Protein AF-0000000079727110 (afdb_homodimer)

Organism: NCBI:txid2484979

Secondary structure (DSSP, 8-state):
-HHHHHHHHHHHHHHHTTHHHHHHHHHHHHHHHHHHHHHHGGGS---HHHHHHHHHHHHHHHHHHHHHHHHHHHHHTTTTHHHHTTS-HHHHHHHHHHHHHHHHHHHHHHHHHHHHHH-TTS---HHHHHHHHHHHHHHHHHHHHHHHHHHHHHHHSTTHHHHHHHHHHHHHHHHHHHHHHHHHHHHHS-GGGGHHHHHHHHHHHHHHHHHHHHHHHHHHHT-/-HHHHHHHHHHHHHHHTTHHHHHHHHHHHHHHHHHHHHHHGGGS---HHHHHHHHHHHHHHHHHHHHHHHHHHHHHTTTTHHHHTTS-HHHHHHHHHHHHHHHHHHHHHHHHHHHHHH-TT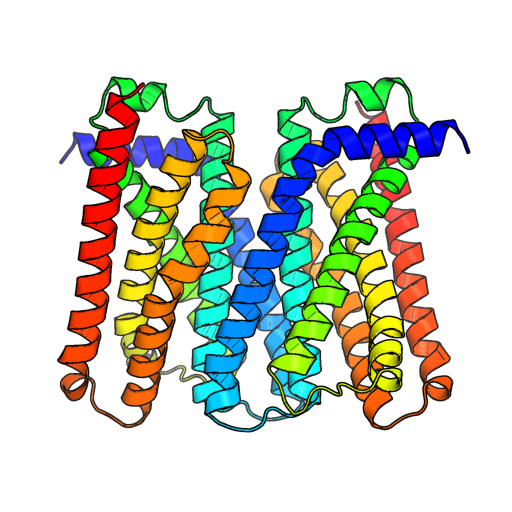S---HHHHHHHHHHHHHHHHHHHHHHHHHHHHHHHSTTHHHHHHHHHHHHHHHHHHHHHHHHHHHHHS-GGGGHHHHHHHHHHHHHHHHHHHHHHHHHHHT-

InterPro domains:
  IPR003544 Cytochrome c-type biogenesis protein CcmB [PF03379] (4-211)
  IPR003544 Cytochrome c-type biogenesis protein CcmB [PTHR30070] (2-209)

Nearest PDB structures (foldseek):
  7o0y-assembly1_E  TM=5.283E-01  e=1.399E-01  Stutzerimonas stutzeri ATCC 14405 = CCUG 16156
  8ubg-assembly1_A  TM=3.576E-01  e=4.916E+00  synthetic construct
  6bav-assembly1_B  TM=2.242E-01  e=2.957E+00  Pyrococcus horikoshii OT3
  8ubg-assembly1_A  TM=3.473E-01  e=6.715E+00  synthetic construct
  6bav-assembly1_B  TM=2.241E-01  e=2.656E+00  Pyrococcus horikoshii OT3

Structure (mmCIF, N/CA/C/O backbone):
data_AF-0000000079727110-model_v1
#
loop_
_entity.id
_entity.type
_entity.pdbx_description
1 polymer 'ABC transporter permease'
#
loop_
_atom_site.group_PDB
_atom_site.id
_atom_site.type_symbol
_atom_site.label_atom_id
_atom_site.label_alt_id
_atom_site.label_comp_id
_atom_site.label_asym_id
_atom_site.label_entity_id
_atom_site.label_seq_id
_atom_site.pdbx_PDB_ins_code
_atom_site.Cartn_x
_atom_site.Cartn_y
_atom_site.Cartn_z
_atom_site.occupancy
_atom_site.B_iso_or_equiv
_atom_site.auth_seq_id
_atom_site.auth_comp_id
_atom_site.auth_asym_id
_atom_site.auth_atom_id
_atom_site.pdbx_PDB_model_num
ATOM 1 N N . MET A 1 1 ? -33.344 13.656 6.957 1 44.25 1 MET A N 1
ATOM 2 C CA . MET A 1 1 ? -32.438 13.117 5.973 1 44.25 1 MET A CA 1
ATOM 3 C C . MET A 1 1 ? -31.547 14.219 5.387 1 44.25 1 MET A C 1
ATOM 5 O O . MET A 1 1 ? -30.531 13.945 4.758 1 44.25 1 MET A O 1
ATOM 9 N N . LYS A 1 2 ? -32.094 15.398 5.562 1 57.84 2 LYS A N 1
ATOM 10 C CA . LYS A 1 2 ? -31.547 16.609 4.973 1 57.84 2 LYS A CA 1
ATOM 11 C C . LYS A 1 2 ? -30.219 16.984 5.652 1 57.84 2 LYS A C 1
ATOM 13 O O . LYS A 1 2 ? -29.25 17.328 4.977 1 57.84 2 LYS A O 1
ATOM 18 N N . PRO A 1 3 ? -30.328 16.828 6.879 1 56.28 3 PRO A N 1
ATOM 19 C CA . PRO A 1 3 ? -29.094 17.203 7.566 1 56.28 3 PRO A CA 1
ATOM 20 C C . PRO A 1 3 ? -27.938 16.234 7.277 1 56.28 3 PRO A C 1
ATOM 22 O O . PRO A 1 3 ? -26.797 16.672 7.172 1 56.28 3 PRO A O 1
ATOM 25 N N . PHE A 1 4 ? -28.312 14.984 7.055 1 58.09 4 PHE A N 1
ATOM 26 C CA . PHE A 1 4 ? -27.297 13.984 6.754 1 58.09 4 PHE A CA 1
ATOM 27 C C . PHE A 1 4 ? -26.656 14.25 5.395 1 58.09 4 PHE A C 1
ATOM 29 O O . PHE A 1 4 ? -25.438 14.164 5.242 1 58.09 4 PHE A O 1
ATOM 36 N N . LEU A 1 5 ? -27.531 14.547 4.492 1 59.22 5 LEU A N 1
ATOM 37 C CA . LEU A 1 5 ? -27.031 14.805 3.148 1 59.22 5 LEU A CA 1
ATOM 38 C C . LEU A 1 5 ? -26.188 16.078 3.113 1 59.22 5 LEU A C 1
ATOM 40 O O . LEU A 1 5 ? -25.203 16.156 2.385 1 59.22 5 LEU A O 1
ATOM 44 N N . SER A 1 6 ? -26.734 17.031 3.826 1 59.72 6 SER A N 1
ATOM 45 C CA . SER A 1 6 ? -25.969 18.266 3.91 1 59.72 6 SER A CA 1
ATOM 46 C C . SER A 1 6 ? -24.609 18.031 4.547 1 59.72 6 SER A C 1
ATOM 48 O O . SER A 1 6 ? -23.609 18.625 4.113 1 59.72 6 SER A O 1
ATOM 50 N N . LEU A 1 7 ? -24.656 17.188 5.473 1 58.59 7 LEU A N 1
ATOM 51 C CA . LEU A 1 7 ? -23.391 16.828 6.133 1 58.59 7 LEU A CA 1
ATOM 52 C C . LEU A 1 7 ? -22.484 16.047 5.188 1 58.59 7 LEU A C 1
ATOM 54 O O . LEU A 1 7 ? -21.281 16.266 5.168 1 58.59 7 LEU A O 1
ATOM 58 N N . LEU A 1 8 ? -23.172 15.219 4.488 1 59.97 8 LEU A N 1
ATOM 59 C CA . LEU A 1 8 ? -22.422 14.469 3.492 1 59.97 8 LEU A CA 1
ATOM 60 C C . LEU A 1 8 ? -21.781 15.406 2.473 1 59.97 8 LEU A C 1
ATOM 62 O O . LEU A 1 8 ? -20.641 15.203 2.061 1 59.97 8 LEU A O 1
ATOM 66 N N . LYS A 1 9 ? -22.547 16.328 2.119 1 59.38 9 LYS A N 1
ATOM 67 C CA . LYS A 1 9 ? -22.047 17.281 1.145 1 59.38 9 LYS A CA 1
ATOM 68 C C . LYS A 1 9 ? -20.891 18.094 1.716 1 59.38 9 LYS A C 1
ATOM 70 O O . LYS A 1 9 ? -19.906 18.375 1.016 1 59.38 9 LYS A O 1
ATOM 75 N N . LYS A 1 10 ? -21.109 18.484 2.891 1 59.56 10 LYS A N 1
ATOM 76 C CA . LYS A 1 10 ? -20.047 19.219 3.561 1 59.56 10 LYS A CA 1
ATOM 77 C C . LYS A 1 10 ? -18.797 18.375 3.723 1 59.56 10 LYS A C 1
ATOM 79 O O . LYS A 1 10 ? -17.672 18.844 3.484 1 59.56 10 LYS A O 1
ATOM 84 N N . GLU A 1 11 ? -19.156 17.156 4.059 1 58.81 11 GLU A N 1
ATOM 85 C CA . GLU A 1 11 ? -18.016 16.25 4.234 1 58.81 11 GLU A CA 1
ATOM 86 C C . GLU A 1 11 ? -17.359 15.93 2.896 1 58.81 11 GLU A C 1
ATOM 88 O O . GLU A 1 11 ? -16.125 15.82 2.816 1 58.81 11 GLU A O 1
ATOM 93 N N . LEU A 1 12 ? -18.281 15.898 2.006 1 58.91 12 LEU A N 1
ATOM 94 C CA . LEU A 1 12 ? -17.781 15.695 0.655 1 58.91 12 LEU A CA 1
ATOM 95 C C . LEU A 1 12 ? -16.922 16.875 0.209 1 58.91 12 LEU A C 1
ATOM 97 O O . LEU A 1 12 ? -15.914 16.703 -0.481 1 58.91 12 LEU A O 1
ATOM 101 N N . ARG A 1 13 ? -17.406 17.969 0.545 1 56.06 13 ARG A N 1
ATOM 102 C CA . ARG A 1 13 ? -16.656 19.172 0.214 1 56.06 13 ARG A CA 1
ATOM 103 C C . ARG A 1 13 ? -15.32 19.203 0.949 1 56.06 13 ARG A C 1
ATOM 105 O O . ARG A 1 13 ? -14.305 19.625 0.385 1 56.06 13 ARG A O 1
ATOM 112 N N . LEU A 1 14 ? -15.445 18.938 2.125 1 53.28 14 LEU A N 1
ATOM 113 C CA . LEU A 1 14 ? -14.227 18.828 2.912 1 53.28 14 LEU A CA 1
ATOM 114 C C . LEU A 1 14 ? -13.328 17.719 2.383 1 53.28 14 LEU A C 1
ATOM 116 O O . LEU A 1 14 ? -12.102 17.844 2.408 1 53.28 14 LEU A O 1
ATOM 120 N N . MET A 1 15 ? -14.148 16.797 1.892 1 51.84 15 MET A N 1
ATOM 121 C CA . MET A 1 15 ? -13.445 15.664 1.314 1 51.84 15 MET A CA 1
ATOM 122 C C . MET A 1 15 ? -12.961 15.977 -0.095 1 51.84 15 MET A C 1
ATOM 124 O O . MET A 1 15 ? -12.18 15.219 -0.671 1 51.84 15 MET A O 1
ATOM 128 N N . GLY A 1 16 ? -13.625 16.844 -0.742 1 53.16 16 GLY A N 1
ATOM 129 C CA . GLY A 1 16 ? -13.078 17.266 -2.02 1 53.16 16 GLY A CA 1
ATOM 130 C C . GLY A 1 16 ? -11.562 17.328 -2.027 1 53.16 16 GLY A C 1
ATOM 131 O O . GLY A 1 16 ? -10.93 17.016 -3.041 1 53.16 16 GLY A O 1
ATOM 132 N N . ARG A 1 17 ? -11.117 17.703 -0.981 1 53.91 17 ARG A N 1
ATOM 133 C CA . ARG A 1 17 ? -9.672 17.547 -0.871 1 53.91 17 ARG A CA 1
ATOM 134 C C . ARG A 1 17 ? -9.273 16.062 -0.823 1 53.91 17 ARG A C 1
ATOM 136 O O . ARG A 1 17 ? -8.125 15.719 -1.096 1 53.91 17 ARG A O 1
ATOM 143 N N . ALA A 1 18 ? -10.336 15.289 -0.65 1 55.09 18 ALA A N 1
ATOM 144 C CA . ALA A 1 18 ? -10.297 13.828 -0.712 1 55.09 18 ALA A CA 1
ATOM 145 C C . ALA A 1 18 ? -10.07 13.352 -2.143 1 55.09 18 ALA A C 1
ATOM 147 O O . ALA A 1 18 ? -9.539 12.258 -2.361 1 55.09 18 ALA A O 1
ATOM 148 N N . SER A 1 19 ? -10.414 14.195 -3.002 1 60.22 19 SER A N 1
ATOM 149 C CA . SER A 1 19 ? -10.195 13.852 -4.402 1 60.22 19 SER A CA 1
ATOM 150 C C . SER A 1 19 ? -8.734 13.516 -4.664 1 60.22 19 SER A C 1
ATOM 152 O O . SER A 1 19 ? -8.43 12.594 -5.426 1 60.22 19 SER A O 1
ATOM 154 N N . ASN A 1 20 ? -8.016 14.156 -3.918 1 64.12 20 ASN A N 1
ATOM 155 C CA . ASN A 1 20 ? -6.586 13.891 -4.062 1 64.12 20 ASN A CA 1
ATOM 156 C C . ASN A 1 20 ? -6.227 12.5 -3.539 1 64.12 20 ASN A C 1
ATOM 158 O O . ASN A 1 20 ? -5.383 11.812 -4.121 1 64.12 20 ASN A O 1
ATOM 162 N N . GLY A 1 21 ? -7.051 12.164 -2.609 1 71.88 21 GLY A N 1
ATOM 163 C CA . GLY A 1 21 ? -6.824 10.844 -2.039 1 71.88 21 GLY A CA 1
ATOM 164 C C . GLY A 1 21 ? -7.281 9.719 -2.947 1 71.88 21 GLY A C 1
ATOM 165 O O . GLY A 1 21 ? -6.594 8.703 -3.078 1 71.88 21 GLY A O 1
ATOM 166 N N . ILE A 1 22 ? -8.336 10.062 -3.619 1 77.75 22 ILE A N 1
ATOM 167 C CA . ILE A 1 22 ? -8.906 9.047 -4.5 1 77.75 22 ILE A CA 1
ATOM 168 C C . ILE A 1 22 ? -7.996 8.844 -5.711 1 77.75 22 ILE A C 1
ATOM 170 O O . ILE A 1 22 ? -7.762 7.715 -6.137 1 77.75 22 ILE A O 1
ATOM 174 N N . LEU A 1 23 ? -7.512 9.906 -6.191 1 78.12 23 LEU A N 1
ATOM 175 C CA . LEU A 1 23 ? -6.609 9.812 -7.336 1 78.12 23 LEU A CA 1
ATOM 176 C C . LEU A 1 23 ? -5.348 9.047 -6.973 1 78.12 23 LEU A C 1
ATOM 178 O O . LEU A 1 23 ? -4.867 8.227 -7.758 1 78.12 23 LEU A O 1
ATOM 182 N N . SER A 1 24 ? -4.898 9.32 -5.785 1 78.69 24 SER A N 1
ATOM 183 C CA . SER A 1 24 ? -3.719 8.609 -5.305 1 78.69 24 SER A CA 1
ATOM 184 C C . SER A 1 24 ? -3.977 7.109 -5.219 1 78.69 24 SER A C 1
ATOM 186 O O . SER A 1 24 ? -3.105 6.305 -5.559 1 78.69 24 SER A O 1
ATOM 188 N N . LEU A 1 25 ? -5.152 6.812 -4.902 1 85.31 25 LEU A N 1
ATOM 189 C CA . LEU A 1 25 ? -5.527 5.41 -4.754 1 85.31 25 LEU A CA 1
ATOM 190 C C . LEU A 1 25 ? -5.602 4.719 -6.109 1 85.31 25 LEU A C 1
ATOM 192 O O . LEU A 1 25 ? -5.125 3.594 -6.266 1 85.31 25 LEU A O 1
ATOM 196 N N . VAL A 1 26 ? -6.16 5.395 -6.973 1 87.31 26 VAL A N 1
ATOM 197 C CA . VAL A 1 26 ? -6.332 4.844 -8.312 1 87.31 26 VAL A CA 1
ATOM 198 C C . VAL A 1 26 ? -4.965 4.586 -8.945 1 87.31 26 VAL A C 1
ATOM 200 O O . VAL A 1 26 ? -4.742 3.537 -9.547 1 87.31 26 VAL A O 1
ATOM 203 N N . VAL A 1 27 ? -4.141 5.496 -8.727 1 85.19 27 VAL A N 1
ATOM 204 C CA . VAL A 1 27 ? -2.797 5.367 -9.281 1 85.19 27 VAL A CA 1
ATOM 205 C C . VAL A 1 27 ? -2.059 4.227 -8.586 1 85.19 27 VAL A C 1
ATOM 207 O O . VAL A 1 27 ? -1.398 3.414 -9.242 1 85.19 27 VAL A O 1
ATOM 210 N N . LEU A 1 28 ? -2.184 4.18 -7.312 1 88.19 28 LEU A N 1
ATOM 211 C CA . LEU A 1 28 ? -1.53 3.129 -6.539 1 88.19 28 LEU A CA 1
ATOM 212 C C . LEU A 1 28 ? -2.02 1.75 -6.969 1 88.19 28 LEU A C 1
ATOM 214 O O . LEU A 1 28 ? -1.213 0.846 -7.203 1 88.19 28 LEU A O 1
ATOM 218 N N . VAL A 1 29 ? -3.305 1.612 -7.117 1 92.56 29 VAL A N 1
ATOM 219 C CA . VAL A 1 29 ? -3.906 0.34 -7.5 1 92.56 29 VAL A CA 1
ATOM 220 C C . VAL A 1 29 ? -3.463 -0.035 -8.914 1 92.56 29 VAL A C 1
ATOM 222 O O . VAL A 1 29 ? -3.129 -1.192 -9.18 1 92.56 29 VAL A O 1
ATOM 225 N N . SER A 1 30 ? -3.443 0.948 -9.82 1 90.62 30 SER A N 1
ATOM 226 C CA . SER A 1 30 ? -2.986 0.702 -11.188 1 90.62 30 SER A CA 1
ATOM 227 C C . SER A 1 30 ? -1.539 0.223 -11.203 1 90.62 30 SER A C 1
ATOM 229 O O . SER A 1 30 ? -1.206 -0.736 -11.906 1 90.62 30 SER A O 1
ATOM 231 N N . ALA A 1 31 ? -0.769 0.824 -10.406 1 87.88 31 ALA A N 1
ATOM 232 C CA . ALA A 1 31 ? 0.644 0.46 -10.328 1 87.88 31 ALA A CA 1
ATOM 233 C C . ALA A 1 31 ? 0.816 -0.952 -9.773 1 87.88 31 ALA A C 1
ATOM 235 O O . ALA A 1 31 ? 1.627 -1.729 -10.281 1 87.88 31 ALA A O 1
ATOM 236 N N . MET A 1 32 ? 0.087 -1.229 -8.758 1 90.31 32 MET A N 1
ATOM 237 C CA . MET A 1 32 ? 0.174 -2.553 -8.148 1 90.31 32 MET A CA 1
ATOM 238 C C . MET A 1 32 ? -0.249 -3.635 -9.141 1 90.31 32 MET A C 1
ATOM 240 O O . MET A 1 32 ? 0.417 -4.664 -9.258 1 90.31 32 MET A O 1
ATOM 244 N N . VAL A 1 33 ? -1.323 -3.389 -9.836 1 90.94 33 VAL A N 1
ATOM 245 C CA . VAL A 1 33 ? -1.826 -4.359 -10.797 1 90.94 33 VAL A CA 1
ATOM 246 C C . VAL A 1 33 ? -0.812 -4.535 -11.93 1 90.94 33 VAL A C 1
ATOM 248 O O . VAL A 1 33 ? -0.562 -5.66 -12.375 1 90.94 33 VAL A O 1
ATOM 251 N N . PHE A 1 34 ? -0.26 -3.463 -12.328 1 86.81 34 PHE A N 1
ATOM 252 C CA . PHE A 1 34 ? 0.767 -3.52 -13.367 1 86.81 34 PHE A CA 1
ATOM 253 C C . PHE A 1 34 ? 1.965 -4.336 -12.891 1 86.81 34 PHE A C 1
ATOM 255 O O . PHE A 1 34 ? 2.49 -5.168 -13.641 1 86.81 34 PHE A O 1
ATOM 262 N N . LEU A 1 35 ? 2.352 -4.117 -11.719 1 84.12 35 LEU A N 1
ATOM 263 C CA . LEU A 1 35 ? 3.484 -4.84 -11.156 1 84.12 35 LEU A CA 1
ATOM 264 C C . LEU A 1 35 ? 3.174 -6.328 -11.023 1 84.12 35 LEU A C 1
ATOM 266 O O . LEU A 1 35 ? 4.02 -7.172 -11.328 1 84.12 35 LEU A O 1
ATOM 270 N N . PHE A 1 36 ? 1.98 -6.609 -10.602 1 86.06 36 PHE A N 1
ATOM 271 C CA . PHE A 1 36 ? 1.574 -8.008 -10.484 1 86.06 36 PHE A CA 1
ATOM 272 C C . PHE A 1 36 ? 1.527 -8.672 -11.852 1 86.06 36 PHE A C 1
ATOM 274 O O . PHE A 1 36 ? 1.941 -9.828 -12 1 86.06 36 PHE A O 1
ATOM 281 N N . HIS A 1 37 ? 0.999 -7.914 -12.75 1 84.56 37 HIS A N 1
ATOM 282 C CA . HIS A 1 37 ? 0.93 -8.445 -14.109 1 84.56 37 HIS A CA 1
ATOM 283 C C . HIS A 1 37 ? 2.32 -8.758 -14.648 1 84.56 37 HIS A C 1
ATOM 285 O O . HIS A 1 37 ? 2.551 -9.836 -15.195 1 84.56 37 HIS A O 1
ATOM 291 N N . PHE A 1 38 ? 3.174 -7.938 -14.5 1 77.31 38 PHE A N 1
ATOM 292 C CA . PHE A 1 38 ? 4.535 -8.109 -15 1 77.31 38 PHE A CA 1
ATOM 293 C C . PHE A 1 38 ? 5.258 -9.203 -14.227 1 77.31 38 PHE A C 1
ATOM 295 O O . PHE A 1 38 ? 6.027 -9.977 -14.805 1 77.31 38 PHE A O 1
ATOM 302 N N . ALA A 1 39 ? 4.988 -9.258 -12.938 1 74.5 39 ALA A N 1
ATOM 303 C CA . ALA A 1 39 ? 5.691 -10.211 -12.078 1 74.5 39 ALA A CA 1
ATOM 304 C C . ALA A 1 39 ? 5.137 -11.617 -12.258 1 74.5 39 ALA A C 1
ATOM 306 O O . ALA A 1 39 ? 5.883 -12.602 -12.172 1 74.5 39 ALA A O 1
ATOM 307 N N . LEU A 1 40 ? 3.922 -11.719 -12.422 1 74.56 40 LEU A N 1
ATOM 308 C CA . LEU A 1 40 ? 3.287 -13.023 -12.305 1 74.56 40 LEU A CA 1
ATOM 309 C C . LEU A 1 40 ? 2.846 -13.539 -13.672 1 74.56 40 LEU A C 1
ATOM 311 O O . LEU A 1 40 ? 3.004 -14.727 -13.969 1 74.56 40 LEU A O 1
ATOM 315 N N . GLU A 1 41 ? 2.23 -12.672 -14.344 1 61.41 41 GLU A N 1
ATOM 316 C CA . GLU A 1 41 ? 1.609 -13.148 -15.57 1 61.41 41 GLU A CA 1
ATOM 317 C C . 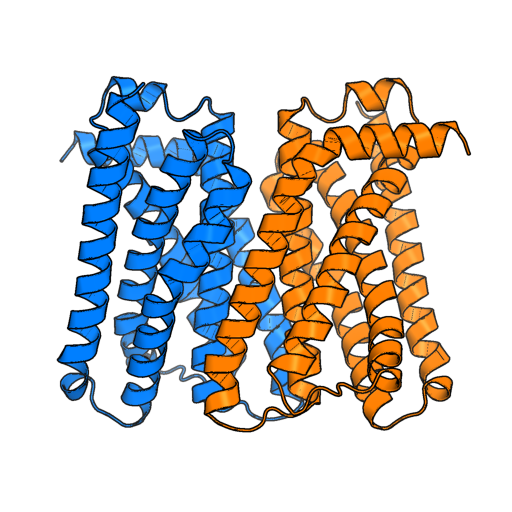GLU A 1 41 ? 2.664 -13.531 -16.609 1 61.41 41 GLU A C 1
ATOM 319 O O . GLU A 1 41 ? 2.441 -14.422 -17.438 1 61.41 41 GLU A O 1
ATOM 324 N N . ARG A 1 42 ? 3.736 -12.93 -16.469 1 62.06 42 ARG A N 1
ATOM 325 C CA . ARG A 1 42 ? 4.766 -13.219 -17.469 1 62.06 42 ARG A CA 1
ATOM 326 C C . ARG A 1 42 ? 5.32 -14.625 -17.281 1 62.06 42 ARG A C 1
ATOM 328 O O . ARG A 1 42 ? 5.789 -15.242 -18.25 1 62.06 42 ARG A O 1
ATOM 335 N N . ASN A 1 43 ? 5.188 -15.141 -16.109 1 59.38 43 ASN A N 1
ATOM 336 C CA . ASN A 1 43 ? 5.801 -16.438 -15.852 1 59.38 43 ASN A CA 1
ATOM 337 C C . ASN A 1 43 ? 4.789 -17.578 -15.969 1 59.38 43 ASN A C 1
ATOM 339 O O . ASN A 1 43 ? 5.145 -18.75 -15.828 1 59.38 43 ASN A O 1
ATOM 343 N N . GLY A 1 44 ? 3.547 -17.234 -16.172 1 62.56 44 GLY A N 1
ATOM 344 C CA . GLY A 1 44 ? 2.502 -18.219 -16.359 1 62.56 44 GLY A CA 1
ATOM 345 C C . GLY A 1 44 ? 1.136 -17.75 -15.906 1 62.56 44 GLY A C 1
ATOM 346 O O . GLY A 1 44 ? 1.023 -16.719 -15.227 1 62.56 44 GLY A O 1
ATOM 347 N N . LYS A 1 45 ? 0.183 -18.438 -16.453 1 63.31 45 LYS A N 1
ATOM 348 C CA . LYS A 1 45 ? -1.194 -18.047 -16.156 1 63.31 45 LYS A CA 1
ATOM 349 C C . LYS A 1 45 ? -1.508 -18.203 -14.672 1 63.31 45 LYS A C 1
ATOM 351 O O . LYS A 1 45 ? -1.194 -19.234 -14.062 1 63.31 45 LYS A O 1
ATOM 356 N N . MET A 1 46 ? -1.733 -17.203 -14.086 1 70.75 46 MET A N 1
ATOM 357 C CA . MET A 1 46 ? -2.145 -17.219 -12.68 1 70.75 46 MET A CA 1
ATOM 358 C C . MET A 1 46 ? -3.527 -17.844 -12.531 1 70.75 46 MET A C 1
ATOM 360 O O . MET A 1 46 ? -4.395 -17.656 -13.391 1 70.75 46 MET A O 1
ATOM 364 N N . ASP A 1 47 ? -3.566 -18.734 -11.555 1 76.06 47 ASP A N 1
ATOM 365 C CA . ASP A 1 47 ? -4.863 -19.359 -11.328 1 76.06 47 ASP A CA 1
ATOM 366 C C . ASP A 1 47 ? -5.84 -18.375 -10.68 1 76.06 47 ASP A C 1
ATOM 368 O O . ASP A 1 47 ? -5.426 -17.359 -10.117 1 76.06 47 ASP A O 1
ATOM 372 N N . ARG A 1 48 ? -7.008 -18.703 -10.797 1 78.62 48 ARG A N 1
ATOM 373 C CA . ARG A 1 48 ? -8.094 -17.859 -10.305 1 78.62 48 ARG A CA 1
ATOM 374 C C . ARG A 1 48 ? -8 -17.656 -8.797 1 78.62 48 ARG A C 1
ATOM 376 O O . ARG A 1 48 ? -8.305 -16.578 -8.297 1 78.62 48 ARG A O 1
ATOM 383 N N . VAL A 1 49 ? -7.555 -18.656 -8.172 1 77.31 49 VAL A N 1
ATOM 384 C CA . VAL A 1 49 ? -7.477 -18.609 -6.711 1 77.31 49 VAL A CA 1
ATOM 385 C C . VAL A 1 49 ? -6.418 -17.594 -6.281 1 77.31 49 VAL A C 1
ATOM 387 O O . VAL A 1 49 ? -6.621 -16.828 -5.332 1 77.31 49 VAL A O 1
ATOM 390 N N . THR A 1 50 ? -5.312 -17.516 -6.973 1 79.5 50 THR A N 1
ATOM 391 C CA . THR A 1 50 ? -4.25 -16.562 -6.695 1 79.5 50 THR A CA 1
ATOM 392 C C . THR A 1 50 ? -4.734 -15.133 -6.938 1 79.5 50 THR A C 1
ATOM 394 O O . THR A 1 50 ? -4.414 -14.227 -6.168 1 79.5 50 THR A O 1
ATOM 397 N N . LEU A 1 51 ? -5.531 -15.039 -7.891 1 85.56 51 LEU A N 1
ATOM 398 C CA . LEU A 1 51 ? -6.016 -13.711 -8.242 1 85.56 51 LEU A CA 1
ATOM 399 C C . LEU A 1 51 ? -6.977 -13.188 -7.184 1 85.56 51 LEU A C 1
ATOM 401 O O . LEU A 1 51 ? -7.02 -11.977 -6.926 1 85.56 51 LEU A O 1
ATOM 405 N N . ILE A 1 52 ? -7.719 -14.109 -6.609 1 86.25 52 ILE A N 1
ATOM 406 C CA . ILE A 1 52 ? -8.609 -13.719 -5.52 1 86.25 52 ILE A CA 1
ATOM 407 C C . ILE A 1 52 ? -7.793 -13.148 -4.363 1 86.25 52 ILE A C 1
ATOM 409 O O . ILE A 1 52 ? -8.117 -12.078 -3.834 1 86.25 52 ILE A O 1
ATOM 413 N N . GLY A 1 53 ? -6.73 -13.805 -4.051 1 85.06 53 GLY A N 1
ATOM 414 C CA . GLY A 1 53 ? -5.859 -13.336 -2.984 1 85.06 53 GLY A CA 1
ATOM 415 C C . GLY A 1 53 ? -5.211 -11.992 -3.285 1 85.06 53 GLY A C 1
ATOM 416 O O . GLY A 1 53 ? -5.148 -11.125 -2.416 1 85.06 53 GLY A O 1
ATOM 417 N N . LEU A 1 54 ? -4.762 -11.844 -4.5 1 88.44 54 LEU A N 1
ATOM 418 C CA . LEU A 1 54 ? -4.109 -10.602 -4.902 1 88.44 54 LEU A CA 1
ATOM 419 C C . LEU A 1 54 ? -5.09 -9.438 -4.855 1 88.44 54 LEU A C 1
ATOM 421 O O . LEU A 1 54 ? -4.738 -8.344 -4.398 1 88.44 54 LEU A O 1
ATOM 425 N N . LYS A 1 55 ? -6.258 -9.703 -5.305 1 91.44 55 LYS A N 1
ATOM 426 C CA . LYS A 1 55 ? -7.297 -8.68 -5.309 1 91.44 55 LYS A CA 1
ATOM 427 C C . LYS A 1 55 ? -7.586 -8.18 -3.895 1 91.44 55 LYS A C 1
ATOM 429 O O . LYS A 1 55 ? -7.641 -6.973 -3.654 1 91.44 55 LYS A O 1
ATOM 434 N N . TRP A 1 56 ? -7.734 -9.062 -2.949 1 91.5 56 TRP A N 1
ATOM 435 C CA . TRP A 1 56 ? -8.016 -8.719 -1.561 1 91.5 56 TRP A CA 1
ATOM 436 C C . TRP A 1 56 ? -6.82 -8.023 -0.918 1 91.5 56 TRP A C 1
ATOM 438 O O . TRP A 1 56 ? -6.988 -7.145 -0.071 1 91.5 56 TRP A O 1
ATOM 448 N N . ALA A 1 57 ? -5.641 -8.438 -1.331 1 90.31 57 ALA A N 1
ATOM 449 C CA . ALA A 1 57 ? -4.445 -7.773 -0.817 1 90.31 57 ALA A CA 1
ATOM 450 C C . ALA A 1 57 ? -4.387 -6.32 -1.27 1 90.31 57 ALA A C 1
ATOM 452 O O . ALA A 1 57 ? -4.051 -5.43 -0.483 1 90.31 57 ALA A O 1
ATOM 453 N N . VAL A 1 58 ? -4.672 -6.121 -2.521 1 93.25 58 VAL A N 1
ATOM 454 C CA . VAL A 1 58 ? -4.676 -4.766 -3.061 1 93.25 58 VAL A CA 1
ATOM 455 C C . VAL A 1 58 ? -5.727 -3.924 -2.34 1 93.25 58 VAL A C 1
ATOM 457 O O . VAL A 1 58 ? -5.488 -2.754 -2.031 1 93.25 58 VAL A O 1
ATOM 460 N N . LEU A 1 59 ? -6.848 -4.543 -2.094 1 93.19 59 LEU A N 1
ATOM 461 C CA . LEU A 1 59 ? -7.906 -3.852 -1.367 1 93.19 59 LEU A CA 1
ATOM 462 C C . LEU A 1 59 ? -7.438 -3.449 0.026 1 93.19 59 LEU A C 1
ATOM 464 O O . LEU A 1 59 ? -7.754 -2.357 0.502 1 93.19 59 LEU A O 1
ATOM 468 N N . PHE A 1 60 ? -6.781 -4.328 0.639 1 91.62 60 PHE A N 1
ATOM 469 C CA . PHE A 1 60 ? -6.254 -4.035 1.965 1 91.62 60 PHE A CA 1
ATOM 470 C C . PHE A 1 60 ? -5.336 -2.816 1.925 1 91.62 60 PHE A C 1
ATOM 472 O O . PHE A 1 60 ? -5.496 -1.889 2.723 1 91.62 60 PHE A O 1
ATOM 479 N N . VAL A 1 61 ? -4.441 -2.871 0.975 1 90.38 61 VAL A N 1
ATOM 480 C CA . VAL A 1 61 ? -3.488 -1.776 0.836 1 90.38 61 VAL A CA 1
ATOM 481 C C . VAL A 1 61 ? -4.234 -0.475 0.547 1 90.38 61 VAL A C 1
ATOM 483 O O . VAL A 1 61 ? -3.959 0.555 1.167 1 90.38 61 VAL A O 1
ATOM 486 N N . ALA A 1 62 ? -5.098 -0.578 -0.355 1 91.44 62 ALA A N 1
ATOM 487 C CA . ALA A 1 62 ? -5.887 0.594 -0.729 1 91.44 62 ALA A CA 1
ATOM 488 C C . ALA A 1 62 ? -6.617 1.17 0.479 1 91.44 62 ALA A C 1
ATOM 490 O O . ALA A 1 62 ? -6.668 2.389 0.659 1 91.44 62 ALA A O 1
ATOM 491 N N . SER A 1 63 ? -7.195 0.303 1.243 1 91.12 63 SER A N 1
ATOM 492 C CA . SER A 1 63 ? -7.934 0.758 2.416 1 91.12 63 SER A CA 1
ATOM 493 C C . SER A 1 63 ? -7.008 1.438 3.422 1 91.12 63 SER A C 1
ATOM 495 O O . SER A 1 63 ? -7.359 2.469 3.998 1 91.12 63 SER A O 1
ATOM 497 N N . PHE A 1 64 ? -5.891 0.828 3.594 1 86.88 64 PHE A N 1
ATOM 498 C CA . PHE A 1 64 ? -4.918 1.381 4.527 1 86.88 64 PHE A CA 1
ATOM 499 C C . PHE A 1 64 ? -4.504 2.787 4.109 1 86.88 64 PHE A C 1
ATOM 501 O O . PHE A 1 64 ? -4.48 3.703 4.934 1 86.88 64 PHE A O 1
ATOM 508 N N . VAL A 1 65 ? -4.207 2.902 2.859 1 84.12 65 VAL A N 1
ATOM 509 C CA . VAL A 1 65 ? -3.727 4.18 2.344 1 84.12 65 VAL A CA 1
ATOM 510 C C . VAL A 1 65 ? -4.848 5.219 2.406 1 84.12 65 VAL A C 1
ATOM 512 O O . VAL A 1 65 ? -4.621 6.355 2.826 1 84.12 65 VAL A O 1
ATOM 515 N N . LEU A 1 66 ? -5.992 4.883 2.006 1 87.06 66 LEU A N 1
ATOM 516 C CA . LEU A 1 66 ? -7.117 5.809 1.966 1 87.06 66 LEU A CA 1
ATOM 517 C C . LEU A 1 66 ? -7.457 6.312 3.365 1 87.06 66 LEU A C 1
ATOM 519 O O . LEU A 1 66 ? -7.637 7.516 3.572 1 87.06 66 LEU A O 1
ATOM 523 N N . ILE A 1 67 ? -7.555 5.398 4.234 1 85.12 67 ILE A N 1
ATOM 524 C CA . ILE A 1 67 ? -7.906 5.762 5.605 1 85.12 67 ILE A CA 1
ATOM 525 C C . ILE A 1 67 ? -6.816 6.648 6.199 1 85.12 67 ILE A C 1
ATOM 527 O O . ILE A 1 67 ? -7.113 7.605 6.922 1 85.12 67 ILE A O 1
ATOM 531 N N . GLY A 1 68 ? -5.59 6.297 5.941 1 80.19 68 GLY A N 1
ATOM 532 C CA . GLY A 1 68 ? -4.492 7.133 6.398 1 80.19 68 GLY A CA 1
ATOM 533 C C . GLY A 1 68 ? -4.562 8.555 5.867 1 80.19 68 GLY A C 1
ATOM 534 O O . GLY A 1 68 ? -4.332 9.508 6.609 1 80.19 68 GLY A O 1
ATOM 535 N N . GLN A 1 69 ? -4.828 8.641 4.648 1 78 69 GLN A N 1
ATOM 536 C CA . GLN A 1 69 ? -4.926 9.953 4.027 1 78 69 GLN A CA 1
ATOM 537 C C . GLN A 1 69 ? -6.07 10.766 4.629 1 78 69 GLN A C 1
ATOM 539 O O . GLN A 1 69 ? -5.93 11.969 4.863 1 78 69 GLN A O 1
ATOM 544 N N . PHE A 1 70 ? -7.191 10.125 4.812 1 76.5 70 PHE A N 1
ATOM 545 C CA . PHE A 1 70 ? -8.344 10.805 5.395 1 76.5 70 PHE A CA 1
ATOM 546 C C . PHE A 1 70 ? -8.039 11.273 6.816 1 76.5 70 PHE A C 1
ATOM 548 O O . PHE A 1 70 ? -8.438 12.367 7.215 1 76.5 70 PHE A O 1
ATOM 555 N N . THR A 1 71 ? -7.445 10.438 7.523 1 76.88 71 THR A N 1
ATOM 556 C CA . THR A 1 71 ? -7.09 10.773 8.898 1 76.88 71 THR A CA 1
ATOM 557 C C . THR A 1 71 ? -6.152 11.977 8.938 1 76.88 71 THR A C 1
ATOM 559 O O . THR A 1 71 ? -6.309 12.875 9.766 1 76.88 71 THR A O 1
ATOM 562 N N . TRP A 1 72 ? -5.258 11.953 8.031 1 71.81 72 TRP A N 1
ATOM 563 C CA . TRP A 1 72 ? -4.305 13.055 7.965 1 71.81 72 TRP A CA 1
ATOM 564 C C . TRP A 1 72 ? -5 14.352 7.574 1 71.81 72 TRP A C 1
ATOM 566 O O . TRP A 1 72 ? -4.715 15.414 8.141 1 71.81 72 TRP A O 1
ATOM 576 N N . GLU A 1 73 ? -5.766 14.289 6.641 1 72.06 73 GLU A N 1
ATOM 577 C CA . GLU A 1 73 ? -6.492 15.477 6.195 1 72.06 73 GLU A CA 1
ATOM 578 C C . GLU A 1 73 ? -7.359 16.047 7.316 1 72.06 73 GLU A C 1
ATOM 580 O O . GLU A 1 73 ? -7.484 17.266 7.457 1 72.06 73 GLU A O 1
ATOM 585 N N . GLU A 1 74 ? -7.977 15.203 7.988 1 72.69 74 GLU A N 1
ATOM 586 C CA . GLU A 1 74 ? -8.797 15.633 9.117 1 72.69 74 GLU A CA 1
ATOM 587 C C . GLU A 1 74 ? -7.945 16.297 10.195 1 72.69 74 GLU A C 1
ATOM 589 O O . GLU A 1 74 ? -8.367 17.281 10.805 1 72.69 74 GLU A O 1
ATOM 594 N N . ARG A 1 75 ? -6.875 15.773 10.398 1 70.62 75 ARG A N 1
ATOM 595 C CA . ARG A 1 75 ? -5.957 16.344 11.383 1 70.62 75 ARG A CA 1
ATOM 596 C C . ARG A 1 75 ? -5.5 17.734 10.961 1 70.62 75 ARG A C 1
ATOM 598 O O . ARG A 1 75 ? -5.398 18.641 11.797 1 70.62 75 ARG A O 1
ATOM 605 N N . GLU A 1 76 ? -5.207 17.859 9.812 1 68.12 76 GLU A N 1
ATOM 606 C CA . GLU A 1 76 ? -4.75 19.125 9.273 1 68.12 76 GLU A CA 1
ATOM 607 C C . GLU A 1 76 ? -5.859 20.188 9.328 1 68.12 76 GLU A C 1
ATOM 609 O O . GLU A 1 76 ? -5.59 21.359 9.531 1 68.12 76 GLU A O 1
ATOM 614 N N . ALA A 1 77 ? -6.984 19.688 9.055 1 66.12 77 ALA A N 1
ATOM 615 C CA . ALA A 1 77 ? -8.117 20.609 9.055 1 66.12 77 ALA A CA 1
ATOM 616 C C . ALA A 1 77 ? -8.547 20.953 10.477 1 66.12 77 ALA A C 1
ATOM 618 O O . ALA A 1 77 ? -9.445 21.781 10.672 1 66.12 77 ALA A O 1
ATOM 619 N N . GLY A 1 78 ? -7.812 20.562 11.516 1 61.09 78 GLY A N 1
ATOM 620 C CA . GLY A 1 78 ? -8.125 20.922 12.898 1 61.09 78 GLY A CA 1
ATOM 621 C C . GLY A 1 78 ? -9.078 19.938 13.555 1 61.09 78 GLY A C 1
ATOM 622 O O . GLY A 1 78 ? -9.781 20.297 14.5 1 61.09 78 GLY A O 1
ATOM 623 N N . GLY A 1 79 ? -9.016 18.531 13.336 1 55.59 79 GLY A N 1
ATOM 624 C CA . GLY A 1 79 ? -9.562 17.391 14.055 1 55.59 79 GLY A CA 1
ATOM 625 C C . GLY A 1 79 ? -11.078 17.312 13.992 1 55.59 79 GLY A C 1
ATOM 626 O O . GLY A 1 79 ? -11.703 16.703 14.867 1 55.59 79 GLY A O 1
ATOM 627 N N . GLY A 1 80 ? -11.648 17.688 12.945 1 55.41 80 GLY A N 1
ATOM 628 C CA . GLY A 1 80 ? -13.094 17.547 12.844 1 55.41 80 GLY A CA 1
ATOM 629 C C . GLY A 1 80 ? -13.844 18.328 13.906 1 55.41 80 GLY A C 1
ATOM 630 O O . GLY A 1 80 ? -14.992 18.016 14.219 1 55.41 80 GLY A O 1
ATOM 631 N N . THR A 1 81 ? -13.203 19.109 14.664 1 52.03 81 THR A N 1
ATOM 632 C CA . THR A 1 81 ? -13.75 19.828 15.812 1 52.03 81 THR A CA 1
ATOM 633 C C . THR A 1 81 ? -14.984 20.641 15.414 1 52.03 81 THR A C 1
ATOM 635 O O . THR A 1 81 ? -15.977 20.656 16.141 1 52.03 81 THR A O 1
ATOM 638 N N . ALA A 1 82 ? -14.82 21.234 14.328 1 52.31 82 ALA A N 1
ATOM 639 C CA . ALA A 1 82 ? -15.953 22.094 13.984 1 52.31 82 ALA A CA 1
ATOM 640 C C . ALA A 1 82 ? -17.219 21.266 13.758 1 52.31 82 ALA A C 1
ATOM 642 O O . ALA A 1 82 ? -18.312 21.656 14.164 1 52.31 82 ALA A O 1
ATOM 643 N N . SER A 1 83 ? -17 20.094 13.227 1 54 83 SER A N 1
ATOM 644 C CA . SER A 1 83 ? -18.156 19.266 12.914 1 54 83 SER A CA 1
ATOM 645 C C . SER A 1 83 ? -18.703 18.562 14.148 1 54 83 SER A C 1
ATOM 647 O O . SER A 1 83 ? -19.875 18.234 14.219 1 54 83 SER A O 1
ATOM 649 N N . ARG A 1 84 ? -17.766 18.453 15.109 1 58.47 84 ARG A N 1
ATOM 650 C CA . ARG A 1 84 ? -18.141 17.781 16.344 1 58.47 84 ARG A CA 1
ATOM 651 C C . ARG A 1 84 ? -19.031 18.672 17.203 1 58.47 84 ARG A C 1
ATOM 653 O O . ARG A 1 84 ? -19.766 18.188 18.062 1 58.47 84 ARG A O 1
ATOM 660 N N . LEU A 1 85 ? -19 19.844 16.828 1 55.72 85 LEU A N 1
ATOM 661 C CA . LEU A 1 85 ? -19.781 20.797 17.609 1 55.72 85 LEU A CA 1
ATOM 662 C C . LEU A 1 85 ? -21.266 20.688 17.266 1 55.72 85 LEU A C 1
ATOM 664 O O . LEU A 1 85 ? -22.109 20.969 18.125 1 55.72 85 LEU A O 1
ATOM 668 N N . PHE A 1 86 ? -21.578 20.141 16.125 1 62.16 86 PHE A N 1
ATOM 669 C CA . PHE A 1 86 ? -22.969 20.266 15.703 1 62.16 86 PHE A CA 1
ATOM 670 C C . PHE A 1 86 ? -23.609 18.891 15.547 1 62.16 86 PHE A C 1
ATOM 672 O O . PHE A 1 86 ? -24.844 18.781 15.469 1 62.16 86 PHE A O 1
ATOM 679 N N . LEU A 1 87 ? -22.797 17.875 15.555 1 71.31 87 LEU A N 1
ATOM 680 C CA . LEU A 1 87 ? -23.359 16.547 15.32 1 71.31 87 LEU A CA 1
ATOM 681 C C . LEU A 1 87 ? -22.781 15.531 16.297 1 71.31 87 LEU A C 1
ATOM 683 O O . LEU A 1 87 ? -21.625 15.648 16.703 1 71.31 87 LEU A O 1
ATOM 687 N N . PRO A 1 88 ? -23.812 14.648 16.734 1 78.81 88 PRO A N 1
ATOM 688 C CA . PRO A 1 88 ? -23.281 13.578 17.578 1 78.81 88 PRO A CA 1
ATOM 689 C C . PRO A 1 88 ? -22.125 12.82 16.922 1 78.81 88 PRO A C 1
ATOM 691 O O . PRO A 1 88 ? -22.078 12.695 15.695 1 78.81 88 PRO A O 1
ATOM 694 N N . ALA A 1 89 ? -21.297 12.305 17.625 1 81.19 89 ALA A N 1
ATOM 695 C CA . ALA A 1 89 ? -20.062 11.68 17.172 1 81.19 89 ALA A CA 1
ATOM 696 C C . ALA A 1 89 ? -20.344 10.453 16.312 1 81.19 89 ALA A C 1
ATOM 698 O O . ALA A 1 89 ? -19.625 10.18 15.344 1 81.19 89 ALA A O 1
ATOM 699 N N . TRP A 1 90 ? -21.422 9.766 16.672 1 83.44 90 TRP A N 1
ATOM 700 C CA . TRP A 1 90 ? -21.719 8.539 15.953 1 83.44 90 TRP A CA 1
ATOM 701 C C . TRP A 1 90 ? -22.219 8.836 14.547 1 83.44 90 TRP A C 1
ATOM 703 O O . TRP A 1 90 ? -22 8.062 13.617 1 83.44 90 TRP A O 1
ATOM 713 N N . ILE A 1 91 ? -22.812 9.938 14.352 1 83.44 91 ILE A N 1
ATOM 714 C CA . ILE A 1 91 ? -23.312 10.328 13.039 1 83.44 91 ILE A CA 1
ATOM 715 C C . ILE A 1 91 ? -22.141 10.719 12.141 1 83.44 91 ILE A C 1
ATOM 717 O O . ILE A 1 91 ? -22.125 10.391 10.953 1 83.44 91 ILE A O 1
ATOM 721 N N . LEU A 1 92 ? -21.234 11.344 12.773 1 81.06 92 LEU A N 1
ATOM 722 C CA . LEU A 1 92 ? -20.031 11.727 12.031 1 81.06 92 LEU A CA 1
ATOM 723 C C . LEU A 1 92 ? -19.25 10.492 11.602 1 81.06 92 LEU A C 1
ATOM 725 O O . LEU A 1 92 ? -18.734 10.438 10.484 1 81.06 92 LEU A O 1
ATOM 729 N N . PHE A 1 93 ? -19.25 9.602 12.477 1 88.75 93 PHE A N 1
ATOM 730 C CA . PHE A 1 93 ? -18.562 8.344 12.203 1 88.75 93 PHE A CA 1
ATOM 731 C C . PHE A 1 93 ? -19.203 7.621 11.023 1 88.75 93 PHE A C 1
ATOM 733 O O . PHE A 1 93 ? -18.516 7.168 10.117 1 88.75 93 PHE A O 1
ATOM 740 N N . LEU A 1 94 ? -20.5 7.574 11.055 1 89.25 94 LEU A N 1
ATOM 741 C CA . LEU A 1 94 ? -21.203 6.867 9.992 1 89.25 94 LEU A CA 1
ATOM 742 C C . LEU A 1 94 ? -21.062 7.598 8.664 1 89.25 94 LEU A C 1
ATOM 744 O O . LEU A 1 94 ? -20.953 6.965 7.609 1 89.25 94 LEU A O 1
ATOM 748 N N . SER A 1 95 ? -21.078 8.836 8.773 1 85.56 95 SER A N 1
ATOM 749 C CA . SER A 1 95 ? -20.938 9.625 7.555 1 85.56 95 SER A CA 1
ATOM 750 C C . SER A 1 95 ? -19.562 9.453 6.934 1 85.56 95 SER A C 1
ATOM 752 O O . SER A 1 95 ? -19.438 9.25 5.727 1 85.56 95 SER A O 1
ATOM 754 N N . LYS A 1 96 ? -18.578 9.438 7.758 1 86 96 LYS A N 1
ATOM 755 C CA . LYS A 1 96 ? -17.203 9.25 7.285 1 86 96 LYS A CA 1
ATOM 756 C C . LYS A 1 96 ? -17 7.84 6.742 1 86 96 LYS A C 1
ATOM 758 O O . LYS A 1 96 ? -16.328 7.648 5.734 1 86 96 LYS A O 1
ATOM 763 N N . SER A 1 97 ? -17.578 6.969 7.453 1 92.56 97 SER A N 1
ATOM 764 C CA . SER A 1 97 ? -17.453 5.582 7.02 1 92.56 97 SER A CA 1
ATOM 765 C C . SER A 1 97 ? -18.125 5.371 5.664 1 92.56 97 SER A C 1
ATOM 767 O O . SER A 1 97 ? -17.641 4.59 4.844 1 92.56 97 SER A O 1
ATOM 769 N N . PHE A 1 98 ? -19.203 6.051 5.473 1 91.38 98 PHE A N 1
ATOM 770 C CA . PHE A 1 98 ? -19.906 5.941 4.203 1 91.38 98 PHE A CA 1
ATOM 771 C C . PHE A 1 98 ? -19.078 6.523 3.068 1 91.38 98 PHE A C 1
ATOM 773 O O . PHE A 1 98 ? -19.031 5.965 1.971 1 91.38 98 PHE A O 1
ATOM 780 N N . LEU A 1 99 ? -18.438 7.586 3.354 1 87.81 99 LEU A N 1
ATOM 781 C CA . LEU A 1 99 ? -17.594 8.203 2.342 1 87.81 99 LEU A CA 1
ATOM 782 C C . LEU A 1 99 ? -16.422 7.297 1.979 1 87.81 99 LEU A C 1
ATOM 784 O O . LEU A 1 99 ? -16.094 7.148 0.802 1 87.81 99 LEU A O 1
ATOM 788 N N . VAL A 1 100 ? -15.828 6.746 3.023 1 89.81 100 VAL A N 1
ATOM 789 C CA . VAL A 1 100 ? -14.727 5.816 2.812 1 89.81 100 VAL A CA 1
ATOM 790 C C . VAL A 1 100 ? -15.211 4.602 2.029 1 89.81 100 VAL A C 1
ATOM 792 O O . VAL A 1 100 ? -14.523 4.117 1.127 1 89.81 100 VAL A O 1
ATOM 795 N N . PHE A 1 101 ? -16.391 4.211 2.33 1 94.69 101 PHE A N 1
ATOM 796 C CA . PHE A 1 101 ? -16.984 3.07 1.647 1 94.69 101 PHE A CA 1
ATOM 797 C C . PHE A 1 101 ? -17.188 3.363 0.163 1 94.69 101 PHE A C 1
ATOM 799 O O . PHE A 1 101 ? -16.844 2.535 -0.686 1 94.69 101 PHE A O 1
ATOM 806 N N . VAL A 1 102 ? -17.688 4.461 -0.137 1 92.31 102 VAL A N 1
ATOM 807 C CA . VAL A 1 102 ? -17.953 4.84 -1.521 1 92.31 102 VAL A CA 1
ATOM 808 C C . VAL A 1 102 ? -16.625 4.953 -2.287 1 92.31 102 VAL A C 1
ATOM 810 O O . VAL A 1 102 ? -16.516 4.449 -3.408 1 92.31 102 VAL A O 1
ATOM 813 N N . ALA A 1 103 ? -15.695 5.527 -1.682 1 90.56 103 ALA A N 1
ATOM 814 C CA . ALA A 1 103 ? -14.398 5.699 -2.324 1 90.56 103 ALA A CA 1
ATOM 815 C C . ALA A 1 103 ? -13.719 4.355 -2.562 1 90.56 103 ALA A C 1
ATOM 817 O O . ALA A 1 103 ? -13.211 4.094 -3.654 1 90.56 103 ALA A O 1
ATOM 818 N N . LEU A 1 104 ? -13.75 3.521 -1.589 1 93.5 104 LEU A N 1
ATOM 819 C CA . LEU A 1 104 ? -13.109 2.215 -1.701 1 93.5 104 LEU A CA 1
ATOM 820 C C . LEU A 1 104 ? -13.867 1.323 -2.68 1 93.5 104 LEU A C 1
ATOM 822 O O . LEU A 1 104 ? -13.258 0.513 -3.385 1 93.5 104 LEU A O 1
ATOM 826 N N . SER A 1 105 ? -15.211 1.462 -2.615 1 94.62 105 SER A N 1
ATOM 827 C CA . SER A 1 105 ? -16.016 0.691 -3.562 1 94.62 105 SER A CA 1
ATOM 828 C C . SER A 1 105 ? -15.703 1.093 -5 1 94.62 105 SER A C 1
ATOM 830 O O . SER A 1 105 ? -15.586 0.236 -5.879 1 94.62 105 SER A O 1
ATOM 832 N N . GLY A 1 106 ? -15.664 2.357 -5.211 1 93.62 106 GLY A N 1
ATOM 833 C CA . GLY A 1 106 ? -15.266 2.82 -6.531 1 93.62 106 GLY A CA 1
ATOM 834 C C . GLY A 1 106 ? -13.906 2.303 -6.957 1 93.62 106 GLY A C 1
ATOM 835 O O . GLY A 1 106 ? -13.742 1.826 -8.086 1 93.62 106 GLY A O 1
ATOM 836 N N . THR A 1 107 ? -12.953 2.395 -6.047 1 92.62 107 THR A N 1
ATOM 837 C CA . THR A 1 107 ? -11.609 1.894 -6.309 1 92.62 107 THR A CA 1
ATOM 838 C C . THR A 1 107 ? -11.625 0.383 -6.523 1 92.62 107 THR A C 1
ATOM 840 O O . THR A 1 107 ? -10.898 -0.137 -7.375 1 92.62 107 THR A O 1
ATOM 843 N N . GLY A 1 108 ? -12.438 -0.3 -5.727 1 93.56 108 GLY A N 1
ATOM 844 C CA . GLY A 1 108 ? -12.594 -1.737 -5.883 1 93.56 108 GLY A CA 1
ATOM 845 C C . GLY A 1 108 ? -13.125 -2.135 -7.246 1 93.56 108 GLY A C 1
ATOM 846 O O . GLY A 1 108 ? -12.641 -3.092 -7.855 1 93.56 108 GLY A O 1
ATOM 847 N N . ILE A 1 109 ? -14.109 -1.43 -7.711 1 93.5 109 ILE A N 1
ATOM 848 C CA . ILE A 1 109 ? -14.672 -1.693 -9.031 1 93.5 109 ILE A CA 1
ATOM 849 C C . ILE A 1 109 ? -13.617 -1.43 -10.102 1 93.5 109 ILE A C 1
ATOM 851 O O . ILE A 1 109 ? -13.484 -2.199 -11.055 1 93.5 109 ILE A O 1
ATOM 855 N N . TYR A 1 110 ? -12.914 -0.368 -9.914 1 94.06 110 TYR A N 1
ATOM 856 C CA . TYR A 1 110 ? -11.805 -0.061 -10.812 1 94.06 110 TYR A CA 1
ATOM 857 C C . TYR A 1 110 ? -10.781 -1.189 -10.812 1 94.06 110 TYR A C 1
ATOM 859 O O . TYR A 1 110 ? -10.297 -1.592 -11.875 1 94.06 110 TYR A O 1
ATOM 867 N N . LEU A 1 111 ? -10.477 -1.701 -9.672 1 94.5 111 LEU A N 1
ATOM 868 C CA . LEU A 1 111 ? -9.539 -2.805 -9.508 1 94.5 111 LEU A CA 1
ATOM 869 C C . LEU A 1 111 ? -10.016 -4.039 -10.266 1 94.5 111 LEU A C 1
ATOM 871 O O . LEU A 1 111 ? -9.234 -4.684 -10.969 1 94.5 111 LEU A O 1
ATOM 875 N N . LEU A 1 112 ? -11.305 -4.34 -10.141 1 92.25 112 LEU A N 1
ATOM 876 C CA . LEU A 1 112 ? -11.867 -5.488 -10.836 1 92.25 112 LEU A CA 1
ATOM 877 C C . LEU A 1 112 ? -11.734 -5.324 -12.344 1 92.25 112 LEU A C 1
ATOM 879 O O . LEU A 1 112 ? -11.406 -6.281 -13.055 1 92.25 112 LEU A O 1
ATOM 883 N N . GLY A 1 113 ? -12 -4.16 -12.781 1 91.75 113 GLY A N 1
ATOM 884 C CA . GLY A 1 113 ? -11.82 -3.885 -14.203 1 91.75 113 GLY A CA 1
ATOM 885 C C . GLY A 1 113 ? -10.398 -4.094 -14.672 1 91.75 113 GLY A C 1
ATOM 886 O O . GLY A 1 113 ? -10.172 -4.656 -15.75 1 91.75 113 GLY A O 1
ATOM 887 N N . LEU A 1 114 ? -9.461 -3.686 -13.883 1 92.94 114 LEU A N 1
ATOM 888 C CA . LEU A 1 114 ? -8.055 -3.85 -14.227 1 92.94 114 LEU A CA 1
ATOM 889 C C . LEU A 1 114 ? -7.672 -5.328 -14.258 1 92.94 114 LEU A C 1
ATOM 891 O O . LEU A 1 114 ? -6.934 -5.766 -15.141 1 92.94 114 LEU A O 1
ATOM 895 N N . PHE A 1 115 ? -8.156 -6.016 -13.242 1 90.88 115 PHE A N 1
ATOM 896 C CA . PHE A 1 115 ? -7.859 -7.441 -13.195 1 90.88 115 PHE A CA 1
ATOM 897 C C . PHE A 1 115 ? -8.406 -8.148 -14.43 1 90.88 115 PHE A C 1
ATOM 899 O O . PHE A 1 115 ? -7.742 -9.008 -15.016 1 90.88 115 PHE A O 1
ATOM 906 N N . ALA A 1 116 ? -9.641 -7.793 -14.781 1 88.19 116 ALA A N 1
ATOM 907 C CA . ALA A 1 116 ? -10.258 -8.383 -15.969 1 88.19 116 ALA A CA 1
ATOM 908 C C . ALA A 1 116 ? -9.461 -8.047 -17.234 1 88.19 116 ALA A C 1
ATOM 910 O O . ALA A 1 116 ? -9.352 -8.867 -18.141 1 88.19 116 ALA A O 1
ATOM 911 N N . LEU A 1 117 ? -8.875 -6.938 -17.25 1 87.06 117 LEU A N 1
ATOM 912 C CA . LEU A 1 117 ? -8.133 -6.461 -18.422 1 87.06 117 LEU A CA 1
ATOM 913 C C . LEU A 1 117 ? -6.758 -7.105 -18.484 1 87.06 117 LEU A C 1
ATOM 915 O O . LEU A 1 117 ? -6.289 -7.473 -19.562 1 87.06 117 LEU A O 1
ATOM 919 N N . PHE A 1 118 ? -6.152 -7.332 -17.328 1 87.5 118 PHE A N 1
ATOM 920 C CA . PHE A 1 118 ? -4.738 -7.691 -17.328 1 87.5 118 PHE A CA 1
ATOM 921 C C . PHE A 1 118 ? -4.562 -9.188 -17.109 1 87.5 118 PHE A C 1
ATOM 923 O O . PHE A 1 118 ? -3.525 -9.758 -17.453 1 87.5 118 PHE A O 1
ATOM 930 N N . PHE A 1 119 ? -5.547 -9.773 -16.469 1 85.81 119 PHE A N 1
ATOM 931 C CA . PHE A 1 119 ? -5.391 -11.188 -16.141 1 85.81 119 PHE A CA 1
ATOM 932 C C . PHE A 1 119 ? -6.43 -12.031 -16.859 1 85.81 119 PHE A C 1
ATOM 934 O O . PHE A 1 119 ? -7.633 -11.875 -16.641 1 85.81 119 PHE A O 1
ATOM 941 N N . ALA A 1 120 ? -6 -12.938 -17.562 1 77.38 120 ALA A N 1
ATOM 942 C CA . ALA A 1 120 ? -6.863 -13.766 -18.406 1 77.38 120 ALA A CA 1
ATOM 943 C C . ALA A 1 120 ? -7.75 -14.672 -17.547 1 77.38 120 ALA A C 1
ATOM 945 O O . ALA A 1 120 ? -8.867 -15.008 -17.953 1 77.38 120 ALA A O 1
ATOM 946 N N . ALA A 1 121 ? -7.258 -14.977 -16.422 1 73.5 121 ALA A N 1
ATOM 947 C CA . ALA A 1 121 ? -7.988 -15.922 -15.57 1 73.5 121 ALA A CA 1
ATOM 948 C C . ALA A 1 121 ? -9.117 -15.227 -14.828 1 73.5 121 ALA A C 1
ATOM 950 O O . ALA A 1 121 ? -9.969 -15.883 -14.211 1 73.5 121 ALA A O 1
ATOM 951 N N . PHE A 1 122 ? -9.039 -13.898 -14.906 1 73.88 122 PHE A N 1
ATOM 952 C CA . PHE A 1 122 ? -10.086 -13.133 -14.242 1 73.88 122 PHE A CA 1
ATOM 953 C C . PHE A 1 122 ? -11.273 -12.922 -15.164 1 73.88 122 PHE A C 1
ATOM 955 O O . PHE A 1 122 ? -11.117 -12.438 -16.281 1 73.88 122 PHE A O 1
ATOM 962 N N . PRO A 1 123 ? -12.406 -13.453 -14.742 1 70 123 PRO A N 1
ATOM 963 C CA . PRO A 1 123 ? -13.578 -13.422 -15.625 1 70 123 PRO A CA 1
ATOM 964 C C . PRO A 1 123 ? -14.023 -12.008 -15.969 1 70 123 PRO A C 1
ATOM 966 O O . PRO A 1 123 ? -13.961 -11.109 -15.125 1 70 123 PRO A O 1
ATOM 969 N N . TRP A 1 124 ? -14.234 -11.836 -17.125 1 69.5 124 TRP A N 1
ATOM 970 C CA . TRP A 1 124 ? -14.695 -10.547 -17.625 1 69.5 124 TRP A CA 1
ATOM 971 C C . TRP A 1 124 ? -16.219 -10.539 -17.781 1 69.5 124 TRP A C 1
ATOM 973 O O . TRP A 1 124 ? -16.812 -9.484 -17.969 1 69.5 124 TRP A O 1
ATOM 983 N N . GLU A 1 125 ? -16.75 -11.648 -17.547 1 74.62 125 GLU A N 1
ATOM 984 C CA . GLU A 1 125 ? -18.188 -11.703 -17.75 1 74.62 125 GLU A CA 1
ATOM 985 C C . GLU A 1 125 ? -18.938 -10.969 -16.625 1 74.62 125 GLU A C 1
ATOM 987 O O . GLU A 1 125 ? -18.547 -11.055 -15.461 1 74.62 125 GLU A O 1
ATOM 992 N N . VAL A 1 126 ? -19.891 -10.289 -16.984 1 69.94 126 VAL A N 1
ATOM 993 C CA . VAL A 1 126 ? -20.672 -9.43 -16.109 1 69.94 126 VAL A CA 1
ATOM 994 C C . VAL A 1 126 ? -21.203 -10.242 -14.938 1 69.94 126 VAL A C 1
ATOM 996 O O . VAL A 1 126 ? -21.234 -9.758 -13.805 1 69.94 126 VAL A O 1
ATOM 999 N N . GLU A 1 127 ? -21.672 -11.414 -15.211 1 71.38 127 GLU A N 1
ATOM 1000 C CA . GLU A 1 127 ? -22.219 -12.258 -14.148 1 71.38 127 GLU A CA 1
ATOM 1001 C C . GLU A 1 127 ? -21.156 -12.57 -13.094 1 71.38 127 GLU A C 1
ATOM 1003 O O . GLU A 1 127 ? -21.438 -12.523 -11.898 1 71.38 127 GLU A O 1
ATOM 1008 N N . GLU A 1 128 ? -19.984 -12.805 -13.594 1 75.19 128 GLU A N 1
ATOM 1009 C CA . GLU A 1 128 ? -18.906 -13.141 -12.672 1 75.19 128 GLU A CA 1
ATOM 1010 C C . GLU A 1 128 ? -18.422 -11.906 -11.906 1 75.19 128 GLU A C 1
ATOM 1012 O O . GLU A 1 128 ? -18.078 -12 -10.727 1 75.19 128 GLU A O 1
ATOM 1017 N N . PHE A 1 129 ? -18.578 -10.859 -12.609 1 77.19 129 PHE A N 1
ATOM 1018 C CA . PHE A 1 129 ? -18.219 -9.594 -11.984 1 77.19 129 PHE A CA 1
ATOM 1019 C C . PHE A 1 129 ? -19.156 -9.289 -10.812 1 77.19 129 PHE A C 1
ATOM 1021 O O . PHE A 1 129 ? -18.688 -8.844 -9.75 1 77.19 129 PHE A O 1
ATOM 1028 N N . GLY A 1 130 ? -20.422 -9.523 -10.977 1 77.31 130 GLY A N 1
ATOM 1029 C CA . GLY A 1 130 ? -21.391 -9.328 -9.914 1 77.31 130 GLY A CA 1
ATOM 1030 C C . GLY A 1 130 ? -21.156 -10.234 -8.719 1 77.31 130 GLY A C 1
ATOM 1031 O O . GLY A 1 130 ? -21.312 -9.805 -7.574 1 77.31 130 GLY A O 1
ATOM 1032 N N . LYS A 1 131 ? -20.719 -11.438 -9.055 1 78.06 131 LYS A N 1
ATOM 1033 C CA . LYS A 1 131 ? -20.453 -12.398 -7.988 1 78.06 131 LYS A CA 1
ATOM 1034 C C . LYS A 1 131 ? -19.281 -11.953 -7.121 1 78.06 131 LYS A C 1
ATOM 1036 O O . LYS A 1 131 ? -19.266 -12.18 -5.91 1 78.06 131 LYS A O 1
ATOM 1041 N N . GLN A 1 132 ? -18.406 -11.289 -7.82 1 81.19 132 GLN A N 1
ATOM 1042 C CA . GLN A 1 132 ? -17.234 -10.805 -7.09 1 81.19 132 GLN A CA 1
ATOM 1043 C C . GLN A 1 132 ? -17.609 -9.672 -6.141 1 81.19 132 GLN A C 1
ATOM 1045 O O . GLN A 1 132 ? -17.062 -9.578 -5.035 1 81.19 132 GLN A O 1
ATOM 1050 N N . LEU A 1 133 ? -18.625 -8.961 -6.551 1 86.88 133 LEU A N 1
ATOM 1051 C CA . LEU A 1 133 ? -19 -7.781 -5.789 1 86.88 133 LEU A CA 1
ATOM 1052 C C . LEU A 1 133 ? -19.781 -8.164 -4.543 1 86.88 133 LEU A C 1
ATOM 1054 O O . LEU A 1 133 ? -19.766 -7.449 -3.537 1 86.88 133 LEU A O 1
ATOM 1058 N N . VAL A 1 134 ? -20.375 -9.281 -4.586 1 86.38 134 VAL A N 1
ATOM 1059 C CA . VAL A 1 134 ? -21.25 -9.711 -3.496 1 86.38 134 VAL A CA 1
ATOM 1060 C C . VAL A 1 134 ? -20.422 -9.867 -2.215 1 86.38 134 VAL A C 1
ATOM 1062 O O . VAL A 1 134 ? -20.891 -9.508 -1.13 1 86.38 134 VAL A O 1
ATOM 1065 N N . PHE A 1 135 ? -19.219 -10.359 -2.342 1 87.31 135 PHE A N 1
ATOM 1066 C CA . PHE A 1 135 ? -18.406 -10.57 -1.158 1 87.31 135 PHE A CA 1
ATOM 1067 C C . PHE A 1 135 ? -17.422 -9.422 -0.967 1 87.31 135 PHE A C 1
ATOM 1069 O O . PHE A 1 135 ? -17.016 -9.125 0.159 1 87.31 135 PHE A O 1
ATOM 1076 N N . PHE A 1 136 ? -17.156 -8.812 -2.059 1 90.12 136 PHE A N 1
ATOM 1077 C CA . PHE A 1 136 ? -16.172 -7.738 -2.041 1 90.12 136 PHE A CA 1
ATOM 1078 C C . PHE A 1 136 ? -16.734 -6.5 -1.346 1 90.12 136 PHE A C 1
ATOM 1080 O O . PHE A 1 136 ? -16.047 -5.879 -0.529 1 90.12 136 PHE A O 1
ATOM 1087 N N . LEU A 1 137 ? -18.047 -6.203 -1.552 1 93.19 137 LEU A N 1
ATOM 1088 C CA . LEU A 1 137 ? -18.656 -4.988 -1.022 1 93.19 137 LEU A CA 1
ATOM 1089 C C . LEU A 1 137 ? -18.812 -5.074 0.492 1 93.19 137 LEU A C 1
ATOM 1091 O O . LEU A 1 137 ? -18.469 -4.125 1.209 1 93.19 137 LEU A O 1
ATOM 1095 N N . PRO A 1 138 ? -19.266 -6.238 0.968 1 93 138 PRO A N 1
ATOM 1096 C CA . PRO A 1 138 ? -19.312 -6.348 2.428 1 93 138 PRO A CA 1
ATOM 1097 C C . PRO A 1 138 ? -17.938 -6.238 3.07 1 93 138 PRO A C 1
ATOM 1099 O O . PRO A 1 138 ? -17.797 -5.699 4.172 1 93 138 PRO A O 1
ATOM 1102 N N . GLY A 1 139 ? -16.969 -6.789 2.412 1 93.44 139 GLY A N 1
ATOM 1103 C CA . GLY A 1 139 ? -15.602 -6.629 2.896 1 93.44 139 GLY A CA 1
ATOM 1104 C C . GLY A 1 139 ? -15.156 -5.18 2.959 1 93.44 139 GLY A C 1
ATOM 1105 O O . GLY A 1 139 ? -14.586 -4.742 3.961 1 93.44 139 GLY A O 1
ATOM 1106 N N . ILE A 1 140 ? -15.453 -4.445 1.94 1 95.69 140 ILE A N 1
ATOM 1107 C CA . ILE A 1 140 ? -15.133 -3.025 1.868 1 95.69 140 ILE A CA 1
ATOM 1108 C C . ILE A 1 140 ? -15.875 -2.27 2.965 1 95.69 140 ILE A C 1
ATOM 1110 O O . ILE A 1 140 ? -15.305 -1.392 3.619 1 95.69 140 ILE A O 1
ATOM 1114 N N . LEU A 1 141 ? -17.094 -2.672 3.115 1 95.88 141 LEU A N 1
ATOM 1115 C CA . LEU A 1 141 ? -17.906 -2.033 4.141 1 95.88 141 LEU A CA 1
ATOM 1116 C C . LEU A 1 141 ? -17.312 -2.254 5.527 1 95.88 141 LEU A C 1
ATOM 1118 O O . LEU A 1 141 ? -17.203 -1.315 6.316 1 95.88 141 LEU A O 1
ATOM 1122 N N . SER A 1 142 ? -16.938 -3.42 5.781 1 95.19 142 SER A N 1
ATOM 1123 C CA . SER A 1 142 ? -16.328 -3.758 7.062 1 95.19 142 SER A CA 1
ATOM 1124 C C . SER A 1 142 ? -15.023 -2.992 7.277 1 95.19 142 SER A C 1
ATOM 1126 O O . SER A 1 142 ? -14.781 -2.467 8.367 1 95.19 142 SER A O 1
ATOM 1128 N N . LEU A 1 143 ? -14.297 -2.918 6.254 1 93.88 143 LEU A N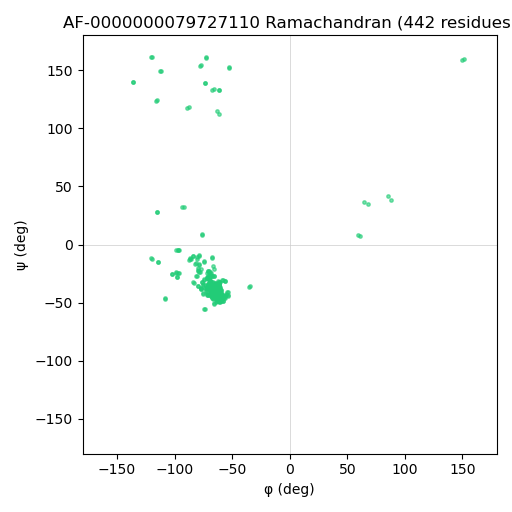 1
ATOM 1129 C CA . LEU A 1 143 ? -13.016 -2.213 6.344 1 93.88 143 LEU A CA 1
ATOM 1130 C C . LEU A 1 143 ? -13.234 -0.721 6.566 1 93.88 143 LEU A C 1
ATOM 1132 O O . LEU A 1 143 ? -12.445 -0.071 7.258 1 93.88 143 LEU A O 1
ATOM 1136 N N . SER A 1 144 ? -14.203 -0.194 5.926 1 94.38 144 SER A N 1
ATOM 1137 C CA . SER A 1 144 ? -14.508 1.223 6.094 1 94.38 144 SER A CA 1
ATOM 1138 C C . SER A 1 144 ? -14.875 1.543 7.539 1 94.38 144 SER A C 1
ATOM 1140 O O . SER A 1 144 ? -14.367 2.508 8.117 1 94.38 144 SER A O 1
ATOM 1142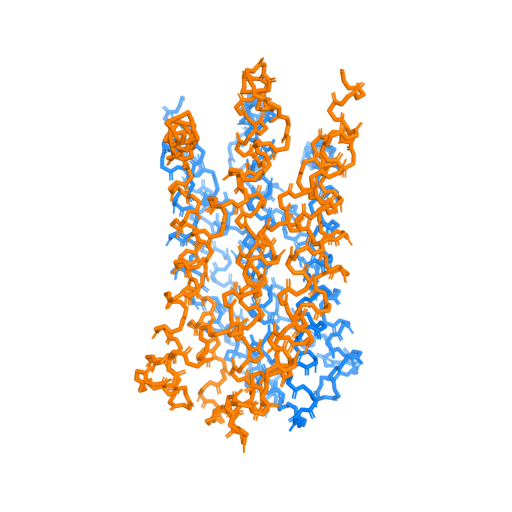 N N . PHE A 1 145 ? -15.742 0.703 8.094 1 95.19 145 PHE A N 1
ATOM 1143 C CA . PHE A 1 145 ? -16.141 0.91 9.484 1 95.19 145 PHE A CA 1
ATOM 1144 C C . PHE A 1 145 ? -14.938 0.75 10.414 1 95.19 145 PHE A C 1
ATOM 1146 O O . PHE A 1 145 ? -14.711 1.587 11.289 1 95.19 145 PHE A O 1
ATOM 1153 N N . LEU A 1 146 ? -14.227 -0.305 10.242 1 92.75 146 LEU A N 1
ATOM 1154 C CA . LEU A 1 146 ? -13.07 -0.602 11.086 1 92.75 146 LEU A CA 1
ATOM 1155 C C . LEU A 1 146 ? -12.023 0.503 10.984 1 92.75 146 LEU A C 1
ATOM 1157 O O . LEU A 1 146 ? -11.547 1.006 12 1 92.75 146 LEU A O 1
ATOM 1161 N N . GLY A 1 147 ? -11.719 0.846 9.797 1 90.31 147 GLY A N 1
ATOM 1162 C CA . GLY A 1 147 ? -10.695 1.85 9.57 1 90.31 147 GLY A CA 1
ATOM 1163 C C . GLY A 1 147 ? -11.031 3.201 10.164 1 90.31 147 GLY A C 1
ATOM 1164 O O . GLY A 1 147 ? -10.195 3.828 10.812 1 90.31 147 GLY A O 1
ATOM 1165 N N . VAL A 1 148 ? -12.195 3.674 9.914 1 89.56 148 VAL A N 1
ATOM 1166 C CA . VAL A 1 148 ? -12.609 4.984 10.406 1 89.56 148 VAL A CA 1
ATOM 1167 C C . VAL A 1 148 ? -12.656 4.969 11.938 1 89.56 148 VAL A C 1
ATOM 1169 O O . VAL A 1 148 ? -12.266 5.938 12.586 1 89.56 148 VAL A O 1
ATOM 1172 N N . ALA A 1 149 ? -13.148 3.906 12.484 1 89.38 149 ALA A N 1
ATOM 1173 C CA . ALA A 1 149 ? -13.188 3.779 13.938 1 89.38 149 ALA A CA 1
ATOM 1174 C C . ALA A 1 149 ? -11.789 3.873 14.531 1 89.38 149 ALA A C 1
ATOM 1176 O O . ALA A 1 149 ? -11.57 4.602 15.508 1 89.38 149 ALA A O 1
ATOM 1177 N N . LEU A 1 150 ? -10.93 3.186 13.961 1 85.38 150 LEU A N 1
ATOM 1178 C CA . LEU A 1 150 ? -9.562 3.164 14.461 1 85.38 150 LEU A CA 1
ATOM 1179 C C . LEU A 1 150 ? -8.891 4.516 14.258 1 85.38 150 LEU A C 1
ATOM 1181 O O . LEU A 1 150 ? -8.07 4.934 15.086 1 85.38 150 LEU A O 1
ATOM 1185 N N . SER A 1 151 ? -9.188 5.109 13.094 1 81.62 151 SER A N 1
ATOM 1186 C CA . SER A 1 151 ? -8.641 6.434 12.844 1 81.62 151 SER A CA 1
ATOM 1187 C C . SER A 1 151 ? -9.094 7.434 13.898 1 81.62 151 SER A C 1
ATOM 1189 O O . SER A 1 151 ? -8.32 8.312 14.305 1 81.62 151 SER A O 1
ATOM 1191 N N . HIS A 1 152 ? -10.305 7.32 14.289 1 80.31 152 HIS A N 1
ATOM 1192 C CA . HIS A 1 152 ? -10.828 8.195 15.328 1 80.31 152 HIS A CA 1
ATOM 1193 C C . HIS A 1 152 ? -10.094 7.992 16.641 1 80.31 152 HIS A C 1
ATOM 1195 O O . HIS A 1 152 ? -9.75 8.961 17.328 1 80.31 152 HIS A O 1
ATOM 1201 N N . VAL A 1 153 ? -9.938 6.828 17 1 76.44 153 VAL A N 1
ATOM 1202 C CA . VAL A 1 153 ? -9.25 6.5 18.234 1 76.44 153 VAL A CA 1
ATOM 1203 C C . VAL A 1 153 ? -7.797 6.969 18.172 1 76.44 153 VAL A C 1
ATOM 1205 O O . VAL A 1 153 ? -7.238 7.426 19.172 1 76.44 153 VAL A O 1
ATOM 1208 N N . SER A 1 154 ? -7.211 6.836 17.016 1 74.25 154 SER A N 1
ATOM 1209 C CA . SER A 1 154 ? -5.82 7.227 16.812 1 74.25 154 SER A CA 1
ATOM 1210 C C . SER A 1 154 ? -5.645 8.734 16.984 1 74.25 154 SER A C 1
ATOM 1212 O O . SER A 1 154 ? -4.609 9.195 17.469 1 74.25 154 SER A O 1
ATOM 1214 N N . LEU A 1 155 ? -6.625 9.484 16.594 1 70.19 155 LEU A N 1
ATOM 1215 C CA . LEU A 1 155 ? -6.562 10.945 16.719 1 70.19 155 LEU A CA 1
ATOM 1216 C C . LEU A 1 155 ? -6.633 11.383 18.172 1 70.19 155 LEU A C 1
ATOM 1218 O O . LEU A 1 155 ? -6.121 12.438 18.531 1 70.19 155 LEU A O 1
ATOM 1222 N N . SER A 1 156 ? -7.367 10.531 18.891 1 67.06 156 SER A N 1
ATOM 1223 C CA . SER A 1 156 ? -7.555 10.914 20.281 1 67.06 156 SER A CA 1
ATOM 1224 C C . SER A 1 156 ? -6.375 10.469 21.141 1 67.06 156 SER A C 1
ATOM 1226 O O . SER A 1 156 ? -6.293 10.812 22.328 1 67.06 156 SER A O 1
ATOM 1228 N N . SER A 1 157 ? -5.52 9.656 20.5 1 62.72 157 SER A N 1
ATOM 1229 C CA . SER A 1 157 ? -4.406 9.141 21.281 1 62.72 157 SER A CA 1
ATOM 1230 C C . SER A 1 157 ? -3.076 9.711 20.797 1 62.72 157 SER A C 1
ATOM 1232 O O . SER A 1 157 ? -2.959 10.133 19.656 1 62.72 157 SER A O 1
ATOM 1234 N N . ARG A 1 158 ? -2.215 9.836 21.641 1 58.16 158 ARG A N 1
ATOM 1235 C CA . ARG A 1 158 ? -0.866 10.289 21.312 1 58.16 158 ARG A CA 1
ATOM 1236 C C . ARG A 1 158 ? -0.137 9.266 20.453 1 58.16 158 ARG A C 1
ATOM 1238 O O . ARG A 1 158 ? 0.872 9.594 19.828 1 58.16 158 ARG A O 1
ATOM 1245 N N . LEU A 1 159 ? -0.658 8.094 20.5 1 57.81 159 LEU A N 1
ATOM 1246 C CA . LEU A 1 159 ? -0.011 7.008 19.781 1 57.81 159 LEU A CA 1
ATOM 1247 C C . LEU A 1 159 ? -0.607 6.855 18.391 1 57.81 159 LEU A C 1
ATOM 1249 O O . LEU A 1 159 ? -0.651 5.75 17.844 1 57.81 159 LEU A O 1
ATOM 1253 N N . LYS A 1 160 ? -1.032 7.898 17.781 1 57.56 160 LYS A N 1
ATOM 1254 C CA . LYS A 1 160 ? -1.957 8.031 16.656 1 57.56 160 LYS A CA 1
ATOM 1255 C C . LYS A 1 160 ? -1.504 7.188 15.461 1 57.56 160 LYS A C 1
ATOM 1257 O O . LYS A 1 160 ? -2.293 6.43 14.898 1 57.56 160 LYS A O 1
ATOM 1262 N N . GLU A 1 161 ? -0.187 7.238 15.281 1 56.38 161 GLU A N 1
ATOM 1263 C CA . GLU A 1 161 ? 0.294 6.691 14.016 1 56.38 161 GLU A CA 1
ATOM 1264 C C . GLU A 1 161 ? 0.522 5.188 14.117 1 56.38 161 GLU A C 1
ATOM 1266 O O . GLU A 1 161 ? 0.449 4.473 13.117 1 56.38 161 GLU A O 1
ATOM 1271 N N . ILE A 1 162 ? 0.49 4.789 15.414 1 61.19 162 ILE A N 1
ATOM 1272 C CA . ILE A 1 162 ? 0.85 3.391 15.625 1 61.19 162 ILE A CA 1
ATOM 1273 C C . ILE A 1 162 ? -0.415 2.539 15.711 1 61.19 162 ILE A C 1
ATOM 1275 O O . ILE A 1 162 ? -0.417 1.377 15.305 1 61.19 162 ILE A O 1
ATOM 1279 N N . LEU A 1 163 ? -1.372 3.229 16.078 1 63.53 163 LEU A N 1
ATOM 1280 C CA . LEU A 1 163 ? -2.561 2.449 16.406 1 63.53 163 LEU A CA 1
ATOM 1281 C C . LEU A 1 163 ? -3.27 1.981 15.141 1 63.53 163 LEU A C 1
ATOM 1283 O O . LEU A 1 163 ? -3.779 0.86 15.086 1 63.53 163 LEU A O 1
ATOM 1287 N N . LEU A 1 164 ? -3.203 2.742 14.141 1 69.88 164 LEU A N 1
ATOM 1288 C CA . LEU A 1 164 ? -3.955 2.398 12.938 1 69.88 164 LEU A CA 1
ATOM 1289 C C . LEU A 1 164 ? -3.42 1.116 12.312 1 69.88 164 LEU A C 1
ATOM 1291 O O . LEU A 1 164 ? -4.164 0.15 12.133 1 69.88 164 LEU A O 1
ATOM 1295 N N . PRO A 1 165 ? -2.195 1.021 12.094 1 67.19 165 PRO A N 1
ATOM 1296 C CA . PRO A 1 165 ? -1.713 -0.22 11.484 1 67.19 165 PRO A CA 1
ATOM 1297 C C . PRO A 1 165 ? -1.747 -1.404 12.445 1 67.19 165 PRO A C 1
ATOM 1299 O O . PRO A 1 165 ? -2.076 -2.523 12.047 1 67.19 165 PRO A O 1
ATOM 1302 N N . LEU A 1 166 ? -1.474 -1.112 13.641 1 71.38 166 LEU A N 1
ATOM 1303 C CA . LEU A 1 166 ? -1.369 -2.178 14.633 1 71.38 166 LEU A CA 1
ATOM 1304 C C . LEU A 1 166 ? -2.723 -2.84 14.867 1 71.38 166 LEU A C 1
ATOM 1306 O O . LEU A 1 166 ? -2.803 -4.059 15.031 1 71.38 166 LEU A O 1
ATOM 1310 N N . LEU A 1 167 ? -3.676 -2.02 14.812 1 77.06 167 LEU A N 1
ATOM 1311 C CA . LEU A 1 167 ? -4.992 -2.561 15.133 1 77.06 167 LEU A CA 1
ATOM 1312 C C . LEU A 1 167 ? -5.762 -2.904 13.859 1 77.06 167 LEU A C 1
ATOM 1314 O O . LEU A 1 167 ? -6.594 -3.814 13.859 1 77.06 167 LEU A O 1
ATOM 1318 N N . LEU A 1 168 ? -5.496 -2.25 12.844 1 80.44 168 LEU A N 1
ATOM 1319 C CA . LEU A 1 168 ? -6.188 -2.496 11.578 1 80.44 168 LEU A CA 1
ATOM 1320 C C . LEU A 1 168 ? -5.859 -3.887 11.047 1 80.44 168 LEU A C 1
ATOM 1322 O O . LEU A 1 168 ? -6.758 -4.617 10.617 1 80.44 168 LEU A O 1
ATOM 1326 N N . VAL A 1 169 ? -4.68 -4.305 11.266 1 78.62 169 VAL A N 1
ATOM 1327 C CA . VAL A 1 169 ? -4.207 -5.543 10.656 1 78.62 169 VAL A CA 1
ATOM 1328 C C . VAL A 1 169 ? -4.848 -6.742 11.352 1 78.62 169 VAL A C 1
ATOM 1330 O O . VAL A 1 169 ? -5.504 -7.566 10.711 1 78.62 169 VAL A O 1
ATOM 1333 N N . PRO A 1 170 ? -4.699 -6.801 12.57 1 79.62 170 PRO A N 1
ATOM 1334 C CA . PRO A 1 170 ? -5.285 -7.969 13.234 1 79.62 170 PRO A CA 1
ATOM 1335 C C . PRO A 1 170 ? -6.801 -8.039 13.07 1 79.62 170 PRO A C 1
ATOM 1337 O O . PRO A 1 170 ? -7.352 -9.125 12.867 1 79.62 170 PRO A O 1
ATOM 1340 N N . PHE A 1 171 ? -7.406 -6.941 13.086 1 86.94 171 PHE A N 1
ATOM 1341 C CA . PHE A 1 171 ? -8.867 -6.938 13.055 1 86.94 171 PHE A CA 1
ATOM 1342 C C . PHE A 1 171 ? -9.375 -7.098 11.625 1 86.94 171 PHE A C 1
ATOM 1344 O O . PHE A 1 171 ? -10.539 -7.438 11.406 1 86.94 171 PHE A O 1
ATOM 1351 N N . SER A 1 172 ? -8.523 -6.883 10.656 1 89.75 172 SER A N 1
ATOM 1352 C CA . SER A 1 172 ? -8.922 -7.059 9.266 1 89.75 172 SER A CA 1
ATOM 1353 C C . SER A 1 172 ? -8.758 -8.508 8.82 1 89.75 172 SER A C 1
ATOM 1355 O O . SER A 1 172 ? -9.312 -8.914 7.801 1 89.75 172 SER A O 1
ATOM 1357 N N . VAL A 1 173 ? -8.078 -9.32 9.594 1 85.44 173 VAL A N 1
ATOM 1358 C CA . VAL A 1 173 ? -7.738 -10.688 9.219 1 85.44 173 VAL A CA 1
ATOM 1359 C C . VAL A 1 173 ? -9.016 -11.5 9.023 1 85.44 173 VAL A C 1
ATOM 1361 O O . VAL A 1 173 ? -9.172 -12.18 8.008 1 85.44 173 VAL A O 1
ATOM 1364 N N . PRO A 1 174 ? -9.938 -11.414 9.914 1 86.38 174 PRO A N 1
ATOM 1365 C CA . PRO A 1 174 ? -11.156 -12.195 9.727 1 86.38 174 PRO A CA 1
ATOM 1366 C C . PRO A 1 174 ? -11.922 -11.805 8.461 1 86.38 174 PRO A C 1
ATOM 1368 O O . PRO A 1 174 ? -12.547 -12.656 7.824 1 86.38 174 PRO A O 1
ATOM 1371 N N . ILE A 1 175 ? -11.906 -10.547 8.141 1 89.88 175 ILE A N 1
ATOM 1372 C CA . ILE A 1 175 ? -12.586 -10.055 6.945 1 89.88 175 ILE A CA 1
ATOM 1373 C C . ILE A 1 175 ? -11.961 -10.68 5.699 1 89.88 175 ILE A C 1
ATOM 1375 O O . ILE A 1 175 ? -12.672 -11.188 4.828 1 89.88 175 ILE A O 1
ATOM 1379 N N . PHE A 1 176 ? -10.688 -10.727 5.695 1 88.19 176 PHE A N 1
ATOM 1380 C CA . PHE A 1 176 ? -9.984 -11.242 4.527 1 88.19 176 PHE A CA 1
ATOM 1381 C C . PHE A 1 176 ? -10.086 -12.766 4.469 1 88.19 176 PHE A C 1
ATOM 1383 O O . PHE A 1 176 ? -10.266 -13.336 3.393 1 88.19 176 PHE A O 1
ATOM 1390 N N . LEU A 1 177 ? -9.93 -13.383 5.617 1 83.69 177 LEU A N 1
ATOM 1391 C CA . LEU A 1 177 ? -10.016 -14.836 5.652 1 83.69 177 LEU A CA 1
ATOM 1392 C C . LEU A 1 177 ? -11.375 -15.312 5.16 1 83.69 177 LEU A C 1
ATOM 1394 O O . LEU A 1 177 ? -11.453 -16.188 4.293 1 83.69 177 LEU A O 1
ATOM 1398 N N . TYR A 1 178 ? -12.391 -14.703 5.672 1 86.56 178 TYR A N 1
ATOM 1399 C CA . TYR A 1 178 ? -13.734 -15.148 5.316 1 86.56 178 TYR A CA 1
ATOM 1400 C C . TYR A 1 178 ? -14.125 -14.648 3.926 1 86.56 178 TYR A C 1
ATOM 1402 O O . TYR A 1 178 ? -14.773 -15.367 3.164 1 86.56 178 TYR A O 1
ATOM 1410 N N . GLY A 1 179 ? -13.75 -13.453 3.586 1 87.56 179 GLY A N 1
ATOM 1411 C CA . GLY A 1 179 ? -14.047 -12.93 2.262 1 87.56 179 GLY A CA 1
ATOM 1412 C C . GLY A 1 179 ? -13.383 -13.719 1.148 1 87.56 179 GLY A C 1
ATOM 1413 O O . GLY A 1 179 ? -14.031 -14.094 0.173 1 87.56 179 GLY A O 1
ATOM 1414 N N . MET A 1 180 ? -12.141 -14.016 1.351 1 86.06 180 MET A N 1
ATOM 1415 C CA . MET A 1 180 ? -11.406 -14.773 0.347 1 86.06 180 MET A CA 1
ATOM 1416 C C . MET A 1 180 ? -11.922 -16.203 0.259 1 86.06 180 MET A C 1
ATOM 1418 O O . MET A 1 180 ? -12.055 -16.75 -0.835 1 86.06 180 MET A O 1
ATOM 1422 N N . GLU A 1 181 ? -12.164 -16.781 1.461 1 84.62 181 GLU A N 1
ATOM 1423 C CA . GLU A 1 181 ? -12.672 -18.156 1.471 1 84.62 181 GLU A CA 1
ATOM 1424 C C . GLU A 1 181 ? -14.023 -18.25 0.765 1 84.62 181 GLU A C 1
ATOM 1426 O O . GLU A 1 181 ? -14.273 -19.188 0.012 1 84.62 181 GLU A O 1
ATOM 1431 N N . ALA A 1 182 ? -14.875 -17.312 0.988 1 86.69 182 ALA A N 1
ATOM 1432 C CA . ALA A 1 182 ? -16.188 -17.297 0.344 1 86.69 182 ALA A CA 1
ATOM 1433 C C . ALA A 1 182 ? -16.047 -17.172 -1.17 1 86.69 182 ALA A C 1
ATOM 1435 O O . ALA A 1 182 ? -16.766 -17.828 -1.923 1 86.69 182 ALA A O 1
ATOM 1436 N N . GLU A 1 183 ? -15.195 -16.359 -1.599 1 84.5 183 GLU A N 1
ATOM 1437 C CA . GLU A 1 183 ? -14.984 -16.156 -3.029 1 84.5 183 GLU A CA 1
ATOM 1438 C C . GLU A 1 183 ? -14.391 -17.406 -3.68 1 84.5 183 GLU A C 1
ATOM 1440 O O . GLU A 1 183 ? -14.711 -17.734 -4.824 1 84.5 183 GLU A O 1
ATOM 1445 N N . ARG A 1 184 ? -13.469 -18.047 -2.965 1 83.69 184 ARG A N 1
ATOM 1446 C CA . ARG A 1 184 ? -12.891 -19.281 -3.48 1 83.69 184 ARG A CA 1
ATOM 1447 C C . ARG A 1 184 ? -13.961 -20.344 -3.666 1 83.69 184 ARG A C 1
ATOM 1449 O O . ARG A 1 184 ? -13.953 -21.078 -4.664 1 83.69 184 ARG A O 1
ATOM 1456 N N . LYS A 1 185 ? -14.812 -20.422 -2.674 1 84.62 185 LYS A N 1
ATOM 1457 C CA . LYS A 1 185 ? -15.883 -21.406 -2.74 1 84.62 185 LYS A CA 1
ATOM 1458 C C . LYS A 1 185 ? -16.859 -21.078 -3.867 1 84.62 185 LYS A C 1
ATOM 1460 O O . LYS A 1 185 ? -17.484 -21.984 -4.43 1 84.62 185 LYS A O 1
ATOM 1465 N N . LEU A 1 186 ? -16.969 -19.828 -4.227 1 83.38 186 LEU A N 1
ATOM 1466 C CA . LEU A 1 186 ? -17.875 -19.391 -5.273 1 83.38 186 LEU A CA 1
ATOM 1467 C C . LEU A 1 186 ? -17.422 -19.891 -6.641 1 83.38 186 LEU A C 1
ATOM 1469 O O . LEU A 1 186 ? -18.219 -19.969 -7.578 1 83.38 186 LEU A O 1
ATOM 1473 N N . VAL A 1 187 ? -16.172 -20.141 -6.75 1 76.62 187 VAL A N 1
ATOM 1474 C CA . VAL A 1 187 ? -15.633 -20.672 -8.008 1 76.62 187 VAL A CA 1
ATOM 1475 C C . VAL A 1 187 ? -16.219 -22.047 -8.281 1 76.62 187 VAL A C 1
ATOM 1477 O O . VAL A 1 187 ? -16.469 -22.406 -9.438 1 76.62 187 VAL A O 1
ATOM 1480 N N . SER A 1 188 ? -16.469 -22.766 -7.227 1 78.25 188 SER A N 1
ATOM 1481 C CA . SER A 1 188 ? -16.906 -24.156 -7.414 1 78.25 188 SER A CA 1
ATOM 1482 C C . SER A 1 188 ? -18.344 -24.344 -6.926 1 78.25 188 SER A C 1
ATOM 1484 O O . SER A 1 188 ? -18.969 -25.359 -7.223 1 78.25 188 SER A O 1
ATOM 1486 N N . GLN A 1 189 ? -18.812 -23.344 -6.141 1 79.81 189 GLN A N 1
ATOM 1487 C CA . GLN A 1 189 ? -20.141 -23.5 -5.543 1 79.81 189 GLN A CA 1
ATOM 1488 C C . GLN A 1 189 ? -21.078 -22.391 -6 1 79.81 189 GLN A C 1
ATOM 1490 O O . GLN A 1 189 ? -20.625 -21.375 -6.527 1 79.81 189 GLN A O 1
ATOM 1495 N N . SER A 1 190 ? -22.359 -22.672 -5.82 1 79.06 190 SER A N 1
ATOM 1496 C CA . SER A 1 190 ? -23.375 -21.672 -6.164 1 79.06 190 SER A CA 1
ATOM 1497 C C . SER A 1 190 ? -23.469 -20.594 -5.09 1 79.06 190 SER A C 1
ATOM 1499 O O . SER A 1 190 ? -23.094 -20.828 -3.938 1 79.06 190 SER A O 1
ATOM 1501 N N . LEU A 1 191 ? -23.891 -19.469 -5.508 1 78.19 191 LEU A N 1
ATOM 1502 C CA . LEU A 1 191 ? -24.062 -18.344 -4.594 1 78.19 191 LEU A CA 1
ATOM 1503 C C . LEU A 1 191 ? -25.031 -18.703 -3.465 1 78.19 191 LEU A C 1
ATOM 1505 O O . LEU A 1 191 ? -24.844 -18.266 -2.328 1 78.19 191 LEU A O 1
ATOM 1509 N N . PHE A 1 192 ? -25.922 -19.547 -3.812 1 77.44 192 PHE A N 1
ATOM 1510 C CA . PHE A 1 192 ? -26.922 -19.938 -2.838 1 77.44 192 PHE A CA 1
ATOM 1511 C C . PHE A 1 192 ? -26.312 -20.781 -1.732 1 77.44 192 PHE A C 1
ATOM 1513 O O . PHE A 1 192 ? -26.734 -20.703 -0.576 1 77.44 192 PHE A O 1
ATOM 1520 N N . ALA A 1 193 ? -25.281 -21.438 -2.035 1 80.69 193 ALA A N 1
ATOM 1521 C CA . ALA A 1 193 ? -24.594 -22.297 -1.065 1 80.69 193 ALA A CA 1
ATOM 1522 C C . ALA A 1 193 ? -23.734 -21.469 -0.124 1 80.69 193 ALA A C 1
ATOM 1524 O O . ALA A 1 193 ? -23.328 -21.938 0.943 1 80.69 193 ALA A O 1
ATOM 1525 N N . LEU A 1 194 ? -23.656 -20.188 -0.545 1 81.62 194 LEU A N 1
ATOM 1526 C CA . LEU A 1 194 ? -22.719 -19.359 0.221 1 81.62 194 LEU A CA 1
ATOM 1527 C C . LEU A 1 194 ? -23.453 -18.25 0.968 1 81.62 194 LEU A C 1
ATOM 1529 O O . LEU A 1 194 ? -22.859 -17.219 1.289 1 81.62 194 LEU A O 1
ATOM 1533 N N . LYS A 1 195 ? -24.719 -18.531 1.294 1 84.31 195 LYS A N 1
ATOM 1534 C CA . LYS A 1 195 ? -25.531 -17.562 2.035 1 84.31 195 LYS A CA 1
ATOM 1535 C C . LYS A 1 195 ? -24.984 -17.359 3.447 1 84.31 195 LYS A C 1
ATOM 1537 O O . LYS A 1 195 ? -25.016 -16.25 3.973 1 84.31 195 LYS A O 1
ATOM 1542 N N . GLY A 1 196 ? -24.469 -18.406 3.945 1 84.69 196 GLY A N 1
ATOM 1543 C CA . GLY A 1 196 ? -23.891 -18.328 5.281 1 84.69 196 GLY A CA 1
ATOM 1544 C C . GLY A 1 196 ? -22.656 -17.453 5.344 1 84.69 196 GLY A C 1
ATOM 1545 O O . GLY A 1 196 ? -22.5 -16.656 6.266 1 84.69 196 GLY A O 1
ATOM 1546 N N . SER A 1 197 ? -21.859 -17.641 4.34 1 86 197 SER A N 1
ATOM 1547 C CA . SER A 1 197 ? -20.641 -16.828 4.281 1 86 197 SER A CA 1
ATOM 1548 C C . SER A 1 197 ? -20.969 -15.352 4.121 1 86 197 SER A C 1
ATOM 1550 O O . SER A 1 197 ? -20.328 -14.5 4.738 1 86 197 SER A O 1
ATOM 1552 N N . LEU A 1 198 ? -21.953 -15.062 3.371 1 87.38 198 LEU A N 1
ATOM 1553 C CA . LEU A 1 198 ? -22.375 -13.68 3.17 1 87.38 198 LEU A CA 1
ATOM 1554 C C . LEU A 1 198 ? -22.938 -13.094 4.457 1 87.38 198 LEU A C 1
ATOM 1556 O O . LEU A 1 198 ? -22.625 -11.953 4.816 1 87.38 198 LEU A O 1
ATOM 1560 N N . ALA A 1 199 ? -23.688 -13.922 5.094 1 89.44 199 ALA A N 1
ATOM 1561 C CA . ALA A 1 199 ? -24.266 -13.484 6.355 1 89.44 199 ALA A CA 1
ATOM 1562 C C . ALA A 1 199 ? -23.188 -13.188 7.395 1 89.44 199 ALA A C 1
ATOM 1564 O O . ALA A 1 199 ? -23.312 -12.227 8.156 1 89.44 199 ALA A O 1
ATOM 1565 N N . LEU A 1 200 ? -22.234 -14.008 7.32 1 89.81 200 LEU A N 1
ATOM 1566 C CA . LEU A 1 200 ? -21.141 -13.828 8.273 1 89.81 200 LEU A CA 1
ATOM 1567 C C . LEU A 1 200 ? -20.375 -12.547 7.98 1 89.81 200 LEU A C 1
ATOM 1569 O O . LEU A 1 200 ? -20.031 -11.805 8.906 1 89.81 200 LEU A O 1
ATOM 1573 N N . LEU A 1 201 ? -20.109 -12.273 6.773 1 89.94 201 LEU A N 1
ATOM 1574 C CA . LEU A 1 201 ? -19.406 -11.047 6.398 1 89.94 201 LEU A CA 1
ATOM 1575 C C . LEU A 1 201 ? -20.234 -9.812 6.762 1 89.94 201 LEU A C 1
ATOM 1577 O O . LEU A 1 201 ? -19.688 -8.82 7.246 1 89.94 201 LEU A O 1
ATOM 1581 N N . LEU A 1 202 ? -21.5 -9.922 6.57 1 91.25 202 LEU A N 1
ATOM 1582 C CA . LEU A 1 202 ? -22.375 -8.82 6.934 1 91.25 202 LEU A CA 1
ATOM 1583 C C . LEU A 1 202 ? -22.438 -8.641 8.445 1 91.25 202 LEU A C 1
ATOM 1585 O O . LEU A 1 202 ? -22.531 -7.516 8.945 1 91.25 202 LEU A O 1
ATOM 1589 N N . ALA A 1 203 ? -22.391 -9.766 9.086 1 92.38 203 ALA A N 1
ATOM 1590 C CA . ALA A 1 203 ? -22.359 -9.711 10.547 1 92.38 203 ALA A CA 1
ATOM 1591 C C . ALA A 1 203 ? -21.109 -8.984 11.031 1 92.38 203 ALA A C 1
ATOM 1593 O O . ALA A 1 203 ? -21.172 -8.203 11.992 1 92.38 203 ALA A O 1
ATOM 1594 N N . PHE A 1 204 ? -20.047 -9.258 10.352 1 91.75 204 PHE A N 1
ATOM 1595 C CA . PHE A 1 204 ? -18.812 -8.547 10.695 1 91.75 204 PHE A CA 1
ATOM 1596 C C . PHE A 1 204 ? -18.969 -7.051 10.445 1 91.75 204 PHE A C 1
ATOM 1598 O O . PHE A 1 204 ? -18.484 -6.234 11.219 1 91.75 204 PHE A O 1
ATOM 1605 N N . SER A 1 205 ? -19.609 -6.652 9.375 1 93 205 SER A N 1
ATOM 1606 C CA . SER A 1 205 ? -19.844 -5.242 9.086 1 93 205 SER A CA 1
ATOM 1607 C C . SER A 1 205 ? -20.641 -4.57 10.195 1 93 205 SER A C 1
ATOM 1609 O O . SER A 1 205 ? -20.297 -3.479 10.648 1 93 205 SER A O 1
ATOM 1611 N N . VAL A 1 206 ? -21.672 -5.285 10.586 1 93.06 206 VAL A N 1
ATOM 1612 C CA . VAL A 1 206 ? -22.516 -4.746 11.648 1 93.06 206 VAL A CA 1
ATOM 1613 C C . VAL A 1 206 ? -21.719 -4.656 12.945 1 93.06 206 VAL A C 1
ATOM 1615 O O . VAL A 1 206 ? -21.844 -3.676 13.688 1 93.06 206 VAL A O 1
ATOM 1618 N N . PHE A 1 207 ? -20.953 -5.656 13.156 1 94.19 207 PHE A N 1
ATOM 1619 C CA . PHE A 1 207 ? -20.109 -5.688 14.352 1 94.19 207 PHE A CA 1
ATOM 1620 C C . PHE A 1 207 ? -19.156 -4.5 14.375 1 94.19 207 PHE A C 1
ATOM 1622 O O . PHE A 1 207 ? -19.078 -3.787 15.375 1 94.19 207 PHE A O 1
ATOM 1629 N N . TYR A 1 208 ? -18.484 -4.238 13.305 1 93.75 208 TYR A N 1
ATOM 1630 C CA . TYR A 1 208 ? -17.5 -3.152 13.25 1 93.75 208 TYR A CA 1
ATOM 1631 C C . TYR A 1 208 ? -18.203 -1.797 13.281 1 93.75 208 TYR A C 1
ATOM 1633 O O . TYR A 1 208 ? -17.672 -0.832 13.844 1 93.75 208 TYR A O 1
ATOM 1641 N N . ALA A 1 209 ? -19.344 -1.713 12.664 1 93.69 209 ALA A N 1
ATOM 1642 C CA . ALA A 1 209 ? -20.125 -0.481 12.727 1 93.69 209 ALA A CA 1
ATOM 1643 C C . ALA A 1 209 ? -20.516 -0.155 14.164 1 93.69 209 ALA A C 1
ATOM 1645 O O . ALA A 1 209 ? -20.359 0.982 14.617 1 93.69 209 ALA A O 1
ATOM 1646 N N . SER A 1 210 ? -21.047 -1.202 14.844 1 93.62 210 SER A N 1
ATOM 1647 C CA . SER A 1 210 ? -21.484 -1.023 16.219 1 93.62 210 SER A CA 1
ATOM 1648 C C . SER A 1 210 ? -20.312 -0.698 17.141 1 93.62 210 SER A C 1
ATOM 1650 O O . SER A 1 210 ? -20.406 0.198 17.984 1 93.62 210 SER A O 1
ATOM 1652 N N . LEU A 1 211 ? -19.266 -1.421 16.984 1 90.5 211 LEU A N 1
ATOM 1653 C CA . LEU A 1 211 ? -18.062 -1.189 17.766 1 90.5 211 LEU A CA 1
ATOM 1654 C C . LEU A 1 211 ? -17.516 0.217 17.531 1 90.5 211 LEU A C 1
ATOM 1656 O O . LEU A 1 211 ? -17.109 0.896 18.484 1 90.5 211 LEU A O 1
ATOM 1660 N N . GLY A 1 212 ? -17.438 0.617 16.312 1 91.19 212 GLY A N 1
ATOM 1661 C CA . GLY A 1 212 ? -16.969 1.951 15.977 1 91.19 212 GLY A CA 1
ATOM 1662 C C . GLY A 1 212 ? -17.828 3.055 16.562 1 91.19 212 GLY A C 1
ATOM 1663 O O . GLY A 1 212 ? -17.312 4.035 17.094 1 91.19 212 GLY A O 1
ATOM 1664 N N . ALA A 1 213 ? -19.125 2.873 16.438 1 90.5 213 ALA A N 1
ATOM 1665 C CA . ALA A 1 213 ? -20.047 3.863 16.984 1 90.5 213 ALA A CA 1
ATOM 1666 C C . ALA A 1 213 ? -19.875 4 18.5 1 90.5 213 ALA A C 1
ATOM 1668 O O . ALA A 1 213 ? -19.859 5.113 19.031 1 90.5 213 ALA A O 1
ATOM 1669 N N . LEU A 1 214 ? -19.703 2.865 19.125 1 89.25 214 LEU A N 1
ATOM 1670 C CA . LEU A 1 214 ? -19.516 2.852 20.562 1 89.25 214 LEU A CA 1
ATOM 1671 C C . LEU A 1 214 ? -18.188 3.502 20.953 1 89.25 214 LEU A C 1
ATOM 1673 O O . LEU A 1 214 ? -18.141 4.277 21.922 1 89.25 214 LEU A O 1
ATOM 1677 N N . LEU A 1 215 ? -17.188 3.193 20.266 1 85.06 215 LEU A N 1
ATOM 1678 C CA . LEU A 1 215 ? -15.859 3.705 20.562 1 85.06 215 LEU A CA 1
ATOM 1679 C C . LEU A 1 215 ? -15.805 5.219 20.391 1 85.06 215 LEU A C 1
ATOM 1681 O O . LEU A 1 215 ? -15.219 5.926 21.203 1 85.06 215 LEU A O 1
ATOM 1685 N N . VAL A 1 216 ? -16.359 5.664 19.344 1 83.81 216 VAL A N 1
ATOM 1686 C CA . VAL A 1 216 ? -16.344 7.094 19.047 1 83.81 216 VAL A CA 1
A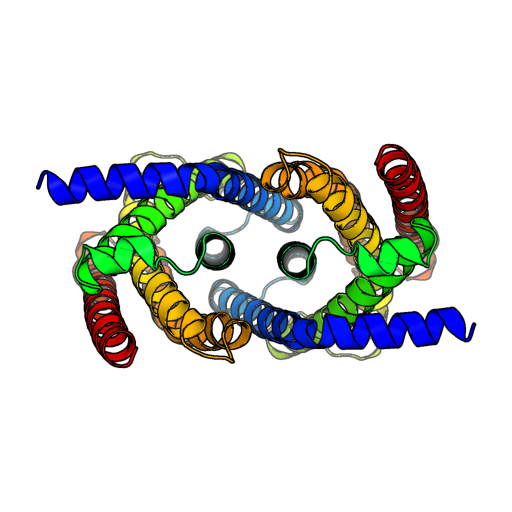TOM 1687 C C . VAL A 1 216 ? -17.141 7.855 20.109 1 83.81 216 VAL A C 1
ATOM 1689 O O . VAL A 1 216 ? -16.734 8.938 20.531 1 83.81 216 VAL A O 1
ATOM 1692 N N . GLU A 1 217 ? -18.203 7.246 20.547 1 82.31 217 GLU A N 1
ATOM 1693 C CA . GLU A 1 217 ? -19 7.875 21.594 1 82.31 217 GLU A CA 1
ATOM 1694 C C . GLU A 1 217 ? -18.25 7.926 22.922 1 82.31 217 GLU A C 1
ATOM 1696 O O . GLU A 1 217 ? -18.297 8.93 23.625 1 82.31 217 GLU A O 1
ATOM 1701 N N . MET A 1 218 ? -17.578 6.93 23.172 1 80 218 MET A N 1
ATOM 1702 C CA . MET A 1 218 ? -16.844 6.844 24.438 1 80 218 MET A CA 1
ATOM 1703 C C . MET A 1 218 ? -15.672 7.82 24.453 1 80 218 MET A C 1
ATOM 1705 O O . MET A 1 218 ? -15.352 8.398 25.484 1 80 218 MET A O 1
ATOM 1709 N N . THR A 1 219 ? -15.023 7.988 23.344 1 75.38 219 THR A N 1
ATOM 1710 C CA . THR A 1 219 ? -13.836 8.836 23.281 1 75.38 219 THR A CA 1
ATOM 1711 C C . THR A 1 219 ? -14.227 10.297 23.125 1 75.38 219 THR A C 1
ATOM 1713 O O . THR A 1 219 ? -13.461 11.195 23.469 1 75.38 219 THR A O 1
ATOM 1716 N N . SER A 1 220 ? -15.266 10.547 22.469 1 69.5 220 SER A N 1
ATOM 1717 C CA . SER A 1 220 ? -15.719 11.922 22.312 1 69.5 220 SER A CA 1
ATOM 1718 C C . SER A 1 220 ? -16.234 12.484 23.641 1 69.5 220 SER A C 1
ATOM 1720 O O . SER A 1 220 ? -16.188 13.695 23.875 1 69.5 220 SER A O 1
ATOM 1722 N N . ASP A 1 221 ? -16.812 11.641 24.406 1 59.75 221 ASP A N 1
ATOM 1723 C CA . ASP A 1 221 ? -17.312 12.078 25.703 1 59.75 221 ASP A CA 1
ATOM 1724 C C . ASP A 1 221 ? -16.156 12.453 26.625 1 59.75 221 ASP A C 1
ATOM 1726 O O . ASP A 1 221 ? -16.328 13.266 27.547 1 59.75 221 ASP A O 1
ATOM 1730 N N . ASP A 1 222 ? -15.062 11.859 26.375 1 51.94 222 ASP A N 1
ATOM 1731 C CA . ASP A 1 222 ? -13.945 12.156 27.266 1 51.94 222 ASP A CA 1
ATOM 1732 C C . ASP A 1 222 ? -13.297 13.492 26.906 1 51.94 222 ASP A C 1
ATOM 1734 O O . ASP A 1 222 ? -12.43 13.977 27.641 1 51.94 222 ASP A O 1
ATOM 1738 N N . GLU A 1 223 ? -13.523 14.055 25.75 1 48.16 223 GLU A N 1
ATOM 1739 C CA . GLU A 1 223 ? -12.992 15.391 25.484 1 48.16 223 GLU A CA 1
ATOM 1740 C C . GLU A 1 223 ? -13.953 16.469 25.984 1 48.16 223 GLU A C 1
ATOM 1742 O O . GLU A 1 223 ? -15.172 16.281 25.969 1 48.16 223 GLU A O 1
ATOM 1747 N N . MET B 1 1 ? 31.812 16.75 8.016 1 44 1 MET B N 1
ATOM 1748 C CA . MET B 1 1 ? 30.969 15.57 8.172 1 44 1 MET B CA 1
ATOM 1749 C C . MET B 1 1 ? 30.047 15.719 9.375 1 44 1 MET B C 1
ATOM 1751 O O . MET B 1 1 ? 29.078 14.953 9.516 1 44 1 MET B O 1
ATOM 1755 N N . LYS B 1 2 ? 30.516 16.609 10.219 1 57.16 2 LYS B N 1
ATOM 1756 C CA . LYS B 1 2 ? 29.875 16.844 11.508 1 57.16 2 LYS B CA 1
ATOM 1757 C C . LYS B 1 2 ? 28.5 17.5 11.328 1 57.16 2 LYS B C 1
ATOM 1759 O O . LYS B 1 2 ? 27.531 17.109 11.977 1 57.16 2 LYS B O 1
ATOM 1764 N N . PRO B 1 3 ? 28.562 18.375 10.453 1 55.84 3 PRO B N 1
ATOM 1765 C CA . PRO B 1 3 ? 27.281 19.047 10.281 1 55.84 3 PRO B CA 1
ATOM 1766 C C . PRO B 1 3 ? 26.219 18.141 9.656 1 55.84 3 PRO B C 1
ATOM 1768 O O . PRO B 1 3 ? 25.031 18.234 10.008 1 55.84 3 PRO B O 1
ATOM 1771 N N . PHE B 1 4 ? 26.688 17.25 8.828 1 57.81 4 PHE B N 1
ATOM 1772 C CA . PHE B 1 4 ? 25.766 16.328 8.18 1 57.81 4 PHE B CA 1
ATOM 1773 C C . PHE B 1 4 ? 25.172 15.359 9.195 1 57.81 4 PHE B C 1
ATOM 1775 O O . PHE B 1 4 ? 23.969 15.086 9.164 1 57.81 4 PHE B O 1
ATOM 1782 N N . LEU B 1 5 ? 26.047 14.922 10.031 1 58.88 5 LEU B N 1
ATOM 1783 C CA . LEU B 1 5 ? 25.578 13.977 11.039 1 58.88 5 LEU B CA 1
ATOM 1784 C C . LEU B 1 5 ? 24.641 14.656 12.031 1 58.88 5 LEU B C 1
ATOM 1786 O O . LEU B 1 5 ? 23.672 14.055 12.492 1 58.88 5 LEU B O 1
ATOM 1790 N N . SER B 1 6 ? 25.078 15.844 12.359 1 59.34 6 SER B N 1
ATOM 1791 C CA . SER B 1 6 ? 24.219 16.609 13.258 1 59.34 6 SER B CA 1
ATOM 1792 C C . SER B 1 6 ? 22.859 16.859 12.625 1 59.34 6 SER B C 1
ATOM 1794 O O . SER B 1 6 ? 21.828 16.797 13.305 1 59.34 6 SER B O 1
ATOM 1796 N N . LEU B 1 7 ? 22.922 17.062 11.398 1 58.31 7 LEU B N 1
ATOM 1797 C CA . LEU B 1 7 ? 21.688 17.266 10.656 1 58.31 7 LEU B CA 1
ATOM 1798 C C . LEU B 1 7 ? 20.875 15.977 10.57 1 58.31 7 LEU B C 1
ATOM 1800 O O . LEU B 1 7 ? 19.656 15.992 10.703 1 58.31 7 LEU B O 1
ATOM 1804 N N . LEU B 1 8 ? 21.656 14.969 10.383 1 59.56 8 LEU B N 1
ATOM 1805 C CA . LEU B 1 8 ? 21 13.664 10.375 1 59.56 8 LEU B CA 1
ATOM 1806 C C . LEU B 1 8 ? 20.328 13.383 11.711 1 59.56 8 LEU B C 1
ATOM 1808 O O . LEU B 1 8 ? 19.219 12.836 11.75 1 59.56 8 LEU B O 1
ATOM 1812 N N . LYS B 1 9 ? 21.031 13.719 12.688 1 59 9 LYS B N 1
ATOM 1813 C CA . LYS B 1 9 ? 20.484 13.5 14.023 1 59 9 LYS B CA 1
ATOM 1814 C C . LYS B 1 9 ? 19.25 14.352 14.266 1 59 9 LYS B C 1
ATOM 1816 O O . LYS B 1 9 ? 18.281 13.891 14.867 1 59 9 LYS B O 1
ATOM 1821 N N . LYS B 1 10 ? 19.391 15.531 13.859 1 59.28 10 LYS B N 1
ATOM 1822 C CA . LYS B 1 10 ? 18.25 16.422 13.984 1 59.28 10 LYS B CA 1
ATOM 1823 C C . LYS B 1 10 ? 17.062 15.93 13.156 1 59.28 10 LYS B C 1
ATOM 1825 O O . LYS B 1 10 ? 15.93 15.945 13.625 1 59.28 10 LYS B O 1
ATOM 1830 N N . GLU B 1 11 ? 17.5 15.484 11.992 1 58.47 11 GLU B N 1
ATOM 1831 C CA . GLU B 1 11 ? 16.453 14.977 11.125 1 58.47 11 GLU B CA 1
ATOM 1832 C C . GLU B 1 11 ? 15.859 13.68 11.664 1 58.47 11 GLU B C 1
ATOM 1834 O O . GLU B 1 11 ? 14.648 13.453 11.57 1 58.47 11 GLU B O 1
ATOM 1839 N N . LEU B 1 12 ? 16.812 13.023 12.234 1 58.66 12 LEU B N 1
ATOM 1840 C CA . LEU B 1 12 ? 16.375 11.789 12.875 1 58.66 12 LEU B CA 1
ATOM 1841 C C . LEU B 1 12 ? 15.445 12.102 14.047 1 58.66 12 LEU B C 1
ATOM 1843 O O . LEU B 1 12 ? 14.477 11.367 14.289 1 58.66 12 LEU B O 1
ATOM 1847 N N . ARG B 1 13 ? 15.828 13.07 14.727 1 55.69 13 ARG B N 1
ATOM 1848 C CA . ARG B 1 13 ? 14.992 13.484 15.844 1 55.69 13 ARG B CA 1
ATOM 1849 C C . ARG B 1 13 ? 13.633 13.984 15.359 1 55.69 13 ARG B C 1
ATOM 1851 O O . ARG B 1 13 ? 12.609 13.719 15.984 1 55.69 13 ARG B O 1
ATOM 1858 N N . LEU B 1 14 ? 13.742 14.75 14.422 1 52.84 14 LEU B N 1
ATOM 1859 C CA . LEU B 1 14 ? 12.508 15.227 13.812 1 52.84 14 LEU B CA 1
ATOM 1860 C C . LEU B 1 14 ? 11.711 14.062 13.219 1 52.84 14 LEU B C 1
ATOM 1862 O O . LEU B 1 14 ? 10.484 14.07 13.234 1 52.84 14 LEU B O 1
ATOM 1866 N N . MET B 1 15 ? 12.617 13.18 12.828 1 51.5 15 MET B N 1
ATOM 1867 C CA . MET B 1 15 ? 12.023 11.984 12.242 1 51.5 15 MET B CA 1
ATOM 1868 C C . MET B 1 15 ? 11.57 11.016 13.328 1 51.5 15 MET B C 1
ATOM 1870 O O . MET B 1 15 ? 10.875 10.039 13.047 1 51.5 15 MET B O 1
ATOM 1874 N N . GLY B 1 16 ? 12.195 11.078 14.438 1 53.12 16 GLY B N 1
ATOM 1875 C CA . GLY B 1 16 ? 11.68 10.266 15.531 1 53.12 16 GLY B CA 1
ATOM 1876 C C . GLY B 1 16 ? 10.164 10.148 15.516 1 53.12 16 GLY B C 1
ATOM 1877 O O . GLY B 1 16 ? 9.617 9.102 15.867 1 53.12 16 GLY B O 1
ATOM 1878 N N . ARG B 1 17 ? 9.633 11.141 15.156 1 53.69 17 ARG B N 1
ATOM 1879 C CA . ARG B 1 17 ? 8.203 10.992 14.922 1 53.69 17 ARG B CA 1
ATOM 1880 C C . ARG B 1 17 ? 7.938 10.078 13.727 1 53.69 17 ARG B C 1
ATOM 1882 O O . ARG B 1 17 ? 6.84 9.539 13.578 1 53.69 17 ARG B O 1
ATOM 1889 N N . ALA B 1 18 ? 9.055 9.836 13.055 1 55.12 18 ALA B N 1
ATOM 1890 C CA . ALA B 1 18 ? 9.141 8.883 11.953 1 55.12 18 ALA B CA 1
ATOM 1891 C C . ALA B 1 18 ? 9.023 7.445 12.461 1 55.12 18 ALA B C 1
ATOM 1893 O O . ALA B 1 18 ? 8.609 6.555 11.719 1 55.12 18 ALA B O 1
ATOM 1894 N N . SER B 1 19 ? 9.328 7.328 13.672 1 60.19 19 SER B N 1
ATOM 1895 C CA . SER B 1 19 ? 9.211 6 14.273 1 60.19 19 SER B CA 1
ATOM 1896 C C . SER B 1 19 ? 7.801 5.445 14.109 1 60.19 19 SER B C 1
ATOM 1898 O O . SER B 1 19 ? 7.625 4.25 13.852 1 60.19 19 SER B O 1
ATOM 1900 N N . ASN B 1 20 ? 6.988 6.355 14.109 1 64.25 20 ASN B N 1
ATOM 1901 C CA . ASN B 1 20 ? 5.605 5.934 13.922 1 64.25 20 ASN B CA 1
ATOM 1902 C C . ASN B 1 20 ? 5.352 5.449 12.5 1 64.25 20 ASN B C 1
ATOM 1904 O O . ASN B 1 20 ? 4.609 4.488 12.289 1 64.25 20 ASN B O 1
ATOM 1908 N N . GLY B 1 21 ? 6.148 6.043 11.688 1 71.81 21 GLY B N 1
ATOM 1909 C CA . GLY B 1 21 ? 6.023 5.652 10.289 1 71.81 21 GLY B CA 1
ATOM 1910 C C . GLY B 1 21 ? 6.625 4.293 10 1 71.81 21 GLY B C 1
ATOM 1911 O O . GLY B 1 21 ? 6.043 3.498 9.258 1 71.81 21 GLY B O 1
ATOM 1912 N N . ILE B 1 22 ? 7.68 4.082 10.734 1 77.62 22 ILE B N 1
ATOM 1913 C CA . ILE B 1 22 ? 8.375 2.818 10.508 1 77.62 22 ILE B CA 1
ATOM 1914 C C . ILE B 1 22 ? 7.551 1.666 11.078 1 77.62 22 ILE B C 1
ATOM 1916 O O . ILE B 1 22 ? 7.445 0.607 10.453 1 77.62 22 ILE B O 1
ATOM 1920 N N . LEU B 1 23 ? 6.992 1.904 12.18 1 78.06 23 LEU B N 1
ATOM 1921 C CA . LEU B 1 23 ? 6.16 0.87 12.781 1 78.06 23 LEU B CA 1
ATOM 1922 C C . LEU B 1 23 ? 4.957 0.554 11.898 1 78.06 23 LEU B C 1
ATOM 1924 O O . LEU B 1 23 ? 4.594 -0.613 11.727 1 78.06 23 LEU B O 1
ATOM 1928 N N . SER B 1 24 ? 4.426 1.606 11.352 1 78.62 24 SER B N 1
ATOM 1929 C CA . SER B 1 24 ? 3.297 1.426 10.445 1 78.62 24 SER B CA 1
ATOM 1930 C C . SER B 1 24 ? 3.689 0.589 9.234 1 78.62 24 SER B C 1
ATOM 1932 O O . SER B 1 24 ? 2.914 -0.254 8.781 1 78.62 24 SER B O 1
ATOM 1934 N N . LEU B 1 25 ? 4.879 0.758 8.852 1 85.25 25 LEU B N 1
ATOM 1935 C CA . LEU B 1 25 ? 5.375 0.039 7.684 1 85.25 25 LEU B CA 1
ATOM 1936 C C . LEU B 1 25 ? 5.574 -1.439 8 1 85.25 25 LEU B C 1
ATOM 1938 O O . LEU B 1 25 ? 5.215 -2.305 7.203 1 85.25 25 LEU B O 1
ATOM 1942 N N . VAL B 1 26 ? 6.105 -1.632 9.102 1 87.19 26 VAL B N 1
ATOM 1943 C CA . VAL B 1 26 ? 6.387 -3.002 9.516 1 87.19 26 VAL B CA 1
ATOM 1944 C C . VAL B 1 26 ? 5.082 -3.781 9.648 1 87.19 26 VAL B C 1
ATOM 1946 O O . VAL B 1 26 ? 4.988 -4.926 9.195 1 87.19 26 VAL B O 1
ATOM 1949 N N . VAL B 1 27 ? 4.168 -3.129 10.18 1 85.12 27 VAL B N 1
ATOM 1950 C CA . VAL B 1 27 ? 2.869 -3.768 10.359 1 85.12 27 VAL B CA 1
ATOM 1951 C C . VAL B 1 27 ? 2.213 -4.004 9.008 1 85.12 27 VAL B C 1
ATOM 1953 O O . VAL B 1 27 ? 1.667 -5.082 8.75 1 85.12 27 VAL B O 1
ATOM 1956 N N . LEU B 1 28 ? 2.275 -3.021 8.188 1 88.12 28 LEU B N 1
ATOM 1957 C CA . LEU B 1 28 ? 1.69 -3.129 6.852 1 88.12 28 LEU B CA 1
ATOM 1958 C C . LEU B 1 28 ? 2.326 -4.27 6.07 1 88.12 28 LEU B C 1
ATOM 1960 O O . LEU B 1 28 ? 1.622 -5.086 5.469 1 88.12 28 LEU B O 1
ATOM 1964 N N . VAL B 1 29 ? 3.629 -4.348 6.102 1 92.56 29 VAL B N 1
ATOM 1965 C CA . VAL B 1 29 ? 4.367 -5.379 5.383 1 92.56 29 VAL B CA 1
ATOM 1966 C C . VAL B 1 29 ? 4.023 -6.754 5.953 1 92.56 29 VAL B C 1
ATOM 1968 O O . VAL B 1 29 ? 3.816 -7.711 5.203 1 92.56 29 VAL B O 1
ATOM 1971 N N . SER B 1 30 ? 3.945 -6.863 7.289 1 90.56 30 SER B N 1
ATOM 1972 C CA . SER B 1 30 ? 3.576 -8.125 7.926 1 90.56 30 SER B CA 1
ATOM 1973 C C . SER B 1 30 ? 2.182 -8.57 7.5 1 90.56 30 SER B C 1
ATOM 1975 O O . SER B 1 30 ? 1.975 -9.742 7.176 1 90.56 30 SER B O 1
ATOM 1977 N N . ALA B 1 31 ? 1.332 -7.648 7.438 1 87.81 31 ALA B N 1
ATOM 1978 C CA . ALA B 1 31 ? -0.041 -7.945 7.039 1 87.81 31 ALA B CA 1
ATOM 1979 C C . ALA B 1 31 ? -0.103 -8.406 5.586 1 87.81 31 ALA B C 1
ATOM 1981 O O . ALA B 1 31 ? -0.81 -9.367 5.262 1 87.81 31 ALA B O 1
ATOM 1982 N N . MET B 1 32 ? 0.598 -7.715 4.77 1 90.38 32 MET B N 1
ATOM 1983 C CA . MET B 1 32 ? 0.61 -8.07 3.355 1 90.38 32 MET B CA 1
ATOM 1984 C C . MET B 1 32 ? 1.178 -9.469 3.152 1 90.38 32 MET B C 1
ATOM 1986 O O . MET B 1 32 ? 0.621 -10.266 2.395 1 90.38 32 MET B O 1
ATOM 1990 N N . VAL B 1 33 ? 2.26 -9.758 3.828 1 90.88 33 VAL B N 1
ATOM 1991 C CA . VAL B 1 33 ? 2.896 -11.07 3.701 1 90.88 33 VAL B CA 1
ATOM 1992 C C . VAL B 1 33 ? 1.957 -12.156 4.219 1 90.88 33 VAL B C 1
ATOM 1994 O O . VAL B 1 33 ? 1.837 -13.219 3.615 1 90.88 33 VAL B O 1
ATOM 1997 N N . PHE B 1 34 ? 1.312 -11.852 5.273 1 86.88 34 PHE B N 1
ATOM 1998 C CA . PHE B 1 34 ? 0.343 -12.789 5.824 1 86.88 34 PHE B CA 1
ATOM 1999 C C . PHE B 1 34 ? -0.791 -13.047 4.84 1 86.88 34 PHE B C 1
ATOM 2001 O O . PHE B 1 34 ? -1.201 -14.188 4.637 1 86.88 34 PHE B O 1
ATOM 2008 N N . LEU B 1 35 ? -1.239 -12.039 4.258 1 84.06 35 LEU B N 1
ATOM 2009 C CA . LEU B 1 35 ? -2.324 -12.148 3.291 1 84.06 35 LEU B CA 1
ATOM 2010 C C . LEU B 1 35 ? -1.88 -12.938 2.066 1 84.06 35 LEU B C 1
ATOM 2012 O O . LEU B 1 35 ? -2.627 -13.781 1.561 1 84.06 35 LEU B O 1
ATOM 2016 N N . PHE B 1 36 ? -0.684 -12.664 1.635 1 86.06 36 PHE B N 1
ATOM 2017 C CA . PHE B 1 36 ? -0.155 -13.398 0.492 1 86.06 36 PHE B CA 1
ATOM 2018 C C . PHE B 1 36 ? 0.016 -14.875 0.831 1 86.06 36 PHE B C 1
ATOM 2020 O O . PHE B 1 36 ? -0.282 -15.75 0.008 1 86.06 36 PHE B O 1
ATOM 2027 N N . HIS B 1 37 ? 0.503 -15.055 2.014 1 84.69 37 HIS B N 1
ATOM 2028 C CA . HIS B 1 37 ? 0.684 -16.438 2.449 1 84.69 37 HIS B CA 1
ATOM 2029 C C . HIS B 1 37 ? -0.646 -17.172 2.482 1 84.69 37 HIS B C 1
ATOM 2031 O O . HIS B 1 37 ? -0.745 -18.297 1.981 1 84.69 37 HIS B O 1
ATOM 2037 N N . PHE B 1 38 ? -1.568 -16.641 2.986 1 77.56 38 PHE B N 1
ATOM 2038 C CA . PHE B 1 38 ? -2.883 -17.25 3.102 1 77.56 38 PHE B CA 1
ATOM 2039 C C . PHE B 1 38 ? -3.535 -17.406 1.732 1 77.56 38 PHE B C 1
ATOM 2041 O O . PHE B 1 38 ? -4.195 -18.406 1.459 1 77.56 38 PHE B O 1
ATOM 2048 N N . ALA B 1 39 ? -3.326 -16.406 0.905 1 74.69 39 ALA B N 1
ATOM 2049 C CA . ALA B 1 39 ? -3.975 -16.391 -0.404 1 74.69 39 ALA B CA 1
ATOM 2050 C C . ALA B 1 39 ? -3.281 -17.344 -1.37 1 74.69 39 ALA B C 1
ATOM 2052 O O . ALA B 1 39 ? -3.932 -17.953 -2.221 1 74.69 39 ALA B O 1
ATOM 2053 N N . LEU B 1 40 ? -2.053 -17.422 -1.288 1 74.56 40 LEU B N 1
ATOM 2054 C CA . LEU B 1 40 ? -1.306 -18.078 -2.355 1 74.56 40 LEU B CA 1
ATOM 2055 C C . LEU B 1 40 ? -0.757 -19.422 -1.884 1 74.56 40 LEU B C 1
ATOM 2057 O O . LEU B 1 40 ? -0.781 -20.406 -2.631 1 74.56 40 LEU B O 1
ATOM 2061 N N . GLU B 1 41 ? -0.218 -19.359 -0.754 1 61.47 41 GLU B N 1
ATOM 2062 C CA . GLU B 1 41 ? 0.499 -20.562 -0.333 1 61.47 41 GLU B CA 1
ATOM 2063 C C . GLU B 1 41 ? -0.466 -21.703 -0.039 1 61.47 41 GLU B C 1
ATOM 2065 O O . GLU B 1 41 ? -0.116 -22.875 -0.203 1 61.47 41 GLU B O 1
ATOM 2070 N N . ARG B 1 42 ? -1.604 -21.344 0.262 1 62.47 42 ARG B N 1
ATOM 2071 C CA . ARG B 1 42 ? -2.561 -22.391 0.595 1 62.47 42 ARG B CA 1
ATOM 2072 C C . ARG B 1 42 ? -2.973 -23.172 -0.65 1 62.47 42 ARG B C 1
ATOM 2074 O O . ARG B 1 42 ? -3.332 -24.344 -0.562 1 62.47 42 ARG B O 1
ATOM 2081 N N . ASN B 1 43 ? -2.844 -22.547 -1.765 1 59.56 43 ASN B N 1
ATOM 2082 C CA . ASN B 1 43 ? -3.33 -23.188 -2.98 1 59.56 43 ASN B CA 1
ATOM 2083 C C . ASN B 1 43 ? -2.205 -23.891 -3.73 1 59.56 43 ASN B C 1
ATOM 2085 O O . ASN B 1 43 ? -2.441 -24.531 -4.758 1 59.56 43 ASN B O 1
ATOM 2089 N N . GLY B 1 44 ? -1.003 -23.734 -3.238 1 62.75 44 GLY B N 1
ATOM 2090 C CA . GLY B 1 44 ? 0.141 -24.406 -3.836 1 62.75 44 GLY B CA 1
ATOM 2091 C C . GLY B 1 44 ? 1.433 -23.625 -3.695 1 62.75 44 GLY B C 1
ATOM 2092 O O . GLY B 1 44 ? 1.411 -22.438 -3.352 1 62.75 44 GLY B O 1
ATOM 2093 N N . LYS B 1 45 ? 2.496 -24.375 -3.818 1 63.06 45 LYS B N 1
ATOM 2094 C CA . LYS B 1 45 ? 3.814 -23.781 -3.635 1 63.06 45 LYS B CA 1
ATOM 2095 C C . LYS B 1 45 ? 4.074 -22.688 -4.668 1 63.06 45 LYS B C 1
ATOM 2097 O O . LYS B 1 45 ? 3.852 -22.891 -5.863 1 63.06 45 LYS B O 1
ATOM 2102 N N . MET B 1 46 ? 4.148 -21.578 -4.254 1 71.25 46 MET B N 1
ATOM 2103 C CA . MET B 1 46 ? 4.492 -20.469 -5.137 1 71.25 46 MET B CA 1
ATOM 2104 C C . MET B 1 46 ? 5.918 -20.609 -5.656 1 71.25 46 MET B C 1
ATOM 2106 O O . MET B 1 46 ? 6.805 -21.078 -4.938 1 71.25 46 MET B O 1
ATOM 2110 N N . ASP B 1 47 ? 6.004 -20.391 -6.957 1 75.94 47 ASP B N 1
ATOM 2111 C CA . ASP B 1 47 ? 7.344 -20.469 -7.531 1 75.94 47 ASP B CA 1
ATOM 2112 C C . ASP B 1 47 ? 8.195 -19.266 -7.129 1 75.94 47 ASP B C 1
ATOM 2114 O O . ASP B 1 47 ? 7.66 -18.234 -6.719 1 75.94 47 ASP B O 1
ATOM 2118 N N . ARG B 1 48 ? 9.391 -19.438 -7.25 1 78.44 48 ARG B N 1
ATOM 2119 C CA . ARG B 1 48 ? 10.375 -18.438 -6.852 1 78.44 48 ARG B CA 1
ATOM 2120 C C . ARG B 1 48 ? 10.188 -17.156 -7.641 1 78.44 48 ARG B C 1
ATOM 2122 O O . ARG B 1 48 ? 10.367 -16.062 -7.098 1 78.44 48 ARG B O 1
ATOM 2129 N N . VAL B 1 49 ? 9.812 -17.312 -8.828 1 77.38 49 VAL B N 1
ATOM 2130 C CA . VAL B 1 49 ? 9.664 -16.156 -9.703 1 77.38 49 VAL B CA 1
ATOM 2131 C C . VAL B 1 49 ? 8.492 -15.305 -9.234 1 77.38 49 VAL B C 1
ATOM 2133 O O . VAL B 1 49 ? 8.578 -14.07 -9.227 1 77.38 49 VAL B O 1
ATOM 2136 N N . THR B 1 50 ? 7.418 -15.906 -8.789 1 79.38 50 THR B N 1
ATOM 2137 C CA . THR B 1 50 ? 6.258 -15.195 -8.258 1 79.38 50 THR B CA 1
ATOM 2138 C C . THR B 1 50 ? 6.617 -14.453 -6.977 1 79.38 50 THR B C 1
ATOM 2140 O O . THR B 1 50 ? 6.184 -13.32 -6.766 1 79.38 50 THR B O 1
ATOM 2143 N N . LEU B 1 51 ? 7.449 -15.062 -6.277 1 85.5 51 LEU B N 1
ATOM 2144 C CA . LEU B 1 51 ? 7.824 -14.469 -5 1 85.5 51 LEU B CA 1
ATOM 2145 C C . LEU B 1 51 ? 8.68 -13.227 -5.211 1 85.5 51 LEU B C 1
ATOM 2147 O O . LEU B 1 51 ? 8.594 -12.273 -4.434 1 85.5 51 LEU B O 1
ATOM 2151 N N . ILE B 1 52 ? 9.477 -13.281 -6.258 1 86.19 52 ILE B N 1
ATOM 2152 C CA . ILE B 1 52 ? 10.273 -12.109 -6.602 1 86.19 52 ILE B CA 1
ATOM 2153 C C . ILE B 1 52 ? 9.359 -10.93 -6.906 1 86.19 52 ILE B C 1
ATOM 2155 O O . ILE B 1 52 ? 9.562 -9.82 -6.395 1 86.19 52 ILE B O 1
ATOM 2159 N N . GLY B 1 53 ? 8.336 -11.18 -7.66 1 84.88 53 GLY B N 1
ATOM 2160 C CA . GLY B 1 53 ? 7.379 -10.141 -8 1 84.88 53 GLY B CA 1
ATOM 2161 C C . GLY B 1 53 ? 6.625 -9.609 -6.797 1 84.88 53 GLY B C 1
ATOM 2162 O O . GLY B 1 53 ? 6.438 -8.398 -6.664 1 84.88 53 GLY B O 1
ATOM 2163 N N . LEU B 1 54 ? 6.223 -10.508 -5.945 1 88.5 54 LEU B N 1
ATOM 2164 C CA . LEU B 1 54 ? 5.477 -10.109 -4.754 1 88.5 54 LEU B CA 1
ATOM 2165 C C . LEU B 1 54 ? 6.34 -9.258 -3.83 1 88.5 54 LEU B C 1
ATOM 2167 O O . LEU B 1 54 ? 5.867 -8.258 -3.279 1 88.5 54 LEU B O 1
ATOM 2171 N N . LYS B 1 55 ? 7.555 -9.664 -3.705 1 91.5 55 LYS B N 1
ATOM 2172 C CA . LYS B 1 55 ? 8.492 -8.938 -2.857 1 91.5 55 LYS B CA 1
ATOM 2173 C C . LYS B 1 55 ? 8.664 -7.5 -3.338 1 91.5 55 LYS B C 1
ATOM 2175 O O . LYS B 1 55 ? 8.594 -6.559 -2.543 1 91.5 55 LYS B O 1
ATOM 2180 N N . TRP B 1 56 ? 8.844 -7.289 -4.613 1 91.44 56 TRP B N 1
ATOM 2181 C CA . TRP B 1 56 ? 9.031 -5.965 -5.199 1 91.44 56 TRP B CA 1
ATOM 2182 C C . TRP B 1 56 ? 7.746 -5.148 -5.109 1 91.44 56 TRP B C 1
ATOM 2184 O O . TRP B 1 56 ? 7.789 -3.926 -4.945 1 91.44 56 TRP B O 1
ATOM 2194 N N . ALA B 1 57 ? 6.629 -5.836 -5.223 1 90.31 57 ALA B N 1
ATOM 2195 C CA . ALA B 1 57 ? 5.352 -5.137 -5.078 1 90.31 57 ALA B CA 1
ATOM 2196 C C . ALA B 1 57 ? 5.18 -4.594 -3.664 1 90.31 57 ALA B C 1
ATOM 2198 O O . ALA B 1 57 ? 4.723 -3.465 -3.477 1 90.31 57 ALA B O 1
ATOM 2199 N N . VAL B 1 58 ? 5.504 -5.418 -2.723 1 93.31 58 VAL B N 1
ATOM 2200 C CA . VAL B 1 58 ? 5.406 -5 -1.328 1 93.31 58 VAL B CA 1
ATOM 2201 C C . VAL B 1 58 ? 6.34 -3.818 -1.074 1 93.31 58 VAL B C 1
ATOM 2203 O O . VAL B 1 58 ? 5.977 -2.875 -0.367 1 93.31 58 VAL B O 1
ATOM 2206 N N . LEU B 1 59 ? 7.508 -3.906 -1.66 1 93.19 59 LEU B N 1
ATOM 2207 C CA . LEU B 1 59 ? 8.461 -2.811 -1.528 1 93.19 59 LEU B CA 1
ATOM 2208 C C . LEU B 1 59 ? 7.895 -1.52 -2.105 1 93.19 59 LEU B C 1
ATOM 2210 O O . LEU B 1 59 ? 8.086 -0.441 -1.539 1 93.19 59 LEU B O 1
ATOM 2214 N N . PHE B 1 60 ? 7.293 -1.65 -3.203 1 91.56 60 PHE B N 1
ATOM 2215 C CA . PHE B 1 60 ? 6.68 -0.484 -3.826 1 91.56 60 PHE B CA 1
ATOM 2216 C C . PHE B 1 60 ? 5.656 0.152 -2.893 1 91.56 60 PHE B C 1
ATOM 2218 O O . PHE B 1 60 ? 5.688 1.362 -2.662 1 91.56 60 PHE B O 1
ATOM 2225 N N . VAL B 1 61 ? 4.816 -0.707 -2.381 1 90.44 61 VAL B N 1
ATOM 2226 C CA . VAL B 1 61 ? 3.771 -0.227 -1.482 1 90.44 61 VAL B CA 1
ATOM 2227 C C . VAL B 1 61 ? 4.402 0.424 -0.254 1 90.44 61 VAL B C 1
ATOM 2229 O O . VAL B 1 61 ? 4.004 1.519 0.15 1 90.44 61 VAL B O 1
ATOM 2232 N N . ALA B 1 62 ? 5.312 -0.262 0.267 1 91.44 62 ALA B N 1
ATOM 2233 C CA . ALA B 1 62 ? 6.004 0.248 1.448 1 91.44 62 ALA B CA 1
ATOM 2234 C C . ALA B 1 62 ? 6.621 1.616 1.174 1 91.44 62 ALA B C 1
ATOM 2236 O O . ALA B 1 62 ? 6.547 2.518 2.014 1 91.44 62 ALA B O 1
ATOM 2237 N N . SER B 1 63 ? 7.242 1.73 0.042 1 91.06 63 SER B N 1
ATOM 2238 C CA . SER B 1 63 ? 7.883 2.996 -0.306 1 91.06 63 SER B CA 1
ATOM 2239 C C . SER B 1 63 ? 6.852 4.113 -0.448 1 91.06 63 SER B C 1
ATOM 2241 O O . SER B 1 63 ? 7.078 5.234 0.012 1 91.06 63 SER B O 1
ATOM 2243 N N . PHE B 1 64 ? 5.785 3.762 -1.082 1 86.88 64 PHE B N 1
ATOM 2244 C CA . PHE B 1 64 ? 4.723 4.742 -1.277 1 86.88 64 PHE B CA 1
ATOM 2245 C C . PHE B 1 64 ? 4.199 5.246 0.061 1 86.88 64 PHE B C 1
ATOM 2247 O O . PHE B 1 64 ? 4.051 6.453 0.26 1 86.88 64 PHE B O 1
ATOM 2254 N N . VAL B 1 65 ? 3.953 4.32 0.917 1 84.19 65 VAL B N 1
ATOM 2255 C CA . VAL B 1 65 ? 3.377 4.664 2.213 1 84.19 65 VAL B CA 1
ATOM 2256 C C . VAL B 1 65 ? 4.391 5.461 3.033 1 84.19 65 VAL B C 1
ATOM 2258 O O . VAL B 1 65 ? 4.043 6.473 3.646 1 84.19 65 VAL B O 1
ATOM 2261 N N . LEU B 1 66 ? 5.578 5.047 3.078 1 87 66 LEU B N 1
ATOM 2262 C CA . LEU B 1 66 ? 6.609 5.695 3.877 1 87 66 LEU B CA 1
ATOM 2263 C C . LEU B 1 66 ? 6.84 7.129 3.41 1 87 66 LEU B C 1
ATOM 2265 O O . LEU B 1 66 ? 6.891 8.055 4.227 1 87 66 LEU B O 1
ATOM 2269 N N . ILE B 1 67 ? 6.977 7.258 2.16 1 85.12 67 ILE B N 1
ATOM 2270 C CA . ILE B 1 67 ? 7.23 8.586 1.601 1 85.12 67 ILE B CA 1
ATOM 2271 C C . ILE B 1 67 ? 6.035 9.492 1.873 1 85.12 67 ILE B C 1
ATOM 2273 O O . ILE B 1 67 ? 6.203 10.672 2.182 1 85.12 67 ILE B O 1
ATOM 2277 N N . GLY B 1 68 ? 4.859 8.945 1.695 1 80.06 68 GLY B N 1
ATOM 2278 C CA . GLY B 1 68 ? 3.668 9.719 2.014 1 80.06 68 GLY B CA 1
ATOM 2279 C C . GLY B 1 68 ? 3.629 10.188 3.455 1 80.06 68 GLY B C 1
ATOM 2280 O O . GLY B 1 68 ? 3.275 11.336 3.729 1 80.06 68 GLY B O 1
ATOM 2281 N N . GLN B 1 69 ? 3.945 9.312 4.289 1 77.88 69 GLN B N 1
ATOM 2282 C CA . GLN B 1 69 ? 3.943 9.656 5.711 1 77.88 69 GLN B CA 1
ATOM 2283 C C . GLN B 1 69 ? 4.98 10.734 6.02 1 77.88 69 GLN B C 1
ATOM 2285 O O . GLN B 1 69 ? 4.715 11.648 6.805 1 77.88 69 GLN B O 1
ATOM 2290 N N . PHE B 1 70 ? 6.141 10.594 5.465 1 76.38 70 PHE B N 1
ATOM 2291 C CA . PHE B 1 70 ? 7.195 11.578 5.684 1 76.38 70 PHE B CA 1
ATOM 2292 C C . PHE B 1 70 ? 6.781 12.945 5.145 1 76.38 70 PHE B C 1
ATOM 2294 O O . PHE B 1 70 ? 7.055 13.969 5.77 1 76.38 70 PHE B O 1
ATOM 2301 N N . THR B 1 71 ? 6.246 12.93 4.035 1 76.75 71 THR B N 1
ATOM 2302 C CA . THR B 1 71 ? 5.797 14.172 3.426 1 76.75 71 THR B CA 1
ATOM 2303 C C . THR B 1 71 ? 4.746 14.859 4.297 1 76.75 71 THR B C 1
ATOM 2305 O O . THR B 1 71 ? 4.785 16.078 4.484 1 76.75 71 THR B O 1
ATOM 2308 N N . TRP B 1 72 ? 3.898 14.039 4.793 1 71.88 72 TRP B N 1
ATOM 2309 C CA . TRP B 1 72 ? 2.848 14.578 5.648 1 71.88 72 TRP B CA 1
ATOM 2310 C C . TRP B 1 72 ? 3.432 15.141 6.941 1 71.88 72 TRP B C 1
ATOM 2312 O O . TRP B 1 72 ? 3.025 16.219 7.398 1 71.88 72 TRP B O 1
ATOM 2322 N N . GLU B 1 73 ? 4.242 14.453 7.508 1 72.12 73 GLU B N 1
ATOM 2323 C CA . GLU B 1 73 ? 4.875 14.906 8.742 1 72.12 73 GLU B CA 1
ATOM 2324 C C . GLU B 1 73 ? 5.633 16.219 8.523 1 72.12 73 GLU B C 1
ATOM 2326 O O . GLU B 1 73 ? 5.637 17.094 9.398 1 72.12 73 GLU B O 1
ATOM 2331 N N . GLU B 1 74 ? 6.293 16.281 7.48 1 72.38 74 GLU B N 1
ATOM 2332 C CA . GLU B 1 74 ? 7.016 17.516 7.148 1 72.38 74 GLU B CA 1
ATOM 2333 C C . GLU B 1 74 ? 6.055 18.688 6.961 1 72.38 74 GLU B C 1
ATOM 2335 O O . GLU B 1 74 ? 6.352 19.797 7.371 1 72.38 74 GLU B O 1
ATOM 2340 N N . ARG B 1 75 ? 5.031 18.406 6.379 1 70.44 75 ARG B N 1
ATOM 2341 C CA . ARG B 1 75 ? 4.023 19.438 6.168 1 70.44 75 ARG B CA 1
ATOM 2342 C C . ARG B 1 75 ? 3.453 19.938 7.496 1 70.44 75 ARG B C 1
ATOM 2344 O O . ARG B 1 75 ? 3.227 21.125 7.68 1 70.44 75 ARG B O 1
ATOM 2351 N N . GLU B 1 76 ? 3.205 19.078 8.289 1 68.06 76 GLU B N 1
ATOM 2352 C CA . GLU B 1 76 ? 2.654 19.406 9.602 1 68.06 76 GLU B CA 1
ATOM 2353 C C . GLU B 1 76 ? 3.654 20.188 10.438 1 68.06 76 GLU B C 1
ATOM 2355 O O . GLU B 1 76 ? 3.27 21.078 11.211 1 68.06 76 GLU B O 1
ATOM 2360 N N . ALA B 1 77 ? 4.828 19.781 10.281 1 65.94 77 ALA B N 1
ATOM 2361 C CA . ALA B 1 77 ? 5.871 20.453 11.055 1 65.94 77 ALA B CA 1
ATOM 2362 C C . ALA B 1 77 ? 6.199 21.812 10.469 1 65.94 77 ALA B C 1
ATOM 2364 O O . ALA B 1 77 ? 7.004 22.562 11.031 1 65.94 77 ALA B O 1
ATOM 2365 N N . GLY B 1 78 ? 5.441 22.328 9.484 1 61.06 78 GLY B N 1
ATOM 2366 C CA . GLY B 1 78 ? 5.672 23.641 8.906 1 61.06 78 GLY B CA 1
ATOM 2367 C C . GLY B 1 78 ? 6.695 23.625 7.789 1 61.06 78 GLY B C 1
ATOM 2368 O O . GLY B 1 78 ? 7.332 24.656 7.516 1 61.06 78 GLY B O 1
ATOM 2369 N N . GLY B 1 79 ? 6.77 22.609 6.766 1 55.47 79 GLY B N 1
ATOM 2370 C CA . GLY B 1 79 ? 7.398 22.516 5.461 1 55.47 79 GLY B CA 1
ATOM 2371 C C . GLY B 1 79 ? 8.914 22.578 5.523 1 55.47 79 GLY B C 1
ATOM 2372 O O . GLY B 1 79 ? 9.57 22.953 4.555 1 55.47 79 GLY B O 1
ATOM 2373 N N . GLY B 1 80 ? 9.484 22.016 6.512 1 55.16 80 GLY B N 1
ATOM 2374 C CA . GLY B 1 80 ? 10.938 21.984 6.562 1 55.16 80 GLY B CA 1
ATOM 2375 C C . GLY B 1 80 ? 11.562 23.359 6.551 1 55.16 80 GLY B C 1
ATOM 2376 O O . GLY B 1 80 ? 12.719 23.531 6.145 1 55.16 80 GLY B O 1
ATOM 2377 N N . THR B 1 81 ? 10.828 24.375 6.66 1 52.28 81 THR B N 1
ATOM 2378 C CA . THR B 1 81 ? 11.25 25.766 6.527 1 52.28 81 THR B CA 1
ATOM 2379 C C . THR B 1 81 ? 12.422 26.062 7.449 1 52.28 81 THR B C 1
ATOM 2381 O O . THR B 1 81 ? 13.367 26.75 7.055 1 52.28 81 THR B O 1
ATOM 2384 N N . ALA B 1 82 ? 12.258 25.594 8.586 1 52.31 82 ALA B N 1
ATOM 2385 C CA . ALA B 1 82 ? 13.336 25.953 9.508 1 52.31 82 ALA B CA 1
ATOM 2386 C C . ALA B 1 82 ? 14.672 25.391 9.047 1 52.31 82 ALA B C 1
ATOM 2388 O O . ALA B 1 82 ? 15.703 26.047 9.141 1 52.31 82 ALA B O 1
ATOM 2389 N N . SER B 1 83 ? 14.586 24.219 8.461 1 53.88 83 SER B N 1
ATOM 2390 C CA . SER B 1 83 ? 15.828 23.562 8.062 1 53.88 83 SER B CA 1
ATOM 2391 C C . SER B 1 83 ? 16.359 24.141 6.754 1 53.88 83 SER B C 1
ATOM 2393 O O . SER B 1 83 ? 17.562 24.094 6.492 1 53.88 83 SER B O 1
ATOM 2395 N N . ARG B 1 84 ? 15.375 24.734 6.047 1 58.44 84 ARG B N 1
ATOM 2396 C CA . ARG B 1 84 ? 15.758 25.328 4.77 1 58.44 84 ARG B CA 1
ATOM 2397 C C . ARG B 1 84 ? 16.516 26.625 4.977 1 58.44 84 ARG B C 1
ATOM 2399 O O . ARG B 1 84 ? 17.25 27.078 4.086 1 58.44 84 ARG B O 1
ATOM 2406 N N . LEU B 1 85 ? 16.406 27.031 6.133 1 55.84 85 LEU B N 1
ATOM 2407 C CA . LEU B 1 85 ? 17.047 28.312 6.414 1 55.84 85 LEU B CA 1
ATOM 2408 C C . LEU B 1 85 ? 18.547 28.125 6.613 1 55.84 85 LEU B C 1
ATOM 2410 O O . LEU B 1 85 ? 19.328 29.031 6.328 1 55.84 85 LEU B O 1
ATOM 2414 N N . PHE B 1 86 ? 18.984 26.938 6.906 1 61.97 86 PHE B N 1
ATOM 2415 C CA . PHE B 1 86 ? 20.375 26.828 7.328 1 61.97 86 PHE B CA 1
ATOM 2416 C C . PHE B 1 86 ? 21.141 25.906 6.391 1 61.97 86 PHE B C 1
ATOM 2418 O O . PHE B 1 86 ? 22.375 25.875 6.422 1 61.97 86 PHE B O 1
ATOM 2425 N N . LEU B 1 87 ? 20.422 25.219 5.559 1 71.19 87 LEU B N 1
ATOM 2426 C CA . LEU B 1 87 ? 21.125 24.266 4.695 1 71.19 87 LEU B CA 1
ATOM 2427 C C . LEU B 1 87 ? 20.609 24.344 3.266 1 71.19 87 LEU B C 1
ATOM 2429 O O . LEU B 1 87 ? 19.422 24.625 3.047 1 71.19 87 LEU B O 1
ATOM 2433 N N . PRO B 1 88 ? 21.703 24.234 2.361 1 78.44 88 PRO B N 1
ATOM 2434 C CA . PRO B 1 88 ? 21.25 24.188 0.97 1 78.44 88 PRO B CA 1
ATOM 2435 C C . PRO B 1 88 ? 20.188 23.094 0.73 1 78.44 88 PRO B C 1
ATOM 2437 O O . PRO B 1 88 ? 20.203 22.062 1.395 1 78.44 88 PRO B O 1
ATOM 2440 N N . ALA B 1 89 ? 19.391 23.25 -0.16 1 80.81 89 ALA B N 1
ATOM 2441 C CA . ALA B 1 89 ? 18.234 22.406 -0.426 1 80.81 89 ALA B CA 1
ATOM 2442 C C . ALA B 1 89 ? 18.672 21 -0.837 1 80.81 89 ALA B C 1
ATOM 2444 O O . ALA B 1 89 ? 18.031 20.016 -0.478 1 80.81 89 ALA B O 1
ATOM 2445 N N . TRP B 1 90 ? 19.781 20.953 -1.538 1 83.12 90 TRP B N 1
ATOM 2446 C CA . TRP B 1 90 ? 20.234 19.656 -2.039 1 83.12 90 TRP B CA 1
ATOM 2447 C C . TRP B 1 90 ? 20.766 18.797 -0.906 1 83.12 90 TRP B C 1
ATOM 2449 O O . TRP B 1 90 ? 20.656 17.562 -0.946 1 83.12 90 TRP B O 1
ATOM 2459 N N . ILE B 1 91 ? 21.266 19.375 0.087 1 83.31 91 ILE B N 1
ATOM 2460 C CA . ILE B 1 91 ? 21.781 18.641 1.233 1 83.31 91 ILE B CA 1
ATOM 2461 C C . ILE B 1 91 ? 20.609 18.078 2.045 1 83.31 91 ILE B C 1
ATOM 2463 O O . ILE B 1 91 ? 20.688 16.938 2.533 1 83.31 91 ILE B O 1
ATOM 2467 N N . LEU B 1 92 ? 19.625 18.875 2.1 1 80.75 92 LEU B N 1
ATOM 2468 C CA . LEU B 1 92 ? 18.438 18.406 2.803 1 80.75 92 LEU B CA 1
ATOM 2469 C C . LEU B 1 92 ? 17.781 17.234 2.068 1 80.75 92 LEU B C 1
ATOM 2471 O O . LEU B 1 92 ? 17.328 16.281 2.697 1 80.75 92 LEU B O 1
ATOM 2475 N N . PHE B 1 93 ? 17.828 17.375 0.829 1 88.69 93 PHE B N 1
ATOM 2476 C CA . PHE B 1 93 ? 17.297 16.312 -0.016 1 88.69 93 PHE B CA 1
ATOM 2477 C C . PHE B 1 93 ? 18.047 15.008 0.188 1 88.69 93 PHE B C 1
ATOM 2479 O O . PHE B 1 93 ? 17.438 13.953 0.374 1 88.69 93 PHE B O 1
ATOM 2486 N N . LEU B 1 94 ? 19.344 15.117 0.193 1 89.12 94 LEU B N 1
ATOM 2487 C CA . LEU B 1 94 ? 20.172 13.922 0.337 1 89.12 94 LEU B CA 1
ATOM 2488 C C . LEU B 1 94 ? 20.016 13.32 1.73 1 89.12 94 LEU B C 1
ATOM 2490 O O . LEU B 1 94 ? 20 12.102 1.885 1 89.12 94 LEU B O 1
ATOM 2494 N N . SER B 1 95 ? 19.906 14.188 2.621 1 85.31 95 SER B N 1
ATOM 2495 C CA . SER B 1 95 ? 19.75 13.703 3.99 1 85.31 95 SER B CA 1
ATOM 2496 C C . SER B 1 95 ? 18.422 12.984 4.176 1 85.31 95 SER B C 1
ATOM 2498 O O . SER B 1 95 ? 18.375 11.906 4.77 1 85.31 95 SER B O 1
ATOM 2500 N N . LYS B 1 96 ? 17.406 13.523 3.615 1 85.81 96 LYS B N 1
ATOM 2501 C CA . LYS B 1 96 ? 16.078 12.906 3.701 1 85.81 96 LYS B CA 1
ATOM 2502 C C . LYS B 1 96 ? 16.031 11.594 2.928 1 85.81 96 LYS B C 1
ATOM 2504 O O . LYS B 1 96 ? 15.414 10.625 3.373 1 85.81 96 LYS B O 1
ATOM 2509 N N . SER B 1 97 ? 16.641 11.664 1.838 1 92.56 97 SER B N 1
ATOM 2510 C CA . SER B 1 97 ? 16.688 10.453 1.021 1 92.56 97 SER B CA 1
ATOM 2511 C C . SER B 1 97 ? 17.422 9.328 1.733 1 92.56 97 SER B C 1
ATOM 2513 O O . SER B 1 97 ? 17.062 8.164 1.615 1 92.56 97 SER B O 1
ATOM 2515 N N . PHE B 1 98 ? 18.438 9.703 2.422 1 91.25 98 PHE B N 1
ATOM 2516 C CA . PHE B 1 98 ? 19.203 8.711 3.164 1 91.25 98 PHE B CA 1
ATOM 2517 C C . PHE B 1 98 ? 18.375 8.109 4.289 1 91.25 98 PHE B C 1
ATOM 2519 O O . PHE B 1 98 ? 18.438 6.906 4.539 1 91.25 98 PHE B O 1
ATOM 2526 N N . LEU B 1 99 ? 17.625 8.93 4.91 1 87.62 99 LEU B N 1
ATOM 2527 C CA . LEU B 1 99 ? 16.766 8.453 5.984 1 87.62 99 LEU B CA 1
ATOM 2528 C C . LEU B 1 99 ? 15.711 7.496 5.449 1 87.62 99 LEU B C 1
ATOM 2530 O O . LEU B 1 99 ? 15.445 6.453 6.051 1 87.62 99 LEU B O 1
ATOM 2534 N N . VAL B 1 100 ? 15.125 7.914 4.352 1 89.81 100 VAL B N 1
ATOM 2535 C CA . VAL B 1 100 ? 14.125 7.07 3.711 1 89.81 100 VAL B CA 1
ATOM 2536 C C . VAL B 1 100 ? 14.766 5.75 3.275 1 89.81 100 VAL B C 1
ATOM 2538 O O . VAL B 1 100 ? 14.164 4.684 3.432 1 89.81 100 VAL B O 1
ATOM 2541 N N . PHE B 1 101 ? 15.969 5.855 2.83 1 94.62 101 PHE B N 1
ATOM 2542 C CA . PHE B 1 101 ? 16.703 4.672 2.395 1 94.62 101 PHE B CA 1
ATOM 2543 C C . PHE B 1 101 ? 16.922 3.715 3.559 1 94.62 101 PHE B C 1
ATOM 2545 O O . PHE B 1 101 ? 16.703 2.508 3.428 1 94.62 101 PHE B O 1
ATOM 2552 N N . VAL B 1 102 ? 17.328 4.207 4.625 1 92.25 102 VAL B N 1
ATOM 2553 C CA . VAL B 1 102 ? 17.609 3.385 5.797 1 92.25 102 VAL B CA 1
ATOM 2554 C C . VAL B 1 102 ? 16.328 2.736 6.305 1 92.25 102 VAL B C 1
ATOM 2556 O O . VAL B 1 102 ? 16.312 1.542 6.609 1 92.25 102 VAL B O 1
ATOM 2559 N N . ALA B 1 103 ? 15.328 3.482 6.32 1 90.56 103 ALA B N 1
ATOM 2560 C CA . ALA B 1 103 ? 14.047 2.969 6.801 1 90.56 103 ALA B CA 1
ATOM 2561 C C . ALA B 1 103 ? 13.508 1.884 5.871 1 90.56 103 ALA B C 1
ATOM 2563 O O . ALA B 1 103 ? 13.07 0.825 6.328 1 90.56 103 ALA B O 1
ATOM 2564 N N . LEU B 1 104 ? 13.57 2.129 4.621 1 93.5 104 LEU B N 1
ATOM 2565 C CA . LEU B 1 104 ? 13.07 1.171 3.643 1 93.5 104 LEU B CA 1
ATOM 2566 C C . LEU B 1 104 ? 13.953 -0.072 3.596 1 93.5 104 LEU B C 1
ATOM 2568 O O . LEU B 1 104 ? 13.453 -1.181 3.379 1 93.5 104 LEU B O 1
ATOM 2572 N N . SER B 1 105 ? 15.273 0.19 3.719 1 94.62 105 SER B N 1
ATOM 2573 C CA . SER B 1 105 ? 16.188 -0.949 3.746 1 94.62 105 SER B CA 1
ATOM 2574 C C . SER B 1 105 ? 15.914 -1.849 4.945 1 94.62 105 SER B C 1
ATOM 2576 O O . SER B 1 105 ? 15.914 -3.076 4.824 1 94.62 105 SER B O 1
ATOM 2578 N N . GLY B 1 106 ? 15.75 -1.227 6.062 1 93.56 106 GLY B N 1
ATOM 2579 C CA . GLY B 1 106 ? 15.375 -2.006 7.23 1 93.56 106 GLY B CA 1
ATOM 2580 C C . GLY B 1 106 ? 14.094 -2.789 7.039 1 93.56 106 GLY B C 1
ATOM 2581 O O . GLY B 1 106 ? 14.023 -3.977 7.363 1 93.56 106 GLY B O 1
ATOM 2582 N N . THR B 1 107 ? 13.102 -2.115 6.492 1 92.62 107 THR B N 1
ATOM 2583 C CA . THR B 1 107 ? 11.82 -2.758 6.207 1 92.62 107 THR B CA 1
ATOM 2584 C C . THR B 1 107 ? 11.992 -3.861 5.168 1 92.62 107 THR B C 1
ATOM 2586 O O . THR B 1 107 ? 11.352 -4.91 5.262 1 92.62 107 THR B O 1
ATOM 2589 N N . GLY B 1 108 ? 12.828 -3.582 4.172 1 93.56 108 GLY B N 1
ATOM 2590 C CA . GLY B 1 108 ? 13.117 -4.582 3.156 1 93.56 108 GLY B CA 1
ATOM 2591 C C . GLY B 1 108 ? 13.742 -5.84 3.723 1 93.56 108 GLY B C 1
ATOM 2592 O O . GLY B 1 108 ? 13.383 -6.953 3.336 1 93.56 108 GLY B O 1
ATOM 2593 N N . ILE B 1 109 ? 14.688 -5.672 4.602 1 93.5 109 ILE B N 1
ATOM 2594 C CA . ILE B 1 109 ? 15.328 -6.812 5.246 1 93.5 109 ILE B CA 1
ATOM 2595 C C . ILE B 1 109 ? 14.305 -7.582 6.074 1 93.5 109 ILE B C 1
ATOM 2597 O O . ILE B 1 109 ? 14.289 -8.812 6.066 1 93.5 109 ILE B O 1
ATOM 2601 N N . TYR B 1 110 ? 13.492 -6.848 6.754 1 94.06 110 TYR B N 1
ATOM 2602 C CA . TYR B 1 110 ? 12.398 -7.461 7.504 1 94.06 110 TYR B CA 1
ATOM 2603 C C . TYR B 1 110 ? 11.492 -8.258 6.582 1 94.06 110 TYR B C 1
ATOM 2605 O O . TYR B 1 110 ? 11.094 -9.383 6.906 1 94.06 110 TYR B O 1
ATOM 2613 N N . LEU B 1 111 ? 11.18 -7.715 5.453 1 94.56 111 LEU B N 1
ATOM 2614 C CA . LEU B 1 111 ? 10.344 -8.359 4.453 1 94.56 111 LEU B CA 1
ATOM 2615 C C . LEU B 1 111 ? 10.969 -9.672 3.982 1 94.56 111 LEU B C 1
ATOM 2617 O O . LEU B 1 111 ? 10.289 -10.688 3.887 1 94.56 111 LEU B O 1
ATOM 2621 N N . LEU B 1 112 ? 12.273 -9.625 3.729 1 92.25 112 LEU B N 1
ATOM 2622 C CA . LEU B 1 112 ? 12.977 -10.828 3.293 1 92.25 112 LEU B CA 1
ATOM 2623 C C . LEU B 1 112 ? 12.898 -11.922 4.359 1 92.25 112 LEU B C 1
ATOM 2625 O O . LEU B 1 112 ? 12.703 -13.094 4.039 1 92.25 112 LEU B O 1
ATOM 2629 N N . GLY B 1 113 ? 13.07 -11.516 5.551 1 91.62 113 GLY B N 1
ATOM 2630 C CA . GLY B 1 113 ? 12.938 -12.469 6.641 1 91.62 113 GLY B CA 1
ATOM 2631 C C . GLY B 1 113 ? 11.562 -13.102 6.711 1 91.62 113 GLY B C 1
ATOM 2632 O O . GLY B 1 113 ? 11.438 -14.312 6.934 1 91.62 113 GLY B O 1
ATOM 2633 N N . LEU B 1 114 ? 10.555 -12.32 6.5 1 92.88 114 LEU B N 1
ATOM 2634 C CA . LEU B 1 114 ? 9.188 -12.828 6.52 1 92.88 114 LEU B CA 1
ATOM 2635 C C . LEU B 1 114 ? 8.953 -13.797 5.371 1 92.88 114 LEU B C 1
ATOM 2637 O O . LEU B 1 114 ? 8.297 -14.828 5.547 1 92.88 114 LEU B O 1
ATOM 2641 N N . PHE B 1 115 ? 9.453 -13.383 4.223 1 90.94 115 PHE B N 1
ATOM 2642 C CA . PHE B 1 115 ? 9.289 -14.266 3.072 1 90.94 115 PHE B CA 1
ATOM 2643 C C . PHE B 1 115 ? 9.961 -15.609 3.322 1 90.94 115 PHE B C 1
ATOM 2645 O O . PHE B 1 115 ? 9.398 -16.656 2.984 1 90.94 115 PHE B O 1
ATOM 2652 N N . ALA B 1 116 ? 11.164 -15.547 3.875 1 88.12 116 ALA B N 1
ATOM 2653 C CA . ALA B 1 116 ? 11.891 -16.781 4.184 1 88.12 116 ALA B CA 1
ATOM 2654 C C . ALA B 1 116 ? 11.125 -17.625 5.195 1 88.12 116 ALA B C 1
ATOM 2656 O O . ALA B 1 116 ? 11.141 -18.859 5.121 1 88.12 116 ALA B O 1
ATOM 2657 N N . LEU B 1 117 ? 10.438 -17.016 6.051 1 87 117 LEU B N 1
ATOM 2658 C CA . LEU B 1 117 ? 9.711 -17.703 7.113 1 87 117 LEU B CA 1
ATOM 2659 C C . LEU B 1 117 ? 8.406 -18.281 6.59 1 87 117 LEU B C 1
ATOM 2661 O O . LEU B 1 117 ? 8.023 -19.406 6.957 1 87 117 LEU B O 1
ATOM 2665 N N . PHE B 1 118 ? 7.773 -17.578 5.664 1 87.5 118 PHE B N 1
ATOM 2666 C CA . PHE B 1 118 ? 6.406 -17.938 5.316 1 87.5 118 PHE B CA 1
ATOM 2667 C C . PHE B 1 118 ? 6.367 -18.719 4 1 87.5 118 PHE B C 1
ATOM 2669 O O . PHE B 1 118 ? 5.41 -19.438 3.73 1 87.5 118 PHE B O 1
ATOM 2676 N N . PHE B 1 119 ? 7.367 -18.484 3.199 1 85.75 119 PHE B N 1
ATOM 2677 C CA . PHE B 1 119 ? 7.332 -19.109 1.882 1 85.75 119 PHE B CA 1
ATOM 2678 C C . PHE B 1 119 ? 8.477 -20.109 1.724 1 85.75 119 PHE B C 1
ATOM 2680 O O . PHE B 1 119 ? 9.648 -19.719 1.765 1 85.75 119 PHE B O 1
ATOM 2687 N N . ALA B 1 120 ? 8.164 -21.25 1.42 1 77.06 120 ALA B N 1
ATOM 2688 C CA . ALA B 1 120 ? 9.141 -22.328 1.34 1 77.06 120 ALA B CA 1
ATOM 2689 C C . ALA B 1 120 ? 10.07 -22.156 0.14 1 77.06 120 ALA B C 1
ATOM 2691 O O . ALA B 1 120 ? 11.227 -22.562 0.174 1 77.06 120 ALA B O 1
ATOM 2692 N N . ALA B 1 121 ? 9.547 -21.516 -0.822 1 73.06 121 ALA B N 1
ATOM 2693 C CA . ALA B 1 121 ? 10.328 -21.359 -2.051 1 73.06 121 ALA B CA 1
ATOM 2694 C C . ALA B 1 121 ? 11.352 -20.234 -1.925 1 73.06 121 ALA B C 1
ATOM 2696 O O . ALA B 1 121 ? 12.227 -20.094 -2.781 1 73.06 121 ALA B O 1
ATOM 2697 N N . PHE B 1 122 ? 11.148 -19.5 -0.831 1 73.75 122 PHE B N 1
ATOM 2698 C CA . PHE B 1 122 ? 12.086 -18.406 -0.61 1 73.75 122 PHE B CA 1
ATOM 2699 C C . PHE B 1 122 ? 13.289 -18.875 0.195 1 73.75 122 PHE B C 1
ATOM 2701 O O . PHE B 1 122 ? 13.133 -19.469 1.268 1 73.75 122 PHE B O 1
ATOM 2708 N N . PRO B 1 123 ? 14.461 -18.781 -0.437 1 69.31 123 PRO B N 1
ATOM 2709 C CA . PRO B 1 123 ? 15.664 -19.344 0.192 1 69.31 123 PRO B CA 1
ATOM 2710 C C . PRO B 1 123 ? 15.984 -18.672 1.53 1 69.31 123 PRO B C 1
ATOM 2712 O O . PRO B 1 123 ? 15.797 -17.469 1.688 1 69.31 123 PRO B O 1
ATOM 2715 N N . TRP B 1 124 ? 16.219 -19.438 2.389 1 69.06 124 TRP B N 1
ATOM 2716 C CA . TRP B 1 124 ? 16.578 -18.984 3.723 1 69.06 124 TRP B CA 1
ATOM 2717 C C . TRP B 1 124 ? 18.094 -18.953 3.896 1 69.06 124 TRP B C 1
ATOM 2719 O O . TRP B 1 124 ? 18.609 -18.391 4.867 1 69.06 124 TRP B O 1
ATOM 2729 N N . GLU B 1 125 ? 18.719 -19.406 2.904 1 74.25 125 GLU B N 1
ATOM 2730 C CA . GLU B 1 125 ? 20.172 -19.469 3.047 1 74.25 125 GLU B CA 1
ATOM 2731 C C . GLU B 1 125 ? 20.781 -18.078 2.955 1 74.25 125 GLU B C 1
ATOM 2733 O O . GLU B 1 125 ? 20.359 -17.25 2.145 1 74.25 125 GLU B O 1
ATOM 2738 N N . VAL B 1 126 ? 21.688 -17.844 3.748 1 69.81 126 VAL B N 1
ATOM 2739 C CA . VAL B 1 126 ? 22.344 -16.562 3.902 1 69.81 126 VAL B CA 1
ATOM 2740 C C . VAL B 1 126 ? 22.891 -16.094 2.555 1 69.81 126 VAL B C 1
ATOM 2742 O O . VAL B 1 126 ? 22.828 -14.914 2.221 1 69.81 126 VAL B O 1
ATOM 2745 N N . GLU B 1 127 ? 23.484 -17 1.837 1 71.12 127 GLU B N 1
ATOM 2746 C CA . GLU B 1 127 ? 24.047 -16.641 0.542 1 71.12 127 GLU B CA 1
ATOM 2747 C C . GLU B 1 127 ? 22.969 -16.109 -0.407 1 71.12 127 GLU B C 1
ATOM 2749 O O . GLU B 1 127 ? 23.188 -15.125 -1.109 1 71.12 127 GLU B O 1
ATOM 2754 N N . GLU B 1 128 ? 21.859 -16.75 -0.316 1 74.88 128 GLU B N 1
ATOM 2755 C CA . GLU B 1 128 ? 20.766 -16.344 -1.199 1 74.88 128 GLU B CA 1
ATOM 2756 C C . GLU B 1 128 ? 20.141 -15.031 -0.741 1 74.88 128 GLU B C 1
ATOM 2758 O O . GLU B 1 128 ? 19.734 -14.211 -1.566 1 74.88 128 GLU B O 1
ATOM 2763 N N . PHE B 1 129 ? 20.234 -14.914 0.518 1 77.19 129 PHE B N 1
ATOM 2764 C CA . PHE B 1 129 ? 19.734 -13.672 1.099 1 77.19 129 PHE B CA 1
ATOM 2765 C C . PHE B 1 129 ? 20.578 -12.484 0.638 1 77.19 129 PHE B C 1
ATOM 2767 O O . PHE B 1 129 ? 20.031 -11.43 0.302 1 77.19 129 PHE B O 1
ATOM 2774 N N . GLY B 1 130 ? 21.875 -12.648 0.623 1 77.19 130 GLY B N 1
ATOM 2775 C CA . GLY B 1 130 ? 22.781 -11.602 0.151 1 77.19 130 GLY B CA 1
ATOM 2776 C C . GLY B 1 130 ? 22.578 -11.258 -1.311 1 77.19 130 GLY B C 1
ATOM 2777 O O . GLY B 1 130 ? 22.625 -10.086 -1.688 1 77.19 130 GLY B O 1
ATOM 2778 N N . LYS B 1 131 ? 22.234 -12.305 -2.064 1 78 131 LYS B N 1
ATOM 2779 C CA . LYS B 1 131 ? 22.016 -12.094 -3.492 1 78 131 LYS B CA 1
ATOM 2780 C C . LYS B 1 131 ? 20.766 -11.258 -3.734 1 78 131 LYS B C 1
ATOM 2782 O O . LYS B 1 131 ? 20.719 -10.453 -4.672 1 78 131 LYS B O 1
ATOM 2787 N N . GLN B 1 132 ? 19.875 -11.461 -2.809 1 81.31 132 GLN B N 1
ATOM 2788 C CA . GLN B 1 132 ? 18.641 -10.703 -2.939 1 81.31 132 GLN B CA 1
ATOM 2789 C C . GLN B 1 132 ? 18.859 -9.227 -2.633 1 81.31 132 GLN B C 1
ATOM 2791 O O . GLN B 1 132 ? 18.266 -8.352 -3.27 1 81.31 132 GLN B O 1
ATOM 2796 N N . LEU B 1 133 ? 19.828 -9.008 -1.792 1 86.81 133 LEU B N 1
ATOM 2797 C CA . LEU B 1 133 ? 20.062 -7.648 -1.327 1 86.81 133 LEU B CA 1
ATOM 2798 C C . LEU B 1 133 ? 20.812 -6.84 -2.371 1 86.81 133 LEU B C 1
ATOM 2800 O O . LEU B 1 133 ? 20.688 -5.617 -2.438 1 86.81 133 LEU B O 1
ATOM 2804 N N . VAL B 1 134 ? 21.5 -7.512 -3.197 1 86.31 134 VAL B N 1
ATOM 2805 C CA . VAL B 1 134 ? 22.359 -6.852 -4.176 1 86.31 134 VAL B CA 1
ATOM 2806 C C . VAL B 1 134 ? 21.5 -6.02 -5.133 1 86.31 134 VAL B C 1
ATOM 2808 O O . VAL B 1 134 ? 21.891 -4.91 -5.508 1 86.31 134 VAL B O 1
ATOM 2811 N N . PHE B 1 135 ? 20.359 -6.539 -5.484 1 87.44 135 PHE B N 1
ATOM 2812 C CA . PHE B 1 135 ? 19.516 -5.82 -6.426 1 87.44 135 PHE B CA 1
ATOM 2813 C C . PHE B 1 135 ? 18.422 -5.055 -5.691 1 87.44 135 PHE B C 1
ATOM 2815 O O . PHE B 1 135 ? 17.922 -4.035 -6.184 1 87.44 135 PHE B O 1
ATOM 2822 N N . PHE B 1 136 ? 18.156 -5.551 -4.543 1 90.19 136 PHE B N 1
ATOM 2823 C CA . PHE B 1 136 ? 17.078 -4.965 -3.76 1 90.19 136 PHE B CA 1
ATOM 2824 C C . PHE B 1 136 ? 17.484 -3.605 -3.205 1 90.19 136 PHE B C 1
ATOM 2826 O O . PHE B 1 136 ? 16.703 -2.648 -3.262 1 90.19 136 PHE B O 1
ATOM 2833 N N . LEU B 1 137 ? 18.766 -3.451 -2.785 1 93.19 137 LEU B N 1
ATOM 2834 C CA . LEU B 1 137 ? 19.234 -2.23 -2.141 1 93.19 137 LEU B CA 1
ATOM 2835 C C . LEU B 1 137 ? 19.328 -1.087 -3.145 1 93.19 137 LEU B C 1
ATOM 2837 O O . LEU B 1 137 ? 18.875 0.027 -2.869 1 93.19 137 LEU B O 1
ATOM 2841 N N . PRO B 1 138 ? 19.875 -1.402 -4.332 1 92.88 138 PRO B N 1
ATOM 2842 C CA . PRO B 1 138 ? 19.875 -0.327 -5.324 1 92.88 138 PRO B CA 1
ATOM 2843 C C . PRO B 1 138 ? 18.453 0.116 -5.703 1 92.88 138 PRO B C 1
ATOM 2845 O O . PRO B 1 138 ? 18.234 1.297 -5.977 1 92.88 138 PRO B O 1
ATOM 2848 N N . GLY B 1 139 ? 17.562 -0.834 -5.758 1 93.44 139 GLY B N 1
ATOM 2849 C CA . GLY B 1 139 ? 16.172 -0.483 -6 1 93.44 139 GLY B CA 1
ATOM 2850 C C . GLY B 1 139 ? 15.594 0.421 -4.93 1 93.44 139 GLY B C 1
ATOM 2851 O O . GLY B 1 139 ? 14.938 1.421 -5.238 1 93.44 139 GLY B O 1
ATOM 2852 N N . ILE B 1 140 ? 15.859 0.111 -3.717 1 95.69 140 ILE B N 1
ATOM 2853 C CA . ILE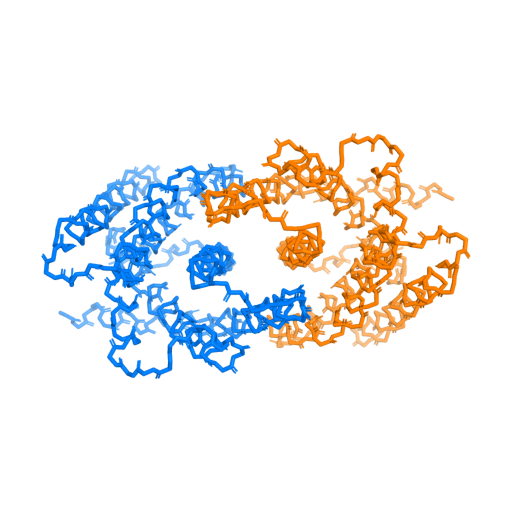 B 1 140 ? 15.406 0.903 -2.58 1 95.69 140 ILE B CA 1
ATOM 2854 C C . ILE B 1 140 ? 16.031 2.297 -2.641 1 95.69 140 ILE B C 1
ATOM 2856 O O . ILE B 1 140 ? 15.352 3.297 -2.391 1 95.69 140 ILE B O 1
ATOM 2860 N N . LEU B 1 141 ? 17.281 2.283 -2.984 1 95.88 141 LEU B N 1
ATOM 2861 C CA . LEU B 1 141 ? 17.984 3.555 -3.086 1 95.88 141 LEU B CA 1
ATOM 2862 C C . LEU B 1 141 ? 17.344 4.441 -4.152 1 95.88 141 LEU B C 1
ATOM 2864 O O . LEU B 1 141 ? 17.125 5.633 -3.92 1 95.88 141 LEU B O 1
ATOM 2868 N N . SER B 1 142 ? 17.078 3.887 -5.242 1 95.12 142 SER B N 1
ATOM 2869 C CA . SER B 1 142 ? 16.453 4.621 -6.336 1 95.12 142 SER B CA 1
ATOM 2870 C C . SER B 1 142 ? 15.07 5.141 -5.934 1 95.12 142 SER B C 1
ATOM 2872 O O . SER B 1 142 ? 14.727 6.293 -6.215 1 95.12 142 SER B O 1
ATOM 2874 N N . LEU B 1 143 ? 14.375 4.316 -5.273 1 93.88 143 LEU B N 1
ATOM 2875 C CA . LEU B 1 143 ? 13.039 4.699 -4.84 1 93.88 143 LEU B CA 1
ATOM 2876 C C . LEU B 1 143 ? 13.102 5.816 -3.803 1 93.88 143 LEU B C 1
ATOM 2878 O O . LEU B 1 143 ? 12.227 6.684 -3.762 1 93.88 143 LEU B O 1
ATOM 2882 N N . SER B 1 144 ? 14.039 5.738 -2.951 1 94.38 144 SER B N 1
ATOM 2883 C CA . SER B 1 144 ? 14.203 6.773 -1.935 1 94.38 144 SER B CA 1
ATOM 2884 C C . SER B 1 144 ? 14.469 8.133 -2.57 1 94.38 144 SER B C 1
ATOM 2886 O O . SER B 1 144 ? 13.844 9.133 -2.201 1 94.38 144 SER B O 1
ATOM 2888 N N . PHE B 1 145 ? 15.398 8.133 -3.533 1 95.19 145 PHE B N 1
ATOM 2889 C CA . PHE B 1 145 ? 15.703 9.383 -4.223 1 95.19 145 PHE B CA 1
ATOM 2890 C C . PHE B 1 145 ? 14.484 9.891 -4.98 1 95.19 145 PHE B C 1
ATOM 2892 O O . PHE B 1 145 ? 14.133 11.07 -4.887 1 95.19 145 PHE B O 1
ATOM 2899 N N . LEU B 1 146 ? 13.883 9.031 -5.719 1 92.75 146 LEU B N 1
ATOM 2900 C CA . LEU B 1 146 ? 12.727 9.398 -6.527 1 92.75 146 LEU B CA 1
ATOM 2901 C C . LEU B 1 146 ? 11.578 9.898 -5.652 1 92.75 146 LEU B C 1
ATOM 2903 O O . LEU B 1 146 ? 11.016 10.961 -5.918 1 92.75 146 LEU B O 1
ATOM 2907 N N . GLY B 1 147 ? 11.289 9.172 -4.668 1 90.38 147 GLY B N 1
ATOM 2908 C CA . GLY B 1 147 ? 10.188 9.516 -3.789 1 90.38 147 GLY B CA 1
ATOM 2909 C C . GLY B 1 147 ? 10.375 10.852 -3.092 1 90.38 147 GLY B C 1
ATOM 2910 O O . GLY B 1 147 ? 9.445 11.664 -3.045 1 90.38 147 GLY B O 1
ATOM 2911 N N . VAL B 1 148 ? 11.492 11.055 -2.514 1 89.5 148 VAL B N 1
ATOM 2912 C CA . VAL B 1 148 ? 11.758 12.281 -1.78 1 89.5 148 VAL B CA 1
ATOM 2913 C C . VAL B 1 148 ? 11.75 13.469 -2.74 1 89.5 148 VAL B C 1
ATOM 2915 O O . VAL B 1 148 ? 11.234 14.539 -2.408 1 89.5 148 VAL B O 1
ATOM 2918 N N . ALA B 1 149 ? 12.312 13.289 -3.887 1 89.38 149 ALA B N 1
ATOM 2919 C CA . ALA B 1 149 ? 12.297 14.352 -4.891 1 89.38 149 ALA B CA 1
ATOM 2920 C C . ALA B 1 149 ? 10.875 14.742 -5.258 1 89.38 149 ALA B C 1
ATOM 2922 O O . ALA B 1 149 ? 10.539 15.93 -5.309 1 89.38 149 ALA B O 1
ATOM 2923 N N . LEU B 1 150 ? 10.109 13.797 -5.473 1 85.5 150 LEU B N 1
ATOM 2924 C CA . LEU B 1 150 ? 8.727 14.047 -5.871 1 85.5 150 LEU B CA 1
ATOM 2925 C C . LEU B 1 150 ? 7.934 14.664 -4.723 1 85.5 150 LEU B C 1
ATOM 2927 O O . LEU B 1 150 ? 7.043 15.484 -4.949 1 85.5 150 LEU B O 1
ATOM 2931 N N . SER B 1 151 ? 8.227 14.148 -3.525 1 81.62 151 SER B N 1
ATOM 2932 C CA . SER B 1 151 ? 7.559 14.719 -2.359 1 81.62 151 SER B CA 1
ATOM 2933 C C . SER B 1 151 ? 7.871 16.203 -2.219 1 81.62 151 SER B C 1
ATOM 2935 O O . SER B 1 151 ? 7.008 16.984 -1.816 1 81.62 151 SER B O 1
ATOM 2937 N N . HIS B 1 152 ? 9.078 16.547 -2.49 1 80.19 152 HIS B N 1
ATOM 2938 C CA . HIS B 1 152 ? 9.477 17.953 -2.428 1 80.19 152 HIS B CA 1
ATOM 2939 C C . HIS B 1 152 ? 8.711 18.797 -3.445 1 80.19 152 HIS B C 1
ATOM 2941 O O . HIS B 1 152 ? 8.25 19.891 -3.131 1 80.19 152 HIS B O 1
ATOM 2947 N N . VAL B 1 153 ? 8.633 18.312 -4.578 1 76.25 153 VAL B N 1
ATOM 2948 C CA . VAL B 1 153 ? 7.93 19.031 -5.645 1 76.25 153 VAL B CA 1
ATOM 2949 C C . VAL B 1 153 ? 6.445 19.125 -5.297 1 76.25 153 VAL B C 1
ATOM 2951 O O . VAL B 1 153 ? 5.805 20.141 -5.586 1 76.25 153 VAL B O 1
ATOM 2954 N N . SER B 1 154 ? 5.926 18.094 -4.715 1 74.06 154 SER B N 1
ATOM 2955 C CA . SER B 1 154 ? 4.516 18.047 -4.34 1 74.06 154 SER B CA 1
ATOM 2956 C C . SER B 1 154 ? 4.195 19.094 -3.277 1 74.06 154 SER B C 1
ATOM 2958 O O . SER B 1 154 ? 3.1 19.672 -3.27 1 74.06 154 SER B O 1
ATOM 2960 N N . LEU B 1 155 ? 5.117 19.359 -2.406 1 70.06 155 LEU B N 1
ATOM 2961 C CA . LEU B 1 155 ? 4.918 20.344 -1.348 1 70.06 155 LEU B CA 1
ATOM 2962 C C . LEU B 1 155 ? 4.883 21.75 -1.918 1 70.06 155 LEU B C 1
ATOM 2964 O O . LEU B 1 155 ? 4.25 22.641 -1.342 1 70.06 155 LEU B O 1
ATOM 2968 N N . SER B 1 156 ? 5.664 21.859 -2.992 1 66.94 156 SER B N 1
ATOM 2969 C CA . SER B 1 156 ? 5.754 23.203 -3.561 1 66.94 156 SER B CA 1
ATOM 2970 C C . SER B 1 156 ? 4.586 23.484 -4.5 1 66.94 156 SER B C 1
ATOM 2972 O O . SER B 1 156 ? 4.414 24.609 -4.961 1 66.94 156 SER B O 1
ATOM 2974 N N . SER B 1 157 ? 3.846 22.406 -4.77 1 62.56 157 SER B N 1
ATOM 2975 C CA . SER B 1 157 ? 2.754 22.594 -5.719 1 62.56 157 SER B CA 1
ATOM 2976 C C . SER B 1 157 ? 1.397 22.453 -5.035 1 62.56 157 SER B C 1
ATOM 2978 O O . SER B 1 157 ? 1.286 21.797 -3.992 1 62.56 157 SER B O 1
ATOM 2980 N N . ARG B 1 158 ? 0.504 23.109 -5.492 1 58.06 158 ARG B N 1
ATOM 2981 C CA . ARG B 1 158 ? -0.867 23.016 -5.004 1 58.06 158 ARG B CA 1
ATOM 2982 C C . ARG B 1 158 ? -1.463 21.641 -5.297 1 58.06 158 ARG B C 1
ATOM 2984 O O . ARG B 1 158 ? -2.471 21.266 -4.699 1 58.06 158 ARG B O 1
ATOM 2991 N N . LEU B 1 159 ? -0.862 21.016 -6.234 1 57.81 159 LEU B N 1
ATOM 2992 C CA . LEU B 1 159 ? -1.379 19.719 -6.66 1 57.81 159 LEU B CA 1
ATOM 2993 C C . LEU B 1 159 ? -0.719 18.578 -5.883 1 57.81 159 LEU B C 1
ATOM 2995 O O . LEU B 1 159 ? -0.564 17.469 -6.398 1 57.81 159 LEU B O 1
ATOM 2999 N N . LYS B 1 160 ? -0.359 18.797 -4.664 1 57.5 160 LYS B N 1
ATOM 3000 C C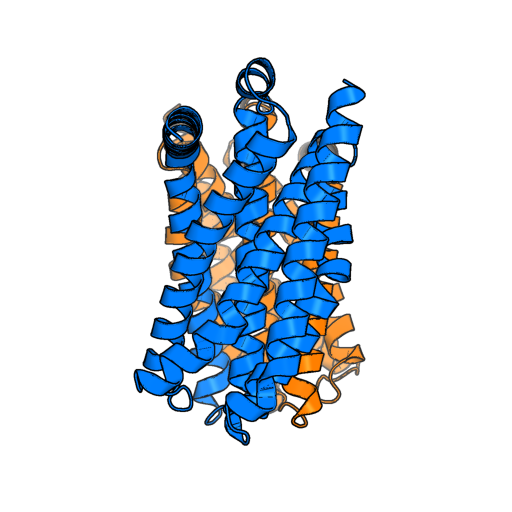A . LYS B 1 160 ? 0.597 18.094 -3.811 1 57.5 160 LYS B CA 1
ATOM 3001 C C . LYS B 1 160 ? 0.289 16.594 -3.748 1 57.5 160 LYS B C 1
ATOM 3003 O O . LYS B 1 160 ? 1.176 15.766 -3.953 1 57.5 160 LYS B O 1
ATOM 3008 N N . GLU B 1 161 ? -1.013 16.344 -3.668 1 56.41 161 GLU B N 1
ATOM 3009 C CA . GLU B 1 161 ? -1.379 14.984 -3.32 1 56.41 161 GLU B CA 1
ATOM 3010 C C . GLU B 1 161 ? -1.471 14.102 -4.566 1 56.41 161 GLU B C 1
ATOM 3012 O O . GLU B 1 161 ? -1.284 12.883 -4.488 1 56.41 161 GLU B O 1
ATOM 3017 N N . ILE B 1 162 ? -1.468 14.852 -5.684 1 61.31 162 ILE B N 1
ATOM 3018 C CA . ILE B 1 162 ? -1.705 14.109 -6.918 1 61.31 162 ILE B CA 1
ATOM 3019 C C . ILE B 1 162 ? -0.371 13.773 -7.582 1 61.31 162 ILE B C 1
ATOM 3021 O O . ILE B 1 162 ? -0.241 12.734 -8.234 1 61.31 162 ILE B O 1
ATOM 3025 N N . LEU B 1 163 ? 0.501 14.57 -7.23 1 63.47 163 LEU B N 1
ATOM 3026 C CA . LEU B 1 163 ? 1.742 14.453 -7.988 1 63.47 163 LEU B CA 1
ATOM 3027 C C . LEU B 1 163 ? 2.549 13.242 -7.531 1 63.47 163 LEU B C 1
ATOM 3029 O O . LEU B 1 163 ? 3.166 12.555 -8.352 1 63.47 163 LEU B O 1
ATOM 3033 N N . LEU B 1 164 ? 2.447 12.93 -6.312 1 69.94 164 LEU B N 1
ATOM 3034 C CA . LEU B 1 164 ? 3.281 11.852 -5.793 1 69.94 164 LEU B CA 1
ATOM 3035 C C . LEU B 1 164 ? 2.898 10.516 -6.426 1 69.94 164 LEU B C 1
ATOM 3037 O O . LEU B 1 164 ? 3.738 9.852 -7.031 1 69.94 164 LEU B O 1
ATOM 3041 N N . PRO B 1 165 ? 1.693 10.188 -6.434 1 67.69 165 PRO B N 1
ATOM 3042 C CA . PRO B 1 165 ? 1.356 8.891 -7.043 1 67.69 165 PRO B CA 1
ATOM 3043 C C . PRO B 1 165 ? 1.458 8.914 -8.562 1 67.69 165 PRO B C 1
ATOM 3045 O O . PRO B 1 165 ? 1.903 7.938 -9.172 1 67.69 165 PRO B O 1
ATOM 3048 N N . LEU B 1 166 ? 1.123 10 -9.086 1 71.5 166 LEU B N 1
ATOM 3049 C CA . LEU B 1 166 ? 1.079 10.102 -10.547 1 71.5 166 LEU B CA 1
ATOM 3050 C C . LEU B 1 166 ? 2.479 9.992 -11.141 1 71.5 166 LEU B C 1
ATOM 3052 O O . LEU B 1 166 ? 2.666 9.375 -12.188 1 71.5 166 LEU B O 1
ATOM 3056 N N . LEU B 1 167 ? 3.359 10.539 -10.43 1 77.25 167 LEU B N 1
ATOM 3057 C CA . LEU B 1 167 ? 4.707 10.578 -10.984 1 77.25 167 LEU B CA 1
ATOM 3058 C C . LEU B 1 167 ? 5.559 9.445 -10.414 1 77.25 167 LEU B C 1
ATOM 3060 O O . LEU B 1 167 ? 6.469 8.953 -11.086 1 77.25 167 LEU B O 1
ATOM 3064 N N . LEU B 1 168 ? 5.27 9.039 -9.281 1 80.56 168 LEU B N 1
ATOM 3065 C CA . LEU B 1 168 ? 6.035 7.969 -8.648 1 80.56 168 LEU B CA 1
ATOM 3066 C C . LEU B 1 168 ? 5.863 6.656 -9.406 1 80.56 168 LEU B C 1
ATOM 3068 O O . LEU B 1 168 ? 6.844 5.953 -9.664 1 80.56 168 LEU B O 1
ATOM 3072 N N . VAL B 1 169 ? 4.727 6.461 -9.914 1 78.88 169 VAL B N 1
ATOM 3073 C CA . VAL B 1 169 ? 4.406 5.168 -10.508 1 78.88 169 VAL B CA 1
ATOM 3074 C C . VAL B 1 169 ? 5.121 5.027 -11.852 1 78.88 169 VAL B C 1
ATOM 3076 O O . VAL B 1 169 ? 5.883 4.078 -12.062 1 78.88 169 VAL B O 1
ATOM 3079 N N . PRO B 1 170 ? 4.918 5.914 -12.672 1 79.75 170 PRO B N 1
ATOM 3080 C CA . PRO B 1 170 ? 5.582 5.758 -13.969 1 79.75 170 PRO B CA 1
ATOM 3081 C C . PRO B 1 170 ? 7.102 5.727 -13.859 1 79.75 170 PRO B C 1
ATOM 3083 O O . PRO B 1 170 ? 7.762 4.945 -14.547 1 79.75 170 PRO B O 1
ATOM 3086 N N . PHE B 1 171 ? 7.605 6.488 -12.984 1 87 171 PHE B N 1
ATOM 3087 C CA . PHE B 1 171 ? 9.055 6.598 -12.891 1 87 171 PHE B CA 1
ATOM 3088 C C . PHE B 1 171 ? 9.641 5.434 -12.094 1 87 171 PHE B C 1
ATOM 3090 O O . PHE B 1 171 ? 10.836 5.164 -12.172 1 87 171 PHE B O 1
ATOM 3097 N N . SER B 1 172 ? 8.805 4.734 -11.375 1 89.81 172 SER B N 1
ATOM 3098 C CA . SER B 1 172 ? 9.281 3.582 -10.625 1 89.81 172 SER B CA 1
ATOM 3099 C C . SER B 1 172 ? 9.273 2.32 -11.477 1 89.81 172 SER B C 1
ATOM 3101 O O . SER B 1 172 ? 9.914 1.324 -11.133 1 89.81 172 SER B O 1
ATOM 3103 N N . VAL B 1 173 ? 8.648 2.354 -12.625 1 85.5 173 VAL B N 1
ATOM 3104 C CA . VAL B 1 173 ? 8.461 1.185 -13.477 1 85.5 173 VAL B CA 1
ATOM 3105 C C . VAL B 1 173 ? 9.812 0.649 -13.93 1 85.5 173 VAL B C 1
ATOM 3107 O O . VAL B 1 173 ? 10.086 -0.549 -13.812 1 85.5 173 VAL B O 1
ATOM 3110 N N . PRO B 1 174 ? 10.688 1.482 -14.375 1 86.31 174 PRO B N 1
ATOM 3111 C CA . PRO B 1 174 ? 11.984 0.966 -14.812 1 86.31 174 PRO B CA 1
ATOM 3112 C C . PRO B 1 174 ? 12.766 0.297 -13.688 1 86.31 174 PRO B C 1
ATOM 3114 O O . PRO B 1 174 ? 13.484 -0.674 -13.922 1 86.31 174 PRO B O 1
ATOM 3117 N N . ILE B 1 175 ? 12.641 0.814 -12.508 1 89.75 175 ILE B N 1
ATOM 3118 C CA . ILE B 1 175 ? 13.328 0.254 -11.344 1 89.75 175 ILE B CA 1
ATOM 3119 C C . ILE B 1 175 ? 12.82 -1.161 -11.078 1 89.75 175 ILE B C 1
ATOM 3121 O O . ILE B 1 175 ? 13.609 -2.088 -10.891 1 89.75 175 ILE B O 1
ATOM 3125 N N . PHE B 1 176 ? 11.562 -1.306 -11.172 1 88.19 176 PHE B N 1
ATOM 3126 C CA . PHE B 1 176 ? 10.961 -2.604 -10.875 1 88.19 176 PHE B CA 1
ATOM 3127 C C . PHE B 1 176 ? 11.211 -3.582 -12.016 1 88.19 176 PHE B C 1
ATOM 3129 O O . PHE B 1 176 ? 11.492 -4.758 -11.789 1 88.19 176 PHE B O 1
ATOM 3136 N N . LEU B 1 177 ? 11.07 -3.09 -13.227 1 83.69 177 LEU B N 1
ATOM 3137 C CA . LEU B 1 177 ? 11.289 -3.957 -14.375 1 83.69 177 LEU B CA 1
ATOM 3138 C C . LEU B 1 177 ? 12.711 -4.508 -14.375 1 83.69 177 LEU B C 1
ATOM 3140 O O . LEU B 1 177 ? 12.906 -5.719 -14.508 1 83.69 177 LEU B O 1
ATOM 3144 N N . TYR B 1 178 ? 13.633 -3.635 -14.172 1 86.56 178 TYR B N 1
ATOM 3145 C CA . TYR B 1 178 ? 15.031 -4.059 -14.234 1 86.56 178 TYR B CA 1
ATOM 3146 C C . TYR B 1 178 ? 15.43 -4.805 -12.961 1 86.56 178 TYR B C 1
ATOM 3148 O O . TYR B 1 178 ? 16.172 -5.781 -13.016 1 86.56 178 TYR B O 1
ATOM 3156 N N . GLY B 1 179 ? 14.945 -4.363 -11.836 1 87.56 179 GLY B N 1
ATOM 3157 C CA . GLY B 1 179 ? 15.25 -5.051 -10.586 1 87.56 179 GLY B CA 1
ATOM 3158 C C . GLY B 1 179 ? 14.711 -6.469 -10.547 1 87.56 179 GLY B C 1
ATOM 3159 O O . GLY B 1 179 ? 15.445 -7.402 -10.203 1 87.56 179 GLY B O 1
ATOM 3160 N N . MET B 1 180 ? 13.508 -6.609 -10.961 1 86.06 180 MET B N 1
ATOM 3161 C CA . MET B 1 180 ? 12.891 -7.93 -10.961 1 86.06 180 MET B CA 1
ATOM 3162 C C . MET B 1 180 ? 13.547 -8.836 -12 1 86.06 180 MET B C 1
ATOM 3164 O O . MET B 1 180 ? 13.781 -10.016 -11.734 1 86.06 180 MET B O 1
ATOM 3168 N N . GLU B 1 181 ? 13.789 -8.242 -13.188 1 84.56 181 GLU B N 1
ATOM 3169 C CA . GLU B 1 181 ? 14.422 -9.031 -14.234 1 84.56 181 GLU B CA 1
ATOM 3170 C C . GLU B 1 181 ? 15.805 -9.508 -13.805 1 84.56 181 GLU B C 1
ATOM 3172 O O . GLU B 1 181 ? 16.172 -10.656 -14.055 1 84.56 181 GLU B O 1
ATOM 3177 N N . ALA B 1 182 ? 16.562 -8.68 -13.18 1 86.56 182 ALA B N 1
ATOM 3178 C CA . ALA B 1 182 ? 17.891 -9.047 -12.703 1 86.56 182 ALA B CA 1
ATOM 3179 C C . ALA B 1 182 ? 17.812 -10.156 -11.656 1 86.56 182 ALA B C 1
ATOM 3181 O O . ALA B 1 182 ? 18.625 -11.094 -11.68 1 86.56 182 ALA B O 1
ATOM 3182 N N . GLU B 1 183 ? 16.906 -10.07 -10.805 1 84.44 183 GLU B N 1
ATOM 3183 C CA . GLU B 1 183 ? 16.75 -11.086 -9.766 1 84.44 183 GLU B CA 1
ATOM 3184 C C . GLU B 1 183 ? 16.297 -12.422 -10.359 1 84.44 183 GLU B C 1
ATOM 3186 O O . GLU B 1 183 ? 16.703 -13.484 -9.883 1 84.44 183 GLU B O 1
ATOM 3191 N N . ARG B 1 184 ? 15.414 -12.344 -11.336 1 83.62 184 ARG B N 1
ATOM 3192 C CA . ARG B 1 184 ? 14.984 -13.57 -12 1 83.62 184 ARG B CA 1
ATOM 3193 C C . ARG B 1 184 ? 16.156 -14.273 -12.672 1 83.62 184 ARG B C 1
ATOM 3195 O O . ARG B 1 184 ? 16.266 -15.5 -12.617 1 83.62 184 ARG B O 1
ATOM 3202 N N . LYS B 1 185 ? 16.953 -13.461 -13.32 1 84.44 185 LYS B N 1
ATOM 3203 C CA . LYS B 1 185 ? 18.125 -14.023 -14.008 1 84.44 185 LYS B CA 1
ATOM 3204 C C . LYS B 1 185 ? 19.109 -14.609 -13.008 1 84.44 185 LYS B C 1
ATOM 3206 O O . LYS B 1 185 ? 19.844 -15.547 -13.328 1 84.44 185 LYS B O 1
ATOM 3211 N N . LEU B 1 186 ? 19.109 -14.094 -11.805 1 83.31 186 LEU B N 1
ATOM 3212 C CA . LEU B 1 186 ? 20.031 -14.555 -10.766 1 83.31 186 LEU B CA 1
ATOM 3213 C C . LEU B 1 186 ? 19.688 -15.969 -10.312 1 83.31 186 LEU B C 1
ATOM 3215 O O . LEU B 1 186 ? 20.531 -16.672 -9.766 1 83.31 186 LEU B O 1
ATOM 3219 N N . VAL B 1 187 ? 18.469 -16.344 -10.5 1 76.56 187 VAL B N 1
ATOM 3220 C CA . VAL B 1 187 ? 18.047 -17.688 -10.141 1 76.56 187 VAL B CA 1
ATOM 3221 C C . VAL B 1 187 ? 18.781 -18.703 -11.023 1 76.56 187 VAL B C 1
ATOM 3223 O O . VAL B 1 187 ? 19.109 -19.797 -10.57 1 76.56 187 VAL B O 1
ATOM 3226 N N . SER B 1 188 ? 19.047 -18.312 -12.227 1 78.06 188 SER B N 1
ATOM 3227 C CA . SER B 1 188 ? 19.625 -19.266 -13.164 1 78.06 188 SER B CA 1
ATOM 3228 C C . SER B 1 188 ? 21.047 -18.859 -13.555 1 78.06 188 SER B C 1
ATOM 3230 O O . SER B 1 188 ? 21.781 -19.656 -14.141 1 78.06 188 SER B O 1
ATOM 3232 N N . GLN B 1 189 ? 21.391 -17.578 -13.242 1 79.69 189 GLN B N 1
ATOM 3233 C CA . GLN B 1 189 ? 22.688 -17.0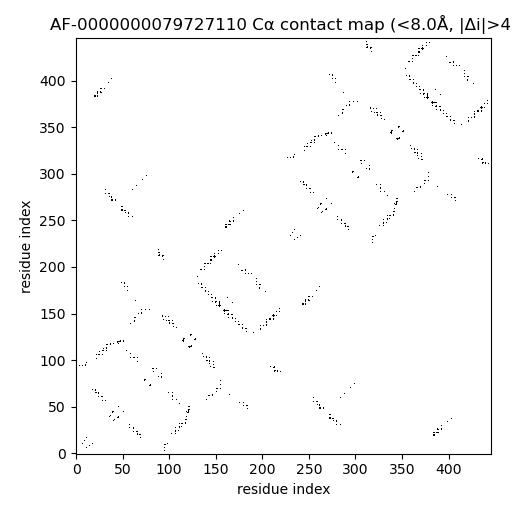94 -13.672 1 79.69 189 GLN B CA 1
ATOM 3234 C C . GLN B 1 189 ? 23.547 -16.656 -12.484 1 79.69 189 GLN B C 1
ATOM 3236 O O . GLN B 1 189 ? 23.031 -16.484 -11.375 1 79.69 189 GLN B O 1
ATOM 3241 N N . SER B 1 190 ? 24.828 -16.578 -12.773 1 78.62 190 SER B N 1
ATOM 3242 C CA . SER B 1 190 ? 25.75 -16.125 -11.734 1 78.62 190 SER B CA 1
ATOM 3243 C C . SER B 1 190 ? 25.688 -14.609 -11.562 1 78.62 190 SER B C 1
ATOM 3245 O O . SER B 1 190 ? 25.281 -13.891 -12.477 1 78.62 190 SER B O 1
ATOM 3247 N N . LEU B 1 191 ? 26.031 -14.188 -10.406 1 77.81 191 LEU B N 1
ATOM 3248 C CA . LEU B 1 191 ? 26.047 -12.766 -10.094 1 77.81 191 LEU B CA 1
ATOM 3249 C C . LEU B 1 191 ? 26.984 -12.016 -11.039 1 77.81 191 LEU B C 1
ATOM 3251 O O . LEU B 1 191 ? 26.703 -10.875 -11.422 1 77.81 191 LEU B O 1
ATOM 3255 N N . PHE B 1 192 ? 27.969 -12.727 -11.445 1 77 192 PHE B N 1
ATOM 3256 C CA . PHE B 1 192 ? 28.969 -12.109 -12.32 1 77 192 PHE B CA 1
ATOM 3257 C C . PHE B 1 192 ? 28.375 -11.828 -13.695 1 77 192 PHE B C 1
ATOM 3259 O O . PHE B 1 192 ? 28.734 -10.844 -14.344 1 77 192 PHE B O 1
ATOM 3266 N N . ALA B 1 193 ? 27.438 -12.578 -14.062 1 80.06 193 ALA B N 1
ATOM 3267 C CA . ALA B 1 193 ? 26.797 -12.414 -15.359 1 80.06 193 ALA B CA 1
ATOM 3268 C C . ALA B 1 193 ? 25.797 -11.25 -15.336 1 80.06 193 ALA B C 1
ATOM 3270 O O . ALA B 1 193 ? 25.406 -10.75 -16.391 1 80.06 193 ALA B O 1
ATOM 3271 N N . LEU B 1 194 ? 25.625 -10.797 -14.062 1 81.69 194 LEU B N 1
ATOM 3272 C CA . LEU B 1 194 ? 24.578 -9.789 -13.945 1 81.69 194 LEU B CA 1
ATOM 3273 C C . LEU B 1 194 ? 25.172 -8.445 -13.516 1 81.69 194 LEU B C 1
ATOM 3275 O O . LEU B 1 194 ? 24.469 -7.613 -12.938 1 81.69 194 LEU B O 1
ATOM 3279 N N . LYS B 1 195 ? 26.422 -8.234 -13.875 1 84.19 195 LYS B N 1
ATOM 3280 C CA . LYS B 1 195 ? 27.109 -6.984 -13.547 1 84.19 195 LYS B CA 1
ATOM 3281 C C . LYS B 1 195 ? 26.484 -5.809 -14.297 1 84.19 195 LYS B C 1
ATOM 3283 O O . LYS B 1 195 ? 26.375 -4.707 -13.758 1 84.19 195 LYS B O 1
ATOM 3288 N N . GLY B 1 196 ? 26.062 -6.113 -15.453 1 84.62 196 GLY B N 1
ATOM 3289 C CA . GLY B 1 196 ? 25.422 -5.078 -16.25 1 84.62 196 GLY B CA 1
ATOM 3290 C C . GLY B 1 196 ? 24.094 -4.609 -15.656 1 84.62 196 GLY B C 1
ATOM 3291 O O . GLY B 1 196 ? 23.828 -3.406 -15.617 1 84.62 196 GLY B O 1
ATOM 3292 N N . SER B 1 197 ? 23.359 -5.578 -15.211 1 85.81 197 SER B N 1
ATOM 3293 C CA . SER B 1 197 ? 22.078 -5.246 -14.602 1 85.81 197 SER B CA 1
ATOM 3294 C C . SER B 1 197 ? 22.266 -4.418 -13.328 1 85.81 197 SER B C 1
ATOM 3296 O O . SER B 1 197 ? 21.516 -3.473 -13.086 1 85.81 197 SER B O 1
ATOM 3298 N N . LEU B 1 198 ? 23.266 -4.73 -12.609 1 87.06 198 LEU B N 1
ATOM 3299 C CA . LEU B 1 198 ? 23.562 -3.99 -11.383 1 87.06 198 LEU B CA 1
ATOM 3300 C C . LEU B 1 198 ? 24.016 -2.568 -11.703 1 87.06 198 LEU B C 1
ATOM 3302 O O . LEU B 1 198 ? 23.578 -1.614 -11.055 1 87.06 198 LEU B O 1
ATOM 3306 N N . ALA B 1 199 ? 24.797 -2.518 -12.711 1 89.44 199 ALA B N 1
ATOM 3307 C CA . ALA B 1 199 ? 25.297 -1.209 -13.133 1 89.44 199 ALA B CA 1
ATOM 3308 C C . ALA B 1 199 ? 24.141 -0.318 -13.594 1 89.44 199 ALA B C 1
ATOM 3310 O O . ALA B 1 199 ? 24.125 0.884 -13.32 1 89.44 199 ALA B O 1
ATOM 3311 N N . LEU B 1 200 ? 23.281 -0.967 -14.227 1 89.75 200 LEU B N 1
ATOM 3312 C CA . LEU B 1 200 ? 22.125 -0.215 -14.734 1 89.75 200 LEU B CA 1
ATOM 3313 C C . LEU B 1 200 ? 21.25 0.278 -13.586 1 89.75 200 LEU B C 1
ATOM 3315 O O . LEU B 1 200 ? 20.797 1.422 -13.594 1 89.75 200 LEU B O 1
ATOM 3319 N N . LEU B 1 201 ? 21.016 -0.522 -12.625 1 89.88 201 LEU B N 1
ATOM 3320 C CA . LEU B 1 201 ? 20.219 -0.128 -11.469 1 89.88 201 LEU B CA 1
ATOM 3321 C C . LEU B 1 201 ? 20.906 0.998 -10.695 1 89.88 201 LEU B C 1
ATOM 3323 O O . LEU B 1 201 ? 20.234 1.937 -10.25 1 89.88 201 LEU B O 1
ATOM 3327 N N . LEU B 1 202 ? 22.188 0.905 -10.602 1 91.12 202 LEU B N 1
ATOM 3328 C CA . LEU B 1 202 ? 22.938 1.954 -9.93 1 91.12 202 LEU B CA 1
ATOM 3329 C C . LEU B 1 202 ? 22.906 3.248 -10.734 1 91.12 202 LEU B C 1
ATOM 3331 O O . LEU B 1 202 ? 22.875 4.34 -10.164 1 91.12 202 LEU B O 1
ATOM 3335 N N . ALA B 1 203 ? 22.953 3.047 -12.016 1 92.31 203 ALA B N 1
ATOM 3336 C CA . ALA B 1 203 ? 22.844 4.219 -12.875 1 92.31 203 ALA B CA 1
ATOM 3337 C C . ALA B 1 203 ? 21.5 4.93 -12.68 1 92.31 203 ALA B C 1
ATOM 3339 O O . ALA B 1 203 ? 21.453 6.164 -12.656 1 92.31 203 ALA B O 1
ATOM 3340 N N . PHE B 1 204 ? 20.516 4.125 -12.508 1 91.62 204 PHE B N 1
ATOM 3341 C CA . PHE B 1 204 ? 19.203 4.715 -12.219 1 91.62 204 PHE B CA 1
ATOM 3342 C C . PHE B 1 204 ? 19.234 5.457 -10.891 1 91.62 204 PHE B C 1
ATOM 3344 O O . PHE B 1 204 ? 18.625 6.523 -10.758 1 91.62 204 PHE B O 1
ATOM 3351 N N . SER B 1 205 ? 19.859 4.941 -9.891 1 92.88 205 SER B N 1
ATOM 3352 C CA . SER B 1 205 ? 19.969 5.609 -8.594 1 92.88 205 SER B CA 1
ATOM 3353 C C . SER B 1 205 ? 20.656 6.965 -8.727 1 92.88 205 SER B C 1
ATOM 3355 O O . SER B 1 205 ? 20.188 7.961 -8.18 1 92.88 205 SER B O 1
ATOM 3357 N N . VAL B 1 206 ? 21.734 6.934 -9.477 1 93.12 206 VAL B N 1
ATOM 3358 C CA . VAL B 1 206 ? 22.484 8.172 -9.68 1 93.12 206 VAL B CA 1
ATOM 3359 C C . VAL B 1 206 ? 21.625 9.164 -10.461 1 93.12 206 VAL B C 1
ATOM 3361 O O . VAL B 1 206 ? 21.609 10.359 -10.156 1 93.12 206 VAL B O 1
ATOM 3364 N N . PHE B 1 207 ? 20.938 8.625 -11.398 1 94.19 207 PHE B N 1
ATOM 3365 C CA . PHE B 1 207 ? 20.062 9.461 -12.211 1 94.19 207 PHE B CA 1
ATOM 3366 C C . PHE B 1 207 ? 19 10.125 -11.344 1 94.19 207 PHE B C 1
ATOM 3368 O O . PHE B 1 207 ? 18.797 11.344 -11.414 1 94.19 207 PHE B O 1
ATOM 3375 N N . TYR B 1 208 ? 18.344 9.398 -10.508 1 93.69 208 TYR B N 1
ATOM 3376 C CA . TYR B 1 208 ? 17.281 9.938 -9.68 1 93.69 208 TYR B CA 1
ATOM 3377 C C . TYR B 1 208 ? 17.844 10.859 -8.602 1 93.69 208 TYR B C 1
ATOM 3379 O O . TYR B 1 208 ? 17.203 11.844 -8.227 1 93.69 208 TYR B O 1
ATOM 3387 N N . ALA B 1 209 ? 19 10.539 -8.109 1 93.62 209 ALA B N 1
ATOM 3388 C CA . ALA B 1 209 ? 19.656 11.422 -7.148 1 93.62 209 ALA B CA 1
ATOM 3389 C C . ALA B 1 209 ? 19.953 12.781 -7.773 1 93.62 209 ALA B C 1
ATOM 3391 O O . ALA B 1 209 ? 19.672 13.82 -7.172 1 93.62 209 ALA B O 1
ATOM 3392 N N . SER B 1 210 ? 20.531 12.719 -8.984 1 93.44 210 SER B N 1
ATOM 3393 C CA . SER B 1 210 ? 20.891 13.945 -9.688 1 93.44 210 SER B CA 1
ATOM 3394 C C . SER B 1 210 ? 19.656 14.75 -10.062 1 93.44 210 SER B C 1
ATOM 3396 O O . SER B 1 210 ? 19.625 15.977 -9.875 1 93.44 210 SER B O 1
ATOM 3398 N N . LEU B 1 211 ? 18.688 14.078 -10.57 1 90.38 211 LEU B N 1
ATOM 3399 C CA . LEU B 1 211 ? 17.438 14.727 -10.938 1 90.38 211 LEU B CA 1
ATOM 3400 C C . LEU B 1 211 ? 16.781 15.367 -9.719 1 90.38 211 LEU B C 1
ATOM 3402 O O . LEU B 1 211 ? 16.266 16.484 -9.805 1 90.38 211 LEU B O 1
ATOM 3406 N N . GLY B 1 212 ? 16.719 14.648 -8.648 1 91.06 212 GLY B N 1
ATOM 3407 C CA . GLY B 1 212 ? 16.141 15.164 -7.426 1 91.06 212 GLY B CA 1
ATOM 3408 C C . GLY B 1 212 ? 16.859 16.375 -6.887 1 91.06 212 GLY B C 1
ATOM 3409 O O . GLY B 1 212 ? 16.234 17.359 -6.488 1 91.06 212 GLY B O 1
ATOM 3410 N N . ALA B 1 213 ? 18.188 16.297 -6.895 1 90.44 213 ALA B N 1
ATOM 3411 C CA . ALA B 1 213 ? 18.984 17.422 -6.422 1 90.44 213 ALA B CA 1
ATOM 3412 C C . ALA B 1 213 ? 18.734 18.672 -7.27 1 90.44 213 ALA B C 1
ATOM 3414 O O . ALA B 1 213 ? 18.594 19.781 -6.734 1 90.44 213 ALA B O 1
ATOM 3415 N N . LEU B 1 214 ? 18.625 18.438 -8.547 1 89.31 214 LEU B N 1
ATOM 3416 C CA . LEU B 1 214 ? 18.391 19.531 -9.469 1 89.31 214 LEU B CA 1
ATOM 3417 C C . LEU B 1 214 ? 17 20.125 -9.266 1 89.31 214 LEU B C 1
ATOM 3419 O O . LEU B 1 214 ? 16.812 21.344 -9.266 1 89.31 214 LEU B O 1
ATOM 3423 N N . LEU B 1 215 ? 16.062 19.297 -9.117 1 85 215 LEU B N 1
ATOM 3424 C CA . LEU B 1 215 ? 14.664 19.719 -8.969 1 85 215 LEU B CA 1
ATOM 3425 C C . LEU B 1 215 ? 14.484 20.516 -7.68 1 85 215 LEU B C 1
ATOM 3427 O O . LEU B 1 215 ? 13.789 21.547 -7.672 1 85 215 LEU B O 1
ATOM 3431 N N . VAL B 1 216 ? 15.039 20.031 -6.656 1 83.75 216 VAL B N 1
ATOM 3432 C CA . VAL B 1 216 ? 14.891 20.688 -5.363 1 83.75 216 VAL B CA 1
ATOM 3433 C C . VAL B 1 216 ? 15.562 22.047 -5.395 1 83.75 216 VAL B C 1
ATOM 3435 O O . VAL B 1 216 ? 15.047 23.016 -4.84 1 83.75 216 VAL B O 1
ATOM 3438 N N . GLU B 1 217 ? 16.672 22.109 -6.09 1 82.12 217 GLU B N 1
ATOM 3439 C CA . GLU B 1 217 ? 17.375 23.391 -6.211 1 82.12 217 GLU B CA 1
ATOM 3440 C C . GLU B 1 217 ? 16.562 24.391 -7.039 1 82.12 217 GLU B C 1
ATOM 3442 O O . GLU B 1 217 ? 16.484 25.578 -6.695 1 82.12 217 GLU B O 1
ATOM 3447 N N . MET B 1 218 ? 15.969 23.906 -8.008 1 80 218 MET B N 1
ATOM 3448 C CA . MET B 1 218 ? 15.195 24.781 -8.898 1 80 218 MET B CA 1
ATOM 3449 C C . MET B 1 218 ? 13.938 25.281 -8.203 1 80 218 MET B C 1
ATOM 3451 O O . MET B 1 218 ? 13.523 26.422 -8.414 1 80 218 MET B O 1
ATOM 3455 N N . THR B 1 219 ? 13.328 24.469 -7.41 1 75.12 219 THR B N 1
ATOM 3456 C CA . THR B 1 219 ? 12.07 24.844 -6.766 1 75.12 219 THR B CA 1
ATOM 3457 C C . THR B 1 219 ? 12.328 25.656 -5.5 1 75.12 219 THR B C 1
ATOM 3459 O O . THR B 1 219 ? 11.461 26.406 -5.055 1 75.12 219 THR B O 1
ATOM 3462 N N . SER B 1 220 ? 13.352 25.391 -4.855 1 69.5 220 SER B N 1
ATOM 3463 C CA . SER B 1 220 ? 13.688 26.172 -3.664 1 69.5 220 SER B CA 1
ATOM 3464 C C . SER B 1 220 ? 14.086 27.594 -4.023 1 69.5 220 SER B C 1
ATOM 3466 O O . SER B 1 220 ? 13.906 28.516 -3.225 1 69.5 220 SER B O 1
ATOM 3468 N N . ASP B 1 221 ? 14.703 27.703 -5.129 1 59.53 221 ASP B N 1
ATOM 3469 C CA . ASP B 1 221 ? 15.094 29.047 -5.57 1 59.53 221 ASP B CA 1
ATOM 3470 C C . ASP B 1 221 ? 13.867 29.891 -5.918 1 59.53 221 ASP B C 1
ATOM 3472 O O . ASP B 1 221 ? 13.914 31.125 -5.848 1 59.53 221 ASP B O 1
ATOM 3476 N N . ASP B 1 222 ? 12.859 29.219 -6.285 1 51.78 222 ASP B N 1
ATOM 3477 C CA . ASP B 1 222 ? 11.68 30 -6.664 1 51.78 222 ASP B CA 1
ATOM 3478 C C . ASP B 1 222 ? 10.922 30.484 -5.434 1 51.78 222 ASP B C 1
ATOM 3480 O O . ASP B 1 222 ? 9.984 31.281 -5.547 1 51.78 222 ASP B O 1
ATOM 3484 N N . GLU B 1 223 ? 11.133 29.922 -4.27 1 47.94 223 GLU B N 1
ATOM 3485 C CA . GLU B 1 223 ? 10.492 30.5 -3.088 1 47.94 223 GLU B CA 1
ATOM 3486 C C . GLU B 1 223 ? 11.32 31.641 -2.506 1 47.94 223 GLU B C 1
ATOM 3488 O O . GLU B 1 223 ? 12.555 31.625 -2.592 1 47.94 223 GLU B O 1
#

Foldseek 3Di:
DVVLVVVLVVVVVLCVVVVVVLVVLLVQLLVLLVVCLVVPVVVHADAPLVVLLSLVVSLLVSLLSSLVVVLVSCVVVPNCVVVVVPDPQLSVLVSQLVVQLVSSLVSSLSSLVSCVVRHVNRDPDPVLSVVLCLLVSLLSLLSSLQSSLQSLVLVLDPVNVPRRVVVSVVLSVVSSVLSSVLSVVVVVDPPVVSVVSSVVSNVSSVVSSVVSSVSSNVSVVVD/DVVLVVVLVVVVVLCVVVVVVLVVLLVQLLVLLVVCLVVPVVVHADAPLVVLLSLVVSLLVSLLSSLVVVLVSCVVVPNCVVVVVPDPQLSVLVSQLVVQLVSSLVSSLSSLVSCVVRHVNRDPDPVLSVVLCLLVSLLSLLSSLQSSLQQLVLVLDPVNVPRRVVPSVVLSVVSSVLSSVLSVVVVVDPPVVSVVSSVVSNVSSVVSSVVSSVSSNVSVVVD

Radius of gyration: 21.93 Å; Cα contacts (8 Å, |Δi|>4): 509; chains: 2; bounding box: 63×55×46 Å

Sequence (446 aa):
MKPFLSLLKKELRLMGRASNGILSLVVLVSAMVFLFHFALERNGKMDRVTLIGLKWAVLFVASFVLIGQFTWEEREAGGGTASRLFLPAWILFLSKSFLVFVALSGTGIYLLGLFALFFAAFPWEVEEFGKQLVFFLPGILSLSFLGVALSHVSLSSRLKEILLPLLLVPFSVPIFLYGMEAERKLVSQSLFALKGSLALLLAFSVFYASLGALLVEMTSDDEMKPFLSLLKKELRLMGRASNGILSLVVLVSAMVFLFHFALERNGKMDRVTLIGLKWAVLFVASFVLIGQFTWEEREAGGGTASRLFLPAWILFLSKSFLVFVALSGTGIYLLGLFALFFAAFPWEVEEFGKQLVFFLPGILSLSFLGVALSHVSLSSRLKEILLPLLLVPFSVPIFLYGMEAERKLVSQSLFALKGSLALLLAFSVFYASLGALLVEMTSDDE

pLDDT: mean 79.12, std 12.85, range [44.0, 95.88]

Solvent-accessible surface area (backbone atoms only — not comparable to full-atom values): 22731 Å² total; per-residue (Å²): 114,62,66,56,49,52,45,45,47,49,47,43,55,65,30,49,66,39,51,32,48,51,53,27,43,50,38,48,51,51,44,50,51,50,44,46,40,63,31,37,48,72,77,37,87,58,53,55,59,45,50,50,29,50,54,54,48,50,48,49,51,47,50,53,51,47,47,51,51,51,49,49,52,34,50,71,72,58,60,54,47,76,57,55,70,77,40,62,54,43,57,52,49,51,50,51,21,49,50,45,27,53,53,50,49,53,48,47,53,50,49,52,52,48,41,34,71,70,32,86,58,36,66,71,47,66,71,54,47,52,59,51,43,65,46,46,48,39,42,45,43,24,46,18,24,43,44,49,34,40,43,52,54,14,71,78,36,93,58,29,56,44,44,38,36,60,49,48,45,67,68,42,44,63,50,50,56,52,38,48,51,46,54,55,45,46,75,79,40,56,70,78,78,40,50,63,54,50,49,50,43,44,48,48,25,52,49,29,40,52,50,25,37,51,48,41,44,57,57,54,66,71,100,113,63,66,57,49,51,46,45,48,49,47,42,56,66,30,49,66,39,51,32,48,52,52,27,42,51,40,47,51,51,44,50,51,49,45,47,39,62,30,35,49,72,79,38,86,57,51,53,59,44,49,50,29,50,52,53,48,51,47,50,52,46,48,52,53,47,48,50,48,51,48,48,51,36,50,71,73,59,61,52,48,75,57,53,71,78,39,63,54,43,58,52,50,52,51,49,20,49,52,45,26,52,52,50,49,52,47,47,52,51,47,51,52,47,42,33,71,69,32,86,58,36,65,70,47,66,70,54,48,52,58,50,43,65,47,46,48,38,43,44,43,24,48,20,25,43,45,49,34,38,44,53,53,15,71,77,34,94,58,29,56,44,42,39,35,60,49,47,45,68,68,41,44,62,50,50,54,51,38,47,51,45,53,55,46,44,75,80,38,55,70,77,77,40,49,62,54,50,50,49,42,45,48,48,25,52,49,28,42,51,51,25,38,51,50,41,44,58,55,54,66,72,101